Protein 2VSH (pdb70)

Sequence (445 aa):
HMIYAGIILAGPKQFLELGDRPILIHTIEKFVLEPSIIEKIVVGVHGDWVSHAEDLVDKYLPLYKERIIITKGGADRNTSIKNIIIEAIDAYRPLTPEDIVVTHDSVRPFITLRMIQDNIQLAQNHDAVDTVVEAVDTIVESTNGQFITDIPNRAHLYQGQTPQTFRCKDFMDLYGSLSDEEKEILTDACKIFVIKGKDVALAKGEYSNLKITTVTDLKIAKSMIEHHMIYAGIILAGPKQFLELGDRPILIHTIEKFVLEPSIEKIVVGVHGDWVSHAEDLVDKYLPLYKERIIITKGGADRNTSIKNIIEAIDAYRPLTPEDIVVTHDSVRPFITLRMIQDNIQLAQNHDAVDTVVEAVDTIVESTNGQFITDIPNRAHLYQGQTPQTFRCKDFMDLYGSLSDEEKEILTDACKKIFVIKGKDVALAKGEYSNLKITTVTDLKIAKSMI

Radius of gyration: 25.06 Å; Cα contacts (8 Å, |Δi|>4): 960; chains: 2; bounding box: 51×48×73 Å

CATH classification: 3.90.550.10

B-factor: mean 30.77, std 8.75, range [6.25, 81.05]

Structure (mmCIF, N/CA/C/O backbone):
data_2VSH
#
_entry.id   2VSH
#
_cell.length_a   81.000
_cell.length_b   93.380
_cell.length_c   144.190
_cell.angle_alpha   90.00
_cell.angle_beta   90.00
_cell.angle_gamma   90.00
#
_symmetry.space_group_name_H-M   'C 2 2 21'
#
loop_
_entity.id
_entity.type
_entity.pdbx_description
1 polymer '2-C-METHYL-D-ERYTHRITOL 4-PHOSPHATE CYTIDYLYLTRANSFERASE'
2 non-polymer 'CALCIUM ION'
3 non-polymer DI(HYDROXYETHYL)ETHER
4 non-polymer 'PENTAETHYLENE GLYCOL'
5 non-polymer 'TETRAETHYLENE GLYCOL'
6 non-polymer 'HEXAETHYLENE GLYCOL'
7 water water
#
loop_
_atom_site.group_PDB
_atom_site.id
_atom_site.type_symbol
_atom_site.label_atom_id
_atom_site.label_alt_id
_atom_site.label_comp_id
_atom_site.label_asym_id
_atom_site.label_entity_id
_atom_site.label_seq_id
_atom_site.pdbx_PDB_ins_code
_atom_site.Cartn_x
_atom_site.Cartn_y
_atom_site.Cartn_z
_atom_site.occupancy
_atom_site.B_iso_or_equiv
_atom_site.auth_seq_id
_atom_site.auth_comp_id
_atom_site.auth_asym_id
_atom_site.auth_atom_id
_atom_site.pdbx_PDB_model_num
ATOM 1 N N . HIS A 1 1 ? 0.127 -35.841 -12.060 1.00 35.34 0 HIS A N 1
ATOM 2 C CA . HIS A 1 1 ? -0.912 -34.771 -12.135 1.00 33.20 0 HIS A CA 1
ATOM 3 C C . HIS A 1 1 ? -0.306 -33.430 -11.743 1.00 31.48 0 HIS A C 1
ATOM 4 O O . HIS A 1 1 ? 0.797 -33.369 -11.183 1.00 31.81 0 HIS A O 1
ATOM 11 N N . MET A 1 2 ? -1.018 -32.354 -12.052 1.00 29.28 1 MET A N 1
ATOM 12 C CA . MET A 1 2 ? -0.553 -31.018 -11.687 1.00 27.55 1 MET A CA 1
ATOM 13 C C . MET A 1 2 ? -1.132 -30.548 -10.360 1.00 25.44 1 MET A C 1
ATOM 14 O O . MET A 1 2 ? -2.232 -30.946 -9.983 1.00 25.00 1 MET A O 1
ATOM 19 N N . ILE A 1 3 ? -0.387 -29.687 -9.666 1.00 23.64 2 ILE A N 1
ATOM 20 C CA . ILE A 1 3 ? -0.879 -29.007 -8.483 1.00 22.10 2 ILE A CA 1
ATOM 21 C C . ILE A 1 3 ? -0.692 -27.508 -8.708 1.00 20.82 2 ILE A C 1
ATOM 22 O O . ILE A 1 3 ? 0.411 -27.046 -9.023 1.00 21.09 2 ILE A O 1
ATOM 27 N N . TYR A 1 4 ? -1.781 -26.763 -8.570 1.00 19.97 3 TYR A N 1
ATOM 28 C CA . TYR A 1 4 ? -1.767 -25.315 -8.744 1.00 19.47 3 TYR A CA 1
ATOM 29 C C . TYR A 1 4 ? -2.094 -24.632 -7.429 1.00 19.11 3 TYR A C 1
ATOM 30 O O . TYR A 1 4 ? -2.776 -25.207 -6.569 1.00 19.72 3 TYR A O 1
ATOM 39 N N . ALA A 1 5 ? -1.596 -23.410 -7.256 1.00 19.17 4 ALA A N 1
ATOM 40 C CA . ALA A 1 5 ? -2.100 -22.557 -6.194 1.00 19.16 4 ALA A CA 1
ATOM 41 C C . ALA A 1 5 ? -3.160 -21.659 -6.810 1.00 19.17 4 ALA A C 1
ATOM 42 O O . ALA A 1 5 ? -2.982 -21.153 -7.934 1.00 19.34 4 ALA A O 1
ATOM 44 N N . GLY A 1 6 ? -4.266 -21.492 -6.077 1.00 19.32 5 GLY A N 1
ATOM 45 C CA . GLY A 1 6 ? -5.373 -20.604 -6.460 1.00 18.21 5 GLY A CA 1
ATOM 46 C C . GLY A 1 6 ? -5.546 -19.516 -5.415 1.00 18.78 5 GLY A C 1
ATOM 47 O O . GLY A 1 6 ? -6.214 -19.716 -4.394 1.00 18.47 5 GLY A O 1
ATOM 48 N N . ILE A 1 7 ? -4.966 -18.348 -5.682 1.00 18.43 6 ILE A N 1
ATOM 49 C CA A ILE A 1 7 ? -4.971 -17.241 -4.720 0.50 18.56 6 ILE A CA 1
ATOM 50 C CA B ILE A 1 7 ? -4.989 -17.259 -4.707 0.50 18.59 6 ILE A CA 1
ATOM 51 C C . ILE A 1 7 ? -6.186 -16.326 -4.946 1.00 19.27 6 ILE A C 1
ATOM 52 O O . ILE A 1 7 ? -6.333 -15.706 -6.024 1.00 18.71 6 ILE A O 1
ATOM 61 N N . LEU A 1 8 ? -7.048 -16.254 -3.926 1.00 20.26 7 LEU A N 1
ATOM 62 C CA . LEU A 1 8 ? -8.302 -15.519 -3.987 1.00 21.84 7 LEU A CA 1
ATOM 63 C C . LEU A 1 8 ? -8.084 -14.114 -3.505 1.00 22.92 7 LEU A C 1
ATOM 64 O O . LEU A 1 8 ? -7.928 -13.861 -2.302 1.00 22.02 7 LEU A O 1
ATOM 69 N N . ALA A 1 9 ? -8.057 -13.202 -4.470 1.00 24.63 8 ALA A N 1
ATOM 70 C CA . ALA A 1 9 ? -7.640 -11.821 -4.236 1.00 26.02 8 ALA A CA 1
ATOM 71 C C . ALA A 1 9 ? -8.637 -10.850 -4.863 1.00 28.11 8 ALA A C 1
ATOM 72 O O . ALA A 1 9 ? -8.278 -9.738 -5.265 1.00 29.06 8 ALA A O 1
ATOM 74 N N . GLY A 1 10 ? -9.898 -11.270 -4.933 1.00 29.71 9 GLY A N 1
ATOM 75 C CA . GLY A 1 10 ? -10.976 -10.420 -5.449 1.00 32.71 9 GLY A CA 1
ATOM 76 C C . GLY A 1 10 ? -11.860 -9.844 -4.352 1.00 34.56 9 GLY A C 1
ATOM 77 O O . GLY A 1 10 ? -11.375 -9.230 -3.384 1.00 35.74 9 GLY A O 1
ATOM 78 N N . PRO A 1 22 ? -9.200 -2.905 -0.930 1.00 36.26 21 PRO A N 1
ATOM 79 C CA . PRO A 1 22 ? -9.030 -4.234 -0.323 1.00 34.39 21 PRO A CA 1
ATOM 80 C C . PRO A 1 22 ? -7.638 -4.417 0.311 1.00 32.99 21 PRO A C 1
ATOM 81 O O . PRO A 1 22 ? -6.613 -4.016 -0.314 1.00 32.64 21 PRO A O 1
ATOM 85 N N . LYS A 1 23 ? -7.588 -5.056 1.493 1.00 30.05 22 LYS A N 1
ATOM 86 C CA . LYS A 1 23 ? -6.346 -5.064 2.278 1.00 28.20 22 LYS A CA 1
ATOM 87 C C . LYS A 1 23 ? -5.142 -5.748 1.632 1.00 26.01 22 LYS A C 1
ATOM 88 O O . LYS A 1 23 ? -4.014 -5.429 1.962 1.00 25.25 22 LYS A O 1
ATOM 94 N N . GLN A 1 24 ? -5.378 -6.643 0.678 1.00 24.48 23 GLN A N 1
ATOM 95 C CA . GLN A 1 24 ? -4.276 -7.366 0.027 1.00 22.93 23 GLN A CA 1
ATOM 96 C C . GLN A 1 24 ? -3.307 -6.455 -0.740 1.00 22.31 23 GLN A C 1
ATOM 97 O O . GLN A 1 24 ? -2.156 -6.833 -0.957 1.00 21.43 23 GLN A O 1
ATOM 103 N N . PHE A 1 25 ? -3.761 -5.261 -1.128 1.00 22.10 24 PHE A N 1
ATOM 104 C CA . PHE A 1 25 ? -2.902 -4.314 -1.848 1.00 23.03 24 PHE A CA 1
ATOM 105 C C . PHE A 1 25 ? -2.167 -3.351 -0.923 1.00 23.23 24 PHE A C 1
ATOM 106 O O . PHE A 1 25 ? -1.361 -2.541 -1.359 1.00 23.50 24 PHE A O 1
ATOM 114 N N . LEU A 1 26 ? -2.453 -3.471 0.361 1.00 23.35 25 LEU A N 1
ATOM 115 C CA . LEU A 1 26 ? -1.783 -2.702 1.389 1.00 24.57 25 LEU A CA 1
ATOM 116 C C . LEU A 1 26 ? -0.430 -3.301 1.755 1.00 24.37 25 LEU A C 1
ATOM 117 O O . LEU A 1 26 ? -0.255 -4.518 1.741 1.00 22.52 25 LEU A O 1
ATOM 122 N N . GLU A 1 27 ? 0.511 -2.430 2.114 1.00 26.12 26 GLU A N 1
ATOM 123 C CA . GLU A 1 27 ? 1.853 -2.852 2.506 1.00 27.01 26 GLU A CA 1
ATOM 124 C C . GLU A 1 27 ? 1.861 -3.469 3.899 1.00 27.31 26 GLU A C 1
ATOM 125 O O . GLU A 1 27 ? 1.280 -2.924 4.843 1.00 27.92 26 GLU A O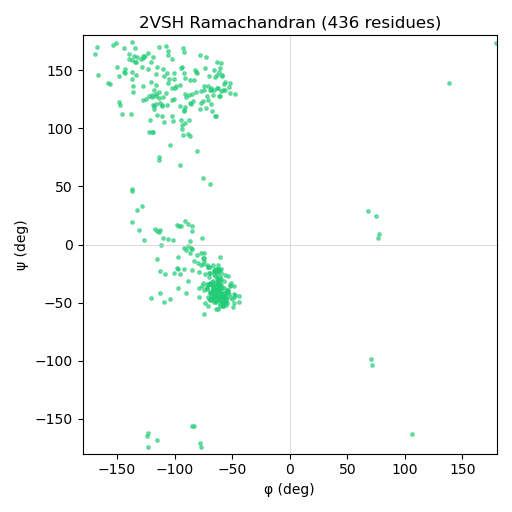 1
ATOM 131 N N . LEU A 1 28 ? 2.517 -4.618 4.008 1.00 26.76 27 LEU A N 1
ATOM 132 C CA . LEU A 1 28 ? 2.896 -5.175 5.294 1.00 27.62 27 LEU A CA 1
ATOM 133 C C . LEU A 1 28 ? 4.420 -5.235 5.308 1.00 28.83 27 LEU A C 1
ATOM 134 O O . LEU A 1 28 ? 5.029 -5.909 4.468 1.00 28.98 27 LEU A O 1
ATOM 139 N N . GLY A 1 29 ? 5.035 -4.536 6.253 1.00 29.89 28 GLY A N 1
ATOM 140 C CA . GLY A 1 29 ? 6.485 -4.425 6.283 1.00 31.54 28 GLY A CA 1
ATOM 141 C C . GLY A 1 29 ? 6.870 -3.527 5.133 1.00 32.46 28 GLY A C 1
ATOM 142 O O . GLY A 1 29 ? 6.665 -2.315 5.195 1.00 33.55 28 GLY A O 1
ATOM 143 N N . ASP A 1 30 ? 7.380 -4.121 4.057 1.00 32.35 29 ASP A N 1
ATOM 144 C CA . ASP A 1 30 ? 7.819 -3.336 2.907 1.00 33.08 29 ASP A CA 1
ATOM 145 C C . ASP A 1 30 ? 7.277 -3.857 1.560 1.00 31.49 29 ASP A C 1
ATOM 146 O O . ASP A 1 30 ? 7.704 -3.413 0.489 1.00 31.90 29 ASP A O 1
ATOM 151 N N . ARG A 1 31 ? 6.297 -4.759 1.633 1.00 28.84 30 ARG A N 1
ATOM 152 C CA . ARG A 1 31 ? 5.697 -5.389 0.454 1.00 27.82 30 ARG A CA 1
ATOM 153 C C . ARG A 1 31 ? 4.201 -5.582 0.668 1.00 25.34 30 ARG A C 1
ATOM 154 O O . ARG A 1 31 ? 3.781 -5.808 1.807 1.00 24.53 30 ARG A O 1
ATOM 162 N N . PRO A 1 32 ? 3.398 -5.494 -0.418 1.00 24.06 31 PRO A N 1
ATOM 163 C CA . PRO A 1 32 ? 1.947 -5.677 -0.308 1.00 23.08 31 PRO A CA 1
ATOM 164 C C . PRO A 1 32 ? 1.600 -7.038 0.258 1.00 22.19 31 PRO A C 1
ATOM 165 O O . PRO A 1 32 ? 2.286 -8.034 -0.031 1.00 22.04 31 PRO A O 1
ATOM 169 N N . ILE A 1 33 ? 0.529 -7.089 1.042 1.00 21.51 32 ILE A N 1
ATOM 170 C CA . ILE A 1 33 ? 0.068 -8.353 1.616 1.00 20.54 32 ILE A CA 1
ATOM 171 C C . ILE A 1 33 ? -0.023 -9.454 0.563 1.00 19.84 32 ILE A C 1
ATOM 172 O O . ILE A 1 33 ? 0.432 -10.593 0.798 1.00 20.56 32 ILE A O 1
ATOM 177 N N . LEU A 1 34 ? -0.591 -9.126 -0.602 1.00 19.94 33 LEU A N 1
ATOM 178 C CA . LEU A 1 34 ? -0.733 -10.100 -1.684 1.00 19.46 33 LEU A CA 1
ATOM 179 C C . LEU A 1 34 ? 0.601 -10.740 -2.062 1.00 19.42 33 LEU A C 1
ATOM 180 O O . LEU A 1 34 ? 0.671 -11.942 -2.343 1.00 18.74 33 LEU A O 1
ATOM 185 N N . ILE A 1 35 ? 1.646 -9.921 -2.076 1.00 20.39 34 ILE A N 1
ATOM 186 C CA . ILE A 1 35 ? 2.995 -10.378 -2.438 1.00 21.20 34 ILE A CA 1
ATOM 187 C C . ILE A 1 35 ? 3.558 -11.368 -1.408 1.00 21.53 34 ILE A C 1
ATOM 188 O O . ILE A 1 35 ? 4.118 -12.403 -1.792 1.00 21.01 34 ILE A O 1
ATOM 193 N N . HIS A 1 36 ? 3.400 -11.040 -0.123 1.00 22.40 35 HIS A N 1
ATOM 194 C CA . HIS A 1 36 ? 3.790 -11.930 0.973 1.00 23.16 35 HIS A CA 1
ATOM 195 C C . HIS A 1 36 ? 3.168 -13.305 0.774 1.00 22.24 35 HIS A C 1
ATOM 196 O O . HIS A 1 36 ? 3.829 -14.339 0.955 1.00 23.07 35 HIS A O 1
ATOM 203 N N . THR A 1 37 ? 1.883 -13.305 0.419 1.00 21.19 36 THR A N 1
ATOM 204 C CA . THR A 1 37 ? 1.105 -14.535 0.283 1.00 20.05 36 THR A CA 1
ATOM 205 C C . THR A 1 37 ? 1.583 -15.359 -0.924 1.00 20.37 36 THR A C 1
ATOM 206 O O . THR A 1 37 ? 1.791 -16.576 -0.820 1.00 21.34 36 THR A O 1
ATOM 210 N N . ILE A 1 38 ? 1.750 -14.702 -2.066 1.00 20.84 37 ILE A N 1
ATOM 211 C CA . ILE A 1 38 ? 2.259 -15.377 -3.274 1.00 21.63 37 ILE A CA 1
ATOM 212 C C . ILE A 1 38 ? 3.660 -15.970 -3.018 1.00 23.72 37 ILE A C 1
ATOM 213 O O . ILE A 1 38 ? 3.933 -17.112 -3.407 1.00 23.49 37 ILE A O 1
ATOM 218 N N . GLU A 1 39 ? 4.510 -15.193 -2.340 1.00 25.66 38 GLU A N 1
ATOM 219 C CA . GLU A 1 39 ? 5.857 -15.622 -1.912 1.00 28.69 38 GLU A CA 1
ATOM 220 C C . GLU A 1 39 ? 5.889 -16.974 -1.213 1.00 28.50 38 GLU A C 1
ATOM 221 O O . GLU A 1 39 ? 6.773 -17.771 -1.472 1.00 29.75 38 GLU A O 1
ATOM 227 N N . LYS A 1 40 ? 4.930 -17.213 -0.320 1.00 27.95 39 LYS A N 1
ATOM 228 C CA . LYS A 1 40 ? 4.855 -18.468 0.419 1.00 27.32 39 LYS A CA 1
ATOM 229 C C . LYS A 1 40 ? 4.623 -19.670 -0.488 1.00 27.04 39 LYS A C 1
ATOM 230 O O . LYS A 1 40 ? 4.943 -20.792 -0.094 1.00 27.23 39 LYS A O 1
ATOM 236 N N . PHE A 1 41 ? 4.066 -19.439 -1.686 1.00 26.22 40 PHE A N 1
ATOM 237 C CA . PHE A 1 41 ? 3.774 -20.521 -2.654 1.00 25.40 40 PHE A CA 1
ATOM 238 C C . PHE A 1 41 ? 4.857 -20.757 -3.722 1.00 26.22 40 PHE A C 1
ATOM 239 O O . PHE A 1 41 ? 4.961 -21.864 -4.262 1.00 26.41 40 PHE A O 1
ATOM 247 N N . VAL A 1 42 ? 5.640 -19.723 -4.027 1.00 26.38 41 VAL A N 1
ATOM 248 C CA . VAL A 1 42 ? 6.717 -19.809 -5.037 1.00 26.95 41 VAL A CA 1
ATOM 249 C C . VAL A 1 42 ? 7.838 -20.794 -4.708 1.00 27.44 41 VAL A C 1
ATOM 250 O O . VAL A 1 42 ? 8.471 -21.323 -5.625 1.00 28.12 41 VAL A O 1
ATOM 254 N N . LEU A 1 43 ? 8.119 -21.021 -3.428 1.00 26.85 42 LEU A N 1
ATOM 255 C CA . LEU A 1 43 ? 9.201 -21.942 -3.081 1.00 28.64 42 LEU A CA 1
ATOM 256 C C . LEU A 1 43 ? 8.808 -23.389 -3.182 1.00 27.62 42 LEU A C 1
ATOM 257 O O . LEU A 1 43 ? 9.676 -24.259 -3.328 1.00 29.41 42 LEU A O 1
ATOM 262 N N . GLU A 1 44 ? 7.511 -23.653 -3.082 1.00 25.60 43 GLU A N 1
ATOM 263 C CA . GLU A 1 44 ? 7.028 -25.029 -3.050 1.00 25.06 43 GLU A CA 1
ATOM 264 C C . GLU A 1 44 ? 7.320 -25.726 -4.377 1.00 25.43 43 GLU A C 1
ATOM 265 O O . GLU A 1 44 ? 6.708 -25.392 -5.398 1.00 24.79 43 GLU A O 1
ATOM 271 N N . PRO A 1 45 ? 8.251 -26.706 -4.371 1.00 26.96 44 PRO A N 1
ATOM 272 C CA . PRO A 1 45 ? 8.621 -27.301 -5.657 1.00 27.54 44 PRO A CA 1
ATOM 273 C C . PRO A 1 45 ? 7.492 -28.028 -6.388 1.00 26.49 44 PRO A C 1
ATOM 274 O O . PRO A 1 45 ? 7.588 -28.201 -7.601 1.00 27.14 44 PRO A O 1
ATOM 278 N N . SER A 1 46 ? 6.443 -28.447 -5.683 1.00 25.09 45 SER A N 1
ATOM 279 C CA . SER A 1 46 ? 5.411 -29.282 -6.335 1.00 25.37 45 SER A CA 1
ATOM 280 C C . SER A 1 46 ? 4.283 -28.476 -7.008 1.00 23.63 45 SER A C 1
ATOM 281 O O . SER A 1 46 ? 3.400 -29.051 -7.639 1.00 23.99 45 SER A O 1
ATOM 284 N N . ILE A 1 47 ? 4.341 -27.149 -6.903 1.00 23.20 46 ILE A N 1
ATOM 285 C CA A ILE A 1 47 ? 3.345 -26.254 -7.502 0.50 21.83 46 ILE A CA 1
ATOM 286 C CA B ILE A 1 47 ? 3.325 -26.307 -7.517 0.50 21.99 46 ILE A CA 1
ATOM 287 C C . ILE A 1 47 ? 3.731 -25.914 -8.942 1.00 22.71 46 ILE A C 1
ATOM 288 O O . ILE A 1 47 ? 4.829 -25.403 -9.182 1.00 23.07 46 ILE A O 1
ATOM 297 N N . GLU A 1 48 ? 2.830 -26.174 -9.886 1.00 22.10 47 GLU A N 1
ATOM 298 C CA . GLU A 1 48 ? 3.057 -25.859 -11.296 1.00 23.09 47 GLU A CA 1
ATOM 299 C C . GLU A 1 48 ? 2.930 -24.351 -11.581 1.00 23.05 47 GLU A C 1
ATOM 300 O O . GLU A 1 48 ? 3.873 -23.730 -12.062 1.00 24.55 47 GLU A O 1
ATOM 306 N N . LYS A 1 49 ? 1.767 -23.770 -11.300 1.00 22.73 48 LYS A N 1
ATOM 307 C CA . LYS A 1 49 ? 1.559 -22.326 -11.481 1.00 22.74 48 LYS A CA 1
ATOM 308 C C . LYS A 1 49 ? 0.861 -21.787 -10.266 1.00 21.61 48 LYS A C 1
ATOM 309 O O . LYS A 1 49 ? 0.162 -22.521 -9.583 1.00 20.70 48 LYS A O 1
ATOM 315 N N . ILE A 1 50 ? 1.013 -20.484 -10.039 1.00 22.06 49 ILE A N 1
ATOM 316 C CA . ILE A 1 50 ? 0.287 -19.772 -9.002 1.00 21.89 49 ILE A CA 1
ATOM 317 C C . ILE A 1 50 ? -0.698 -18.842 -9.692 1.00 21.80 49 ILE A C 1
ATOM 318 O O . ILE A 1 50 ? -0.300 -17.898 -10.374 1.00 22.23 49 ILE A O 1
ATOM 323 N N . VAL A 1 51 ? -1.979 -19.162 -9.563 1.00 21.27 50 VAL A N 1
ATOM 324 C CA . VAL A 1 51 ? -3.016 -18.478 -10.323 1.00 21.48 50 VAL A CA 1
ATOM 325 C C . VAL A 1 51 ? -3.752 -17.572 -9.347 1.00 21.23 50 VAL A C 1
ATOM 326 O O . VAL A 1 51 ? -4.295 -18.041 -8.346 1.00 21.13 50 VAL A O 1
ATOM 330 N N . VAL A 1 52 ? -3.721 -16.274 -9.630 1.00 21.10 51 VAL A N 1
ATOM 331 C CA . VAL A 1 52 ? -4.278 -15.265 -8.729 1.00 20.80 51 VAL A CA 1
ATOM 332 C C . VAL A 1 52 ? -5.531 -14.623 -9.335 1.00 21.18 51 VAL A C 1
ATOM 333 O O . VAL A 1 52 ? -5.474 -14.004 -10.400 1.00 21.19 51 VAL A O 1
ATOM 337 N N . GLY A 1 53 ? -6.650 -14.751 -8.628 1.00 20.97 52 GLY A N 1
ATOM 338 C CA . GLY A 1 53 ? -7.915 -14.162 -9.059 1.00 21.81 52 GLY A CA 1
ATOM 339 C C . GLY A 1 53 ? -8.074 -12.783 -8.457 1.00 21.95 52 GLY A C 1
ATOM 340 O O . GLY A 1 53 ? -8.183 -12.641 -7.254 1.00 22.19 52 GLY A O 1
ATOM 341 N N . VAL A 1 54 ? -8.094 -11.768 -9.305 1.00 22.93 53 VAL A N 1
ATOM 342 C CA . VAL A 1 54 ? -8.199 -10.377 -8.860 1.00 23.59 53 VAL A CA 1
ATOM 343 C C . VAL A 1 54 ? -9.416 -9.732 -9.525 1.00 25.09 53 VAL A C 1
ATOM 344 O O . VAL A 1 54 ? -9.811 -10.119 -10.624 1.00 25.13 53 VAL A O 1
ATOM 348 N N . HIS A 1 55 ? -10.011 -8.748 -8.853 1.00 26.20 54 HIS A N 1
ATOM 349 C CA . HIS A 1 55 ? -11.069 -7.951 -9.447 1.00 28.04 54 HIS A CA 1
ATOM 350 C C . HIS A 1 55 ? -10.557 -7.418 -10.782 1.00 28.73 54 HIS A C 1
ATOM 351 O O . HIS A 1 55 ? -9.415 -6.953 -10.877 1.00 28.54 54 HIS A O 1
ATOM 358 N N . GLY A 1 56 ? -11.396 -7.500 -11.814 1.00 30.03 55 GLY A N 1
ATOM 359 C CA . GLY A 1 56 ? -11.021 -7.083 -13.169 1.00 30.82 55 GLY A CA 1
ATOM 360 C C . GLY A 1 56 ? -10.355 -5.720 -13.282 1.00 32.01 55 GLY A C 1
ATOM 361 O O . GLY A 1 56 ? -9.469 -5.529 -14.116 1.00 32.12 55 GLY A O 1
ATOM 362 N N . ASP A 1 57 ? -10.772 -4.768 -12.448 1.00 32.75 56 ASP A N 1
ATOM 363 C CA . ASP A 1 57 ? -10.193 -3.426 -12.473 1.00 34.32 56 ASP A CA 1
ATOM 364 C C . ASP A 1 57 ? -8.769 -3.360 -11.914 1.00 33.07 56 ASP A C 1
ATOM 365 O O . ASP A 1 57 ? -8.057 -2.386 -12.175 1.00 34.20 56 ASP A O 1
ATOM 370 N N . TRP A 1 58 ? -8.372 -4.390 -11.164 1.00 31.18 57 TRP A N 1
ATOM 371 C CA . TRP A 1 58 ? -7.076 -4.435 -10.476 1.00 29.87 57 TRP A CA 1
ATOM 372 C C . TRP A 1 58 ? -6.105 -5.461 -11.073 1.00 28.71 57 TRP A C 1
ATOM 373 O O . TRP A 1 58 ? -5.020 -5.683 -10.534 1.00 27.81 57 TRP A O 1
ATOM 384 N N . VAL A 1 59 ? -6.489 -6.087 -12.184 1.00 29.00 58 VAL A N 1
ATOM 385 C CA . VAL A 1 59 ? -5.616 -7.059 -12.835 1.00 27.78 58 VAL A CA 1
ATOM 386 C C . VAL A 1 59 ? -4.253 -6.458 -13.230 1.00 28.09 58 VAL A C 1
ATOM 387 O O . VAL A 1 59 ? -3.214 -7.003 -12.859 1.00 27.64 58 VAL A O 1
ATOM 391 N N . SER A 1 60 ? -4.240 -5.340 -13.953 1.00 29.30 59 SER A N 1
ATOM 392 C CA . SER A 1 60 ? -2.954 -4.773 -14.382 1.00 29.82 59 SER A CA 1
ATOM 393 C C . SER A 1 60 ? -2.135 -4.272 -13.183 1.00 29.13 59 SER A C 1
ATOM 394 O O . SER A 1 60 ? -0.905 -4.325 -13.203 1.00 29.75 59 SER A O 1
ATOM 397 N N . HIS A 1 61 ? -2.818 -3.811 -12.141 1.00 27.68 60 HIS A N 1
ATOM 398 C CA . HIS A 1 61 ? -2.139 -3.403 -10.917 1.00 26.69 60 HIS A CA 1
ATOM 399 C C . HIS A 1 61 ? -1.442 -4.605 -10.272 1.00 25.04 60 HIS A C 1
ATOM 400 O O . HIS A 1 61 ? -0.260 -4.533 -9.934 1.00 25.14 60 HIS A O 1
ATOM 407 N N . ALA A 1 62 ? -2.169 -5.706 -10.114 1.00 23.43 61 ALA A N 1
ATOM 408 C CA . ALA A 1 62 ? -1.578 -6.957 -9.643 1.00 22.63 61 ALA A CA 1
ATOM 409 C C . ALA A 1 62 ? -0.371 -7.396 -10.491 1.00 22.93 61 ALA A C 1
ATOM 410 O O . ALA A 1 62 ? 0.600 -7.897 -9.946 1.00 22.35 61 ALA A O 1
ATOM 412 N N . GLU A 1 63 ? -0.449 -7.215 -11.811 1.00 24.37 62 GLU A N 1
ATOM 413 C CA . GLU A 1 63 ? 0.667 -7.529 -12.715 1.00 26.14 62 GLU A CA 1
ATOM 414 C C . GLU A 1 63 ? 1.874 -6.606 -12.492 1.00 26.93 62 GLU A C 1
ATOM 415 O O . GLU A 1 63 ? 3.018 -7.065 -12.534 1.00 27.00 62 GLU A O 1
ATOM 421 N N . ASP A 1 64 ? 1.623 -5.318 -12.240 1.00 27.66 63 ASP A N 1
ATOM 422 C CA . ASP A 1 64 ? 2.687 -4.387 -11.862 1.00 29.26 63 ASP A CA 1
ATOM 423 C C . ASP A 1 64 ? 3.416 -4.865 -10.594 1.00 28.22 63 ASP A C 1
ATOM 424 O O . ASP A 1 64 ? 4.648 -4.852 -10.535 1.00 29.04 63 ASP A O 1
ATOM 429 N N . LEU A 1 65 ? 2.648 -5.279 -9.590 1.00 26.26 64 LEU A N 1
ATOM 430 C CA . LEU A 1 65 ? 3.201 -5.745 -8.311 1.00 25.78 64 LEU A CA 1
ATOM 431 C C . LEU A 1 65 ? 4.127 -6.961 -8.479 1.00 25.75 64 LEU A C 1
ATOM 432 O O . LEU A 1 65 ? 5.202 -7.026 -7.870 1.00 26.15 64 LEU A O 1
ATOM 437 N N . VAL A 1 66 ? 3.702 -7.909 -9.309 1.00 25.65 65 VAL A N 1
ATOM 438 C CA . VAL A 1 66 ? 4.524 -9.077 -9.673 1.00 26.02 65 VAL A CA 1
ATOM 439 C C . VAL A 1 66 ? 5.806 -8.652 -10.386 1.00 27.68 65 VAL A C 1
ATOM 440 O O . VAL A 1 66 ? 6.898 -9.105 -10.028 1.00 28.07 65 VAL A O 1
ATOM 444 N N . ASP A 1 67 ? 5.681 -7.763 -11.371 1.00 29.09 66 ASP A N 1
ATOM 445 C CA . ASP A 1 67 ? 6.850 -7.232 -12.068 1.00 31.05 66 ASP A CA 1
ATOM 446 C C . ASP A 1 67 ? 7.815 -6.585 -11.092 1.00 31.63 66 ASP A C 1
ATOM 447 O O . ASP A 1 67 ? 9.032 -6.760 -11.198 1.00 32.65 66 ASP A O 1
ATOM 452 N N . LYS A 1 68 ? 7.261 -5.838 -10.138 1.00 30.64 67 LYS A N 1
ATOM 453 C CA . LYS A 1 68 ? 8.049 -5.041 -9.204 1.00 31.39 67 LYS A CA 1
ATOM 454 C C . LYS A 1 68 ? 8.645 -5.877 -8.073 1.00 30.77 67 LYS A C 1
ATOM 455 O O . LYS A 1 68 ? 9.816 -5.710 -7.726 1.00 31.00 67 LYS A O 1
ATOM 461 N N . TYR A 1 69 ? 7.829 -6.753 -7.485 1.00 28.33 68 TYR A N 1
ATOM 462 C CA . TYR A 1 69 ? 8.226 -7.453 -6.265 1.00 28.42 68 TYR A CA 1
ATOM 463 C C . TYR A 1 69 ? 8.714 -8.880 -6.486 1.00 28.54 68 TYR A C 1
ATOM 464 O O . TYR A 1 69 ? 9.474 -9.398 -5.675 1.00 29.17 68 TYR A O 1
ATOM 473 N N . LEU A 1 70 ? 8.289 -9.502 -7.583 1.00 28.77 69 LEU A N 1
ATOM 474 C CA . LEU A 1 70 ? 8.590 -10.912 -7.842 1.00 29.21 69 LEU A CA 1
ATOM 475 C C . LEU A 1 70 ? 8.991 -11.181 -9.302 1.00 30.71 69 LEU A C 1
ATOM 476 O O . LEU A 1 70 ? 8.500 -12.135 -9.902 1.00 29.61 69 LEU A O 1
ATOM 481 N N . PRO A 1 71 ? 9.886 -10.344 -9.876 1.00 33.09 70 PRO A N 1
ATOM 482 C CA . PRO A 1 71 ? 10.209 -10.445 -11.307 1.00 35.31 70 PRO A CA 1
ATOM 483 C C . PRO A 1 71 ? 10.798 -11.800 -11.705 1.00 36.61 70 PRO A C 1
ATOM 484 O O . PRO A 1 71 ? 10.602 -12.253 -12.826 1.00 37.61 70 PRO A O 1
ATOM 488 N N . LEU A 1 72 ? 11.468 -12.448 -10.762 1.00 37.72 71 LEU A N 1
ATOM 489 C CA . LEU A 1 72 ? 12.084 -13.757 -10.970 1.00 39.11 71 LEU A CA 1
ATOM 490 C C . LEU A 1 72 ? 11.026 -14.856 -11.092 1.00 37.48 71 LEU A C 1
ATOM 491 O O . LEU A 1 72 ? 11.301 -15.926 -11.618 1.00 38.31 71 LEU A O 1
ATOM 496 N N . TYR A 1 73 ? 9.810 -14.587 -10.617 1.00 36.18 72 TYR A N 1
ATOM 497 C CA . TYR A 1 73 ? 8.736 -15.589 -10.644 1.00 34.78 72 TYR A CA 1
ATOM 498 C C . TYR A 1 73 ? 7.577 -15.230 -11.586 1.00 33.95 72 TYR A C 1
ATOM 499 O O . TYR A 1 73 ? 6.527 -15.867 -11.557 1.00 31.93 72 TYR A O 1
ATOM 508 N N . LYS A 1 74 ? 7.790 -14.223 -12.428 1.00 35.04 73 LYS A N 1
ATOM 509 C CA . LYS A 1 74 ? 6.802 -13.769 -13.410 1.00 35.47 73 LYS A CA 1
ATOM 510 C C . LYS A 1 74 ? 6.097 -14.893 -14.166 1.00 34.75 73 LYS A C 1
ATOM 511 O O . LYS A 1 74 ? 4.870 -14.919 -14.255 1.00 33.50 73 LYS A O 1
ATOM 517 N N . GLU A 1 75 ? 6.878 -15.821 -14.705 1.00 35.69 74 GLU A N 1
ATOM 518 C CA . GLU A 1 75 ? 6.336 -16.884 -15.544 1.00 35.75 74 GLU A CA 1
ATOM 519 C C . GLU A 1 75 ? 5.619 -17.977 -14.751 1.00 33.60 74 GLU A C 1
ATOM 520 O O . GLU A 1 75 ? 4.876 -18.766 -15.328 1.00 33.58 74 GLU A O 1
ATOM 526 N N . ARG A 1 76 ? 5.855 -18.022 -13.442 1.00 31.49 75 ARG A N 1
ATOM 527 C CA . ARG A 1 76 ? 5.184 -18.960 -12.542 1.00 29.55 75 ARG A CA 1
ATOM 528 C C . ARG A 1 76 ? 3.811 -18.452 -12.093 1.00 27.50 75 ARG A C 1
ATOM 529 O O . ARG A 1 76 ? 3.024 -19.207 -11.517 1.00 26.10 75 ARG A O 1
ATOM 537 N N . ILE A 1 77 ? 3.545 -17.166 -12.325 1.00 26.95 76 ILE A N 1
ATOM 538 C CA . ILE A 1 77 ? 2.350 -16.518 -11.800 1.00 25.51 76 ILE A CA 1
ATOM 539 C C . ILE A 1 77 ? 1.418 -16.119 -12.939 1.00 25.59 76 ILE A C 1
ATOM 540 O O . ILE A 1 77 ? 1.865 -15.548 -13.927 1.00 27.20 76 ILE A O 1
ATOM 545 N N . ILE A 1 78 ? 0.137 -16.462 -12.800 1.00 24.12 77 ILE A N 1
ATOM 546 C CA . ILE A 1 78 ? -0.907 -16.050 -13.741 1.00 24.50 77 ILE A CA 1
ATOM 547 C C . ILE A 1 78 ? -1.904 -15.194 -12.971 1.00 23.80 77 ILE A C 1
ATOM 548 O O . ILE A 1 78 ? -2.512 -15.662 -12.012 1.00 22.36 77 ILE A O 1
ATOM 553 N N . ILE A 1 79 ? -2.019 -13.926 -13.367 1.00 23.96 78 ILE A N 1
ATOM 554 C CA . ILE A 1 79 ? -3.094 -13.053 -12.886 1.00 24.01 78 ILE A CA 1
ATOM 555 C C . ILE A 1 79 ? -4.321 -13.206 -13.784 1.00 24.27 78 ILE A C 1
ATOM 556 O O . ILE A 1 79 ? -4.219 -13.100 -15.010 1.00 24.57 78 ILE A O 1
ATOM 561 N N . THR A 1 80 ? -5.479 -13.455 -13.178 1.00 23.60 79 THR A N 1
ATOM 562 C CA . THR A 1 80 ? -6.726 -13.573 -13.947 1.00 24.62 79 THR A CA 1
ATOM 563 C C . THR A 1 80 ? -7.878 -12.846 -13.256 1.00 25.05 79 THR A C 1
ATOM 564 O O . THR A 1 80 ? -7.808 -12.555 -12.058 1.00 24.79 79 THR A O 1
ATOM 568 N N . LYS A 1 81 ? -8.909 -12.513 -14.027 1.00 25.84 80 LYS A N 1
ATOM 569 C CA . LYS A 1 81 ? -10.085 -11.850 -13.493 1.00 27.19 80 LYS A CA 1
ATOM 570 C C . LYS A 1 81 ? -10.872 -12.775 -12.571 1.00 26.59 80 LYS A C 1
ATOM 571 O O . LYS A 1 81 ? -11.303 -13.850 -12.985 1.00 26.29 80 LYS A O 1
ATOM 577 N N . GLY A 1 82 ? -11.027 -12.355 -11.317 1.00 26.35 81 GLY A N 1
ATOM 578 C CA . GLY A 1 82 ? -11.871 -13.061 -10.361 1.00 26.73 81 GLY A CA 1
ATOM 579 C C . GLY A 1 82 ? -13.352 -12.769 -10.593 1.00 28.62 81 GLY A C 1
ATOM 580 O O . GLY A 1 82 ? -13.737 -12.156 -11.594 1.00 29.81 81 GLY A O 1
ATOM 581 N N . GLY A 1 83 ? -14.186 -13.217 -9.665 1.00 28.86 82 GLY A N 1
ATOM 582 C CA . GLY A 1 83 ? -15.626 -13.072 -9.803 1.00 31.18 82 GLY A CA 1
ATOM 583 C C . GLY A 1 83 ? -16.232 -12.322 -8.641 1.00 32.18 82 GLY A C 1
ATOM 584 O O . GLY A 1 83 ? -15.513 -11.841 -7.761 1.00 31.13 82 GLY A O 1
ATOM 585 N N . ALA A 1 84 ? -17.562 -12.253 -8.638 1.00 34.71 83 ALA A N 1
ATOM 586 C CA . ALA A 1 84 ? -18.320 -11.485 -7.650 1.00 36.40 83 ALA A CA 1
ATOM 587 C C . ALA A 1 84 ? -18.308 -12.097 -6.241 1.00 36.09 83 ALA A C 1
ATOM 588 O O . ALA A 1 84 ? -18.591 -11.417 -5.261 1.00 37.54 83 ALA A O 1
ATOM 590 N N . ASP A 1 85 ? -17.990 -13.380 -6.140 1.00 34.84 84 ASP A N 1
ATOM 591 C CA . ASP A 1 85 ? -17.892 -14.036 -4.841 1.00 33.74 84 ASP A CA 1
ATOM 592 C C . ASP A 1 85 ? -16.753 -15.042 -4.903 1.00 31.90 84 ASP A C 1
ATOM 593 O O . ASP A 1 85 ? -16.233 -15.304 -5.993 1.00 31.62 84 ASP A O 1
ATOM 598 N N . ARG A 1 86 ? -16.340 -15.595 -3.763 1.00 30.20 85 ARG A N 1
ATOM 599 C CA . ARG A 1 86 ? -15.190 -16.482 -3.774 1.00 29.12 85 ARG A CA 1
ATOM 600 C C . ARG A 1 86 ? -15.322 -17.684 -4.723 1.00 27.34 85 ARG A C 1
ATOM 601 O O . ARG A 1 86 ? -14.360 -18.018 -5.401 1.00 25.98 85 ARG A O 1
ATOM 609 N N . ASN A 1 87 ? -16.496 -18.326 -4.775 1.00 26.83 86 ASN A N 1
ATOM 610 C CA . ASN A 1 87 ? -16.648 -19.531 -5.609 1.00 25.81 86 ASN A CA 1
ATOM 611 C C . ASN A 1 87 ? -16.592 -19.217 -7.109 1.00 25.45 86 ASN A C 1
ATOM 612 O O . ASN A 1 87 ? -16.120 -20.021 -7.899 1.00 24.31 86 ASN A O 1
ATOM 617 N N . THR A 1 88 ? -17.082 -18.042 -7.492 1.00 25.70 87 THR A N 1
ATOM 618 C CA . THR A 1 88 ? -16.973 -17.595 -8.878 1.00 26.09 87 THR A CA 1
ATOM 619 C C . THR A 1 88 ? -15.497 -17.335 -9.196 1.00 23.87 87 THR A C 1
ATOM 620 O O . THR A 1 88 ? -15.054 -17.571 -10.302 1.00 23.87 87 THR A O 1
ATOM 624 N N . SER A 1 89 ? -14.747 -16.851 -8.215 1.00 22.58 88 SER A N 1
ATOM 625 C CA . SER A 1 89 ? -13.313 -16.625 -8.401 1.00 21.82 88 SER A CA 1
ATOM 626 C C . SER A 1 89 ? -12.597 -17.960 -8.547 1.00 20.99 88 SER A C 1
ATOM 627 O O . SER A 1 89 ? -11.728 -18.111 -9.412 1.00 21.68 88 SER A O 1
ATOM 630 N N . ILE A 1 90 ? -12.975 -18.939 -7.732 1.00 20.18 89 ILE A N 1
ATOM 631 C CA . ILE A 1 90 ? -12.394 -20.293 -7.875 1.00 19.01 89 ILE A CA 1
ATOM 632 C C . ILE A 1 90 ? -12.636 -20.869 -9.280 1.00 20.16 89 ILE A C 1
ATOM 633 O O . ILE A 1 90 ? -11.701 -21.344 -9.926 1.00 19.47 89 ILE A O 1
ATOM 638 N N . LYS A 1 91 ? -13.877 -20.807 -9.752 1.00 21.39 90 LYS A N 1
ATOM 639 C CA . LYS A 1 91 ? -14.211 -21.251 -11.106 1.00 22.92 90 LYS A CA 1
ATOM 640 C C . LYS A 1 91 ? -13.341 -20.519 -12.138 1.00 22.71 90 LYS A C 1
ATOM 641 O O . LYS A 1 91 ? -12.781 -21.140 -13.031 1.00 23.19 90 LYS A O 1
ATOM 647 N N . ASN A 1 92 ? -13.214 -19.201 -11.986 1.00 22.98 91 ASN A N 1
ATOM 648 C CA . ASN A 1 92 ? -12.417 -18.389 -12.903 1.00 22.85 91 ASN A CA 1
ATOM 649 C C . ASN A 1 92 ? -10.957 -18.818 -12.908 1.00 21.96 91 ASN A C 1
ATOM 650 O O . ASN A 1 92 ? -10.335 -18.916 -13.975 1.00 22.81 91 ASN A O 1
ATOM 655 N N . ILE A 1 93 ? -10.435 -19.092 -11.715 1.00 20.77 92 ILE A N 1
ATOM 656 C CA . ILE A 1 93 ? -9.079 -19.627 -11.526 1.00 20.39 92 ILE A CA 1
ATOM 657 C C . ILE A 1 93 ? -8.906 -20.967 -12.253 1.00 20.97 92 ILE A C 1
ATOM 658 O O . ILE A 1 93 ? -7.919 -21.165 -12.982 1.00 20.89 92 ILE A O 1
ATOM 663 N N . ILE A 1 94 ? -9.883 -21.862 -12.078 1.00 21.26 93 ILE A N 1
ATOM 664 C CA A ILE A 1 94 ? -9.818 -23.187 -12.684 0.50 21.39 93 ILE A CA 1
ATOM 665 C CA B ILE A 1 94 ? -9.861 -23.197 -12.690 0.50 21.87 93 ILE A CA 1
ATOM 666 C C . ILE A 1 94 ? -9.845 -23.058 -14.213 1.00 23.02 93 ILE A C 1
ATOM 667 O O . ILE A 1 94 ? -9.122 -23.776 -14.914 1.00 23.27 93 ILE A O 1
ATOM 676 N N . GLU A 1 95 ? -10.650 -22.123 -14.717 1.00 23.94 94 GLU A N 1
ATOM 677 C CA . GLU A 1 95 ? -10.714 -21.852 -16.157 1.00 25.80 94 GLU A CA 1
ATOM 678 C C . GLU A 1 95 ? -9.363 -21.387 -16.709 1.00 25.56 94 GLU A C 1
ATOM 679 O O . GLU A 1 95 ? -8.939 -21.843 -17.775 1.00 27.18 94 GLU A O 1
ATOM 685 N N . ALA A 1 96 ? -8.700 -20.486 -15.985 1.00 24.29 95 ALA A N 1
ATOM 686 C CA . ALA A 1 96 ? -7.362 -19.995 -16.351 1.00 24.12 95 ALA A CA 1
ATOM 687 C C . ALA A 1 96 ? -6.329 -21.131 -16.348 1.00 23.50 95 ALA A C 1
ATOM 688 O O . ALA A 1 96 ? -5.488 -21.226 -17.241 1.00 24.49 95 ALA A O 1
ATOM 690 N N . ILE A 1 97 ? -6.410 -21.988 -15.335 1.00 22.02 96 ILE A N 1
ATOM 691 C CA . ILE A 1 97 ? -5.603 -23.203 -15.273 1.00 20.63 96 ILE A CA 1
ATOM 692 C C . ILE A 1 97 ? -5.827 -24.096 -16.500 1.00 21.77 96 ILE A C 1
ATOM 693 O O . ILE A 1 97 ? -4.862 -24.565 -17.127 1.00 21.31 96 ILE A O 1
ATOM 698 N N . ASP A 1 98 ? -7.101 -24.324 -16.840 1.00 21.66 97 ASP A N 1
ATOM 699 C CA . ASP A 1 98 ? -7.477 -25.174 -17.982 1.00 23.22 97 ASP A CA 1
ATOM 700 C C . ASP A 1 98 ? -6.933 -24.586 -19.291 1.00 24.31 97 ASP A C 1
ATOM 701 O O . ASP A 1 98 ? -6.538 -25.316 -20.185 1.00 25.64 97 ASP A O 1
ATOM 706 N N . ALA A 1 99 ? -6.899 -23.259 -19.386 1.00 24.92 98 ALA A N 1
ATOM 707 C CA . ALA A 1 99 ? -6.374 -22.578 -20.575 1.00 26.46 98 ALA A CA 1
ATOM 708 C C . ALA A 1 99 ? -4.842 -22.715 -20.663 1.00 26.92 98 ALA A C 1
ATOM 709 O O . ALA A 1 99 ? -4.294 -22.816 -21.764 1.00 28.38 98 ALA A O 1
ATOM 711 N N . TYR A 1 100 ? -4.174 -22.738 -19.507 1.00 25.48 99 TYR A N 1
ATOM 712 C CA . TYR A 1 100 ? -2.733 -22.989 -19.439 1.00 25.83 99 TYR A CA 1
ATOM 713 C C . TYR A 1 100 ? -2.400 -24.412 -19.926 1.00 26.89 99 TYR A C 1
ATOM 714 O O . TYR A 1 100 ? -1.582 -24.590 -20.840 1.00 27.70 99 TYR A O 1
ATOM 723 N N . ARG A 1 101 ? -3.031 -25.422 -19.318 1.00 26.32 100 ARG A N 1
ATOM 724 C CA . ARG A 1 101 ? -2.858 -26.839 -19.736 1.00 27.47 100 ARG A CA 1
ATOM 725 C C . ARG A 1 101 ? -4.176 -27.564 -19.488 1.00 26.86 100 ARG A C 1
ATOM 726 O O . ARG A 1 101 ? -4.637 -27.598 -18.343 1.00 25.42 100 ARG A O 1
ATOM 734 N N . PRO A 1 102 ? -4.794 -28.129 -20.553 1.00 28.47 101 PRO A N 1
ATOM 735 C CA . PRO A 1 102 ? -6.120 -28.742 -20.385 1.00 28.66 101 PRO A CA 1
ATOM 736 C C . PRO A 1 102 ? -6.180 -29.678 -19.171 1.00 27.71 101 PRO A C 1
ATOM 737 O O . PRO A 1 102 ? -5.323 -30.536 -19.000 1.00 28.19 101 PRO A O 1
ATOM 741 N N . LEU A 1 103 ? -7.186 -29.481 -18.333 1.00 26.69 102 LEU A N 1
ATOM 742 C CA . LEU A 1 103 ? -7.335 -30.215 -17.078 1.00 26.13 102 LEU A CA 1
ATOM 743 C C . LEU A 1 103 ? -7.538 -31.697 -17.278 1.00 27.05 102 LEU A C 1
ATOM 744 O O . LEU A 1 103 ? -8.182 -32.114 -18.243 1.00 27.58 102 LEU A O 1
ATOM 749 N N . THR A 1 104 ? -7.008 -32.484 -16.346 1.00 26.82 103 THR A N 1
ATOM 750 C CA . THR A 1 104 ? -7.361 -33.904 -16.240 1.00 28.27 103 THR A CA 1
ATOM 751 C C . THR A 1 104 ? -8.103 -34.051 -14.909 1.00 27.49 103 THR A C 1
ATOM 752 O O . THR A 1 104 ? -8.133 -33.095 -14.122 1.00 25.60 103 THR A O 1
ATOM 756 N N . PRO A 1 105 ? -8.725 -35.224 -14.651 1.00 28.31 104 PRO A N 1
ATOM 757 C CA . PRO A 1 105 ? -9.463 -35.422 -13.393 1.00 28.24 104 PRO A CA 1
ATOM 758 C C . PRO A 1 105 ? -8.635 -35.348 -12.111 1.00 27.15 104 PRO A C 1
ATOM 759 O O . PRO A 1 105 ? -9.198 -35.160 -11.033 1.00 26.39 104 PRO A O 1
ATOM 763 N N . GLU A 1 106 ? -7.327 -35.545 -12.218 1.00 27.80 105 GLU A N 1
ATOM 764 C CA . GLU A 1 106 ? -6.484 -35.643 -11.036 1.00 27.35 105 GLU A CA 1
ATOM 765 C C . GLU A 1 106 ? -5.781 -34.333 -10.679 1.00 25.99 105 GLU A C 1
ATOM 766 O O . GLU A 1 106 ? -5.240 -34.210 -9.582 1.00 25.63 105 GLU A O 1
ATOM 772 N N . ASP A 1 107 ? -5.830 -33.348 -11.576 1.00 24.95 106 ASP A N 1
ATOM 773 C CA . ASP A 1 107 ? -5.218 -32.038 -11.311 1.00 23.57 106 ASP A CA 1
ATOM 774 C C . ASP A 1 107 ? -5.874 -31.346 -10.115 1.00 22.60 106 ASP A C 1
ATOM 775 O O . ASP A 1 107 ? -7.092 -31.322 -10.009 1.00 21.70 106 ASP A O 1
ATOM 780 N N . ILE A 1 108 ? -5.050 -30.793 -9.225 1.00 22.05 107 ILE A N 1
ATOM 781 C CA . ILE A 1 108 ? -5.502 -30.257 -7.943 1.00 21.41 107 ILE A CA 1
ATOM 782 C C . ILE A 1 108 ? -5.253 -28.737 -7.852 1.00 20.58 107 ILE A C 1
ATOM 783 O O . ILE A 1 108 ? -4.293 -28.231 -8.433 1.00 20.93 107 ILE A O 1
ATOM 788 N N . VAL A 1 109 ? -6.135 -28.008 -7.163 1.00 18.99 108 VAL A N 1
ATOM 789 C CA . VAL A 1 109 ? -5.892 -26.607 -6.851 1.00 18.68 108 VAL A CA 1
ATOM 790 C C . VAL A 1 109 ? -5.873 -26.417 -5.338 1.00 18.15 108 VAL A C 1
ATOM 791 O O . VAL A 1 109 ? -6.775 -26.882 -4.636 1.00 19.44 108 VAL A O 1
ATOM 795 N N . VAL A 1 110 ? -4.819 -25.776 -4.851 1.00 17.57 109 VAL A N 1
ATOM 796 C CA . VAL A 1 110 ? -4.733 -25.347 -3.455 1.00 16.96 109 VAL A CA 1
ATOM 797 C C . VAL A 1 110 ? -5.225 -23.900 -3.389 1.00 16.59 109 VAL A C 1
ATOM 798 O O . VAL A 1 110 ? -4.479 -22.975 -3.721 1.00 16.85 109 VAL A O 1
ATOM 802 N N . THR A 1 111 ? -6.489 -23.706 -2.985 1.00 16.83 110 THR A N 1
ATOM 803 C CA . THR A 1 111 ? -7.085 -22.376 -2.892 1.00 16.38 110 THR A CA 1
ATOM 804 C C . THR A 1 111 ? -6.793 -21.719 -1.544 1.00 16.52 110 THR A C 1
ATOM 805 O O . THR A 1 111 ? -6.780 -22.387 -0.510 1.00 16.44 110 THR A O 1
ATOM 809 N N . HIS A 1 112 ? -6.543 -20.404 -1.563 1.00 15.82 111 HIS A N 1
ATOM 810 C CA . HIS A 1 112 ? -6.091 -19.708 -0.363 1.00 15.82 111 HIS A CA 1
ATOM 811 C C . HIS A 1 112 ? -6.391 -18.212 -0.466 1.00 16.13 111 HIS A C 1
ATOM 812 O O . HIS A 1 112 ? -6.223 -17.617 -1.535 1.00 16.76 111 HIS A O 1
ATOM 819 N N . ASP A 1 113 ? -6.835 -17.619 0.640 1.00 16.52 112 ASP A N 1
ATOM 820 C CA . ASP A 1 113 ? -7.117 -16.173 0.721 1.00 17.25 112 ASP A CA 1
ATOM 821 C C . ASP A 1 113 ? -5.854 -15.354 0.496 1.00 16.96 112 ASP A C 1
ATOM 822 O O . ASP A 1 113 ? -4.833 -15.635 1.118 1.00 16.33 112 ASP A O 1
ATOM 827 N N . SER A 1 114 ? -5.939 -14.300 -0.319 1.00 17.25 113 SER A N 1
ATOM 828 C CA . SER A 1 114 ? -4.801 -13.380 -0.505 1.00 17.06 113 SER A CA 1
ATOM 829 C C . SER A 1 114 ? -4.367 -12.703 0.784 1.00 17.15 113 SER A C 1
ATOM 830 O O . SER A 1 114 ? -3.189 -12.394 0.944 1.00 17.10 113 SER A O 1
ATOM 833 N N . VAL A 1 115 ? -5.326 -12.461 1.683 1.00 17.53 114 VAL A N 1
ATOM 834 C CA . VAL A 1 115 ? -5.060 -11.745 2.944 1.00 18.29 114 VAL A CA 1
ATOM 835 C C . VAL A 1 115 ? -4.684 -12.656 4.113 1.00 18.15 114 VAL A C 1
ATOM 836 O O . VAL A 1 115 ? -4.773 -12.272 5.290 1.00 19.87 114 VAL A O 1
ATOM 840 N N . ARG A 1 116 ? -4.247 -13.855 3.777 1.00 17.63 115 ARG A N 1
ATOM 841 C CA . ARG A 1 116 ? -3.670 -14.772 4.750 1.00 18.01 115 ARG A CA 1
ATOM 842 C C . ARG A 1 116 ? -2.176 -14.984 4.445 1.00 17.96 115 ARG A C 1
ATOM 843 O O . ARG A 1 116 ? -1.791 -16.050 3.967 1.00 16.97 115 ARG A O 1
ATOM 851 N N . PRO A 1 117 ? -1.336 -13.958 4.716 1.00 18.71 116 PRO A N 1
ATOM 852 C CA . PRO A 1 117 ? 0.089 -14.055 4.340 1.00 19.25 116 PRO A CA 1
ATOM 853 C C . PRO A 1 117 ? 0.939 -14.981 5.220 1.00 20.48 116 PRO A C 1
ATOM 854 O O . PRO A 1 117 ? 2.110 -15.235 4.874 1.00 21.19 116 PRO A O 1
ATOM 858 N N . PHE A 1 118 ? 0.375 -15.491 6.325 1.00 19.58 117 PHE A N 1
ATOM 859 C CA . PHE A 1 118 ? 1.178 -16.276 7.276 1.00 19.95 117 PHE A CA 1
ATOM 860 C C . PHE A 1 118 ? 1.041 -17.783 7.097 1.00 19.80 117 PHE A C 1
ATOM 861 O O . PHE A 1 118 ? 1.417 -18.559 7.983 1.00 20.45 117 PHE A O 1
ATOM 869 N N . ILE A 1 119 ? 0.521 -18.186 5.941 1.00 18.96 118 ILE A N 1
ATOM 870 C CA . ILE A 1 119 ? 0.473 -19.597 5.567 1.00 18.56 118 ILE A CA 1
ATOM 871 C C . ILE A 1 119 ? 1.917 -20.080 5.493 1.00 19.05 118 ILE A C 1
ATOM 872 O O . ILE A 1 119 ? 2.818 -19.307 5.160 1.00 18.75 118 ILE A O 1
ATOM 877 N N . THR A 1 120 ? 2.133 -21.359 5.805 1.00 19.35 119 THR A N 1
ATOM 878 C CA . THR A 1 120 ? 3.459 -21.946 5.823 1.00 19.43 119 THR A CA 1
ATOM 879 C C . THR A 1 120 ? 3.519 -23.081 4.794 1.00 19.41 119 THR A C 1
ATOM 880 O O . THR A 1 120 ? 2.485 -23.592 4.356 1.00 17.61 119 THR A O 1
ATOM 884 N N . LEU A 1 121 ? 4.733 -23.476 4.410 1.00 20.24 120 LEU A N 1
ATOM 885 C CA . LEU A 1 121 ? 4.922 -24.616 3.509 1.00 20.74 120 LEU A CA 1
ATOM 886 C C . LEU A 1 121 ? 4.352 -25.886 4.136 1.00 21.04 120 LEU A C 1
ATOM 887 O O . LEU A 1 121 ? 3.850 -26.761 3.445 1.00 20.41 120 LEU A O 1
ATOM 892 N N . ARG A 1 122 ? 4.439 -25.988 5.455 1.00 21.52 121 ARG A N 1
ATOM 893 C CA . ARG A 1 122 ? 3.923 -27.175 6.134 1.00 22.73 121 ARG A CA 1
ATOM 894 C C . ARG A 1 122 ? 2.421 -27.320 5.850 1.00 21.32 121 ARG A C 1
ATOM 895 O O . ARG A 1 122 ? 1.946 -28.408 5.551 1.00 20.15 121 ARG A O 1
ATOM 903 N N . MET A 1 123 ? 1.687 -26.208 5.939 1.00 21.00 122 MET A N 1
ATOM 904 C CA . MET A 1 123 ? 0.247 -26.179 5.668 1.00 21.47 122 MET A CA 1
ATOM 905 C C . MET A 1 123 ? -0.064 -26.530 4.214 1.00 21.18 122 MET A C 1
ATOM 906 O O . MET A 1 123 ? -0.927 -27.372 3.955 1.00 22.75 122 MET A O 1
ATOM 911 N N . ILE A 1 124 ? 0.652 -25.892 3.283 1.00 20.20 123 ILE A N 1
ATOM 912 C CA . ILE A 1 124 ? 0.541 -26.177 1.845 1.00 19.21 123 ILE A CA 1
ATOM 913 C C . ILE A 1 124 ? 0.810 -27.651 1.571 1.00 19.74 123 ILE A C 1
ATOM 914 O O . ILE A 1 124 ? 0.061 -28.294 0.857 1.00 19.31 123 ILE A O 1
ATOM 919 N N . GLN A 1 125 ? 1.899 -28.163 2.136 1.00 20.92 124 GLN A N 1
ATOM 920 C CA . GLN A 1 125 ? 2.282 -29.543 1.936 1.00 21.66 124 GLN A CA 1
ATOM 921 C C . GLN A 1 125 ? 1.274 -30.547 2.519 1.00 21.86 124 GLN A C 1
ATOM 922 O O . GLN A 1 125 ? 0.962 -31.539 1.879 1.00 21.84 124 GLN A O 1
ATOM 928 N N . ASP A 1 126 ? 0.786 -30.291 3.727 1.00 21.97 125 ASP A N 1
ATOM 929 C CA . ASP A 1 126 ? -0.289 -31.098 4.331 1.00 23.10 125 ASP A CA 1
ATOM 930 C C . ASP A 1 126 ? -1.554 -31.164 3.492 1.00 21.95 125 ASP A C 1
ATOM 931 O O . ASP A 1 126 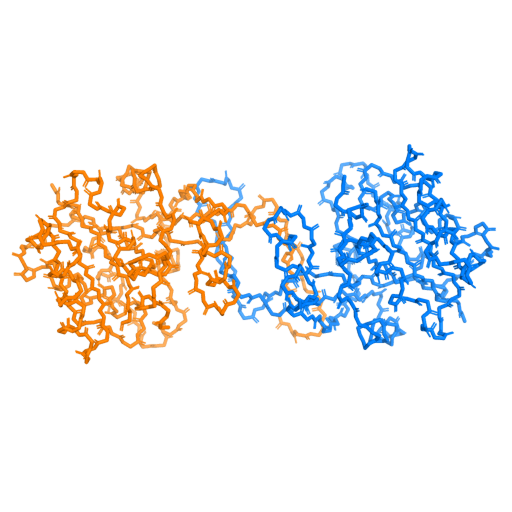? -2.142 -32.233 3.349 1.00 22.73 125 ASP A O 1
ATOM 936 N N . ASN A 1 127 ? -1.962 -30.014 2.957 1.00 21.53 126 ASN A N 1
ATOM 937 C CA . ASN A 1 127 ? -3.101 -29.908 2.056 1.00 20.89 126 ASN A CA 1
ATOM 938 C C . ASN A 1 127 ? -2.954 -30.755 0.822 1.00 21.84 126 ASN A C 1
ATOM 939 O O . ASN A 1 127 ? -3.877 -31.472 0.433 1.00 21.67 126 ASN A O 1
ATOM 944 N N . ILE A 1 128 ? -1.775 -30.680 0.208 1.00 22.34 127 ILE A N 1
ATOM 945 C CA . ILE A 1 128 ? -1.488 -31.481 -0.977 1.00 23.01 127 ILE A CA 1
ATOM 946 C C . ILE A 1 128 ? -1.520 -32.975 -0.634 1.00 24.36 127 ILE A C 1
ATOM 947 O O . ILE A 1 128 ? -2.093 -33.778 -1.372 1.00 24.17 127 ILE A O 1
ATOM 952 N N . GLN A 1 129 ? -0.912 -33.347 0.487 1.00 25.72 128 GLN A N 1
ATOM 953 C CA . GLN A 1 129 ? -0.830 -34.752 0.863 1.00 27.92 128 GLN A CA 1
ATOM 954 C C . GLN A 1 129 ? -2.212 -35.347 1.176 1.00 27.61 128 GLN A C 1
ATOM 955 O O . GLN A 1 129 ? -2.555 -36.418 0.675 1.00 28.29 128 GLN A O 1
ATOM 961 N N . LEU A 1 130 ? -2.982 -34.648 2.009 1.00 26.83 129 LEU A N 1
ATOM 962 C CA . LEU A 1 130 ? -4.373 -35.020 2.317 1.00 27.15 129 LEU A CA 1
ATOM 963 C C . LEU A 1 130 ? -5.281 -35.109 1.069 1.00 27.18 129 LEU A C 1
ATOM 964 O O . LEU A 1 130 ? -6.119 -36.018 0.969 1.00 28.28 129 LEU A O 1
ATOM 969 N N . ALA A 1 131 ? -5.095 -34.211 0.097 1.00 26.61 130 ALA A N 1
ATOM 970 C CA . ALA A 1 131 ? -5.895 -34.248 -1.146 1.00 27.11 130 ALA A CA 1
ATOM 971 C C . ALA A 1 131 ? -5.749 -35.561 -1.944 1.00 28.70 130 ALA A C 1
ATOM 972 O O . ALA A 1 131 ? -6.625 -35.913 -2.740 1.00 29.22 130 ALA A O 1
ATOM 974 N N . GLN A 1 132 ? -4.658 -36.293 -1.710 1.00 29.85 131 GLN A N 1
ATOM 975 C CA . GLN A 1 132 ? -4.407 -37.545 -2.428 1.00 32.26 131 GLN A CA 1
ATOM 976 C C . GLN A 1 132 ? -5.425 -38.624 -2.066 1.00 32.19 131 GLN A C 1
ATOM 977 O O . GLN A 1 132 ? -5.856 -39.375 -2.931 1.00 32.51 131 GLN A O 1
ATOM 983 N N . ASN A 1 133 ? -5.829 -38.687 -0.800 1.00 31.39 132 ASN A N 1
ATOM 984 C CA . ASN A 1 133 ? -6.768 -39.728 -0.385 1.00 32.55 132 ASN A CA 1
ATOM 985 C C . ASN A 1 133 ? -8.150 -39.232 0.036 1.00 30.97 132 ASN A C 1
ATOM 986 O O . ASN A 1 133 ? -8.949 -39.996 0.577 1.00 32.22 132 ASN A O 1
ATOM 991 N N . HIS A 1 134 ? -8.444 -37.963 -0.224 1.00 28.14 133 HIS A N 1
ATOM 992 C CA . HIS A 1 134 ? -9.761 -37.437 0.117 1.00 26.89 133 HIS A CA 1
ATOM 993 C C . HIS A 1 134 ? -10.346 -36.611 -1.019 1.00 25.67 133 HIS A C 1
ATOM 994 O O . HIS A 1 134 ? -9.657 -36.320 -1.996 1.00 25.18 133 HIS A O 1
ATOM 1001 N N . ASP A 1 135 ? -11.627 -36.274 -0.917 1.00 24.71 134 ASP A N 1
ATOM 1002 C CA . ASP A 1 135 ? -12.282 -35.487 -1.965 1.00 23.28 134 ASP A CA 1
ATOM 1003 C C . ASP A 1 135 ? -11.826 -34.036 -1.891 1.00 21.55 134 ASP A C 1
ATOM 1004 O O . ASP A 1 135 ? -11.577 -33.396 -2.928 1.00 20.38 134 ASP A O 1
ATOM 1009 N N . ALA A 1 136 ? -11.688 -33.539 -0.665 1.00 20.34 135 ALA A N 1
ATOM 1010 C CA . ALA A 1 136 ? -11.228 -32.170 -0.455 1.00 19.37 135 ALA A CA 1
ATOM 1011 C C . ALA A 1 136 ? -10.550 -32.032 0.907 1.00 19.62 135 ALA A C 1
ATOM 1012 O O . ALA A 1 136 ? -10.565 -32.964 1.709 1.00 19.95 135 ALA A O 1
ATOM 1014 N N . VAL A 1 137 ? -9.935 -30.877 1.147 1.00 18.99 136 VAL A N 1
ATOM 1015 C CA . VAL A 1 137 ? -9.248 -30.607 2.410 1.00 19.78 136 VAL A CA 1
ATOM 1016 C C . VAL A 1 137 ? -9.622 -29.204 2.855 1.00 20.00 136 VAL A C 1
ATOM 1017 O O . VAL A 1 137 ? -9.651 -28.287 2.052 1.00 19.61 136 VAL A O 1
ATOM 1021 N N . ASP A 1 138 ? -9.919 -29.050 4.137 1.00 20.77 137 ASP A N 1
ATOM 1022 C CA . ASP A 1 138 ? -10.217 -27.750 4.690 1.00 19.93 137 ASP A CA 1
ATOM 1023 C C . ASP A 1 138 ? -9.221 -27.540 5.811 1.00 19.88 137 ASP A C 1
ATOM 1024 O O . ASP A 1 138 ? -9.085 -28.391 6.694 1.00 20.71 137 ASP A O 1
ATOM 1029 N N . THR A 1 139 ? -8.529 -26.406 5.786 1.00 19.64 138 THR A N 1
ATOM 1030 C CA . THR A 1 139 ? -7.580 -26.076 6.845 1.00 19.02 138 THR A CA 1
ATOM 1031 C C . THR A 1 139 ? -8.310 -25.412 7.993 1.00 19.96 138 THR A C 1
ATOM 1032 O O . THR A 1 139 ? -8.940 -24.353 7.831 1.00 20.02 138 THR A O 1
ATOM 1036 N N . VAL A 1 140 ? -8.207 -26.029 9.164 1.00 20.66 139 VAL A N 1
ATOM 1037 C CA . VAL A 1 140 ? -8.922 -25.568 10.339 1.00 22.07 139 VAL A CA 1
ATOM 1038 C C . VAL A 1 140 ? -8.042 -25.551 11.589 1.00 22.99 139 VAL A C 1
ATOM 1039 O O . VAL A 1 140 ? -6.995 -26.203 11.632 1.00 23.59 139 VAL A O 1
ATOM 1043 N N . VAL A 1 141 ? -8.494 -24.810 12.595 1.00 24.93 140 VAL A N 1
ATOM 1044 C CA . VAL A 1 141 ? -7.949 -24.862 13.951 1.00 26.83 140 VAL A CA 1
ATOM 1045 C C . VAL A 1 141 ? -9.111 -25.104 14.920 1.00 28.05 140 VAL A C 1
ATOM 1046 O O . VAL A 1 141 ? -10.271 -24.863 14.574 1.00 26.33 140 VAL A O 1
ATOM 1050 N N . GLU A 1 142 ? -8.814 -25.575 16.124 1.00 30.69 141 GLU A N 1
ATOM 1051 C CA . GLU A 1 142 ? -9.852 -25.676 17.150 1.00 33.68 141 GLU A CA 1
ATOM 1052 C C . GLU A 1 142 ? -10.470 -24.313 17.419 1.00 34.17 141 GLU A C 1
ATOM 1053 O O . GLU A 1 142 ? -9.755 -23.323 17.583 1.00 36.05 141 GLU A O 1
ATOM 1059 N N . ALA A 1 143 ? -11.802 -24.271 17.455 1.00 34.08 142 ALA A N 1
ATOM 1060 C CA . ALA A 1 143 ? -12.532 -23.046 17.764 1.00 35.01 142 ALA A CA 1
ATOM 1061 C C . ALA A 1 143 ? -12.299 -22.678 19.222 1.00 38.86 142 ALA A C 1
ATOM 1062 O O . ALA A 1 143 ? -12.370 -23.540 20.099 1.00 41.15 142 ALA A O 1
ATOM 1064 N N . VAL A 1 144 ? -11.988 -21.408 19.469 1.00 40.72 143 VAL A N 1
ATOM 1065 C CA . VAL A 1 144 ? -11.719 -20.917 20.823 1.00 45.33 143 VAL A CA 1
ATOM 1066 C C . VAL A 1 144 ? -12.814 -19.940 21.266 1.00 46.15 143 VAL A C 1
ATOM 1067 O O . VAL A 1 144 ? -13.029 -19.729 22.462 1.00 49.65 143 VAL A O 1
ATOM 1071 N N . ASP A 1 145 ? -13.487 -19.346 20.283 1.00 43.51 144 ASP A N 1
ATOM 1072 C CA . ASP A 1 145 ? -14.718 -18.584 20.492 1.00 43.71 144 ASP A CA 1
ATOM 1073 C C . ASP A 1 145 ? -15.822 -19.505 20.984 1.00 41.53 144 ASP A C 1
ATOM 1074 O O . ASP A 1 145 ? -15.922 -20.655 20.556 1.00 39.79 144 ASP A O 1
ATOM 1079 N N . THR A 1 146 ? -16.670 -19.003 21.860 1.00 42.07 145 THR A N 1
ATOM 1080 C CA . THR A 1 146 ? -17.898 -19.720 22.139 1.00 40.23 145 THR A CA 1
ATOM 1081 C C . THR A 1 146 ? -18.902 -19.376 21.039 1.00 36.10 145 THR A C 1
ATOM 1082 O O . THR A 1 146 ? -19.072 -18.212 20.679 1.00 35.99 145 THR A O 1
ATOM 1086 N N . ILE A 1 147 ? -19.521 -20.406 20.479 1.00 33.25 146 ILE A N 1
ATOM 1087 C CA . ILE A 1 147 ? -20.410 -20.239 19.341 1.00 30.26 146 ILE A CA 1
ATOM 1088 C C . ILE A 1 147 ? -21.851 -20.492 19.763 1.00 30.44 146 ILE A C 1
ATOM 1089 O O . ILE A 1 147 ? -22.172 -21.528 20.354 1.00 30.82 146 ILE A O 1
ATOM 1094 N N . VAL A 1 148 ? -22.702 -19.521 19.457 1.00 29.85 147 VAL A N 1
ATOM 1095 C CA . VAL A 1 148 ? -24.128 -19.597 19.724 1.00 30.33 147 VAL A CA 1
ATOM 1096 C C . VAL A 1 148 ? -24.899 -19.583 18.387 1.00 28.88 147 VAL A C 1
ATOM 1097 O O . VAL A 1 148 ? -24.564 -18.818 17.478 1.00 28.15 147 VAL A O 1
ATOM 1101 N N . GLU A 1 149 ? -25.914 -20.443 18.273 1.00 28.60 148 GLU A N 1
ATOM 1102 C CA . GLU A 1 149 ? -26.770 -20.481 17.084 1.00 28.52 148 GLU A CA 1
ATOM 1103 C C . GLU A 1 149 ? -28.108 -19.788 17.338 1.00 28.04 148 GLU A C 1
ATOM 1104 O O . GLU A 1 149 ? -28.750 -19.995 18.371 1.00 28.77 148 GLU A O 1
ATOM 1110 N N . SER A 1 150 ? -28.518 -18.962 16.387 1.00 27.61 149 SER A N 1
ATOM 1111 C CA . SER A 1 150 ? -29.851 -18.382 16.392 1.00 27.20 149 SER A CA 1
ATOM 1112 C C . SER A 1 150 ? -30.324 -18.236 14.955 1.00 27.56 149 SER A C 1
ATOM 1113 O O . SER A 1 150 ? -29.775 -17.430 14.204 1.00 27.90 149 SER A O 1
ATOM 1116 N N . THR A 1 151 ? -31.335 -19.019 14.573 1.00 28.12 150 THR A N 1
ATOM 1117 C CA . THR A 1 151 ? -31.912 -18.936 13.223 1.00 29.65 150 THR A CA 1
ATOM 1118 C C . THR A 1 151 ? -32.686 -17.630 13.031 1.00 30.69 150 THR A C 1
ATOM 1119 O O . THR A 1 151 ? -32.725 -17.064 11.928 1.00 31.91 150 THR A O 1
ATOM 1123 N N . ASN A 1 152 ? -33.306 -17.161 14.112 1.00 29.84 151 ASN A N 1
ATOM 1124 C CA . ASN A 1 152 ? -34.168 -15.985 14.057 1.00 31.61 151 ASN A CA 1
ATOM 1125 C C . ASN A 1 152 ? -33.420 -14.690 14.367 1.00 32.31 151 ASN A C 1
ATOM 1126 O O . ASN A 1 152 ? -33.881 -13.601 14.015 1.00 34.38 151 ASN A O 1
ATOM 1131 N N . GLY A 1 153 ? -32.276 -14.810 15.040 1.00 31.50 152 GLY A N 1
ATOM 1132 C CA . GLY A 1 153 ? -31.475 -13.641 15.415 1.00 32.69 152 GLY A CA 1
ATOM 1133 C C . GLY A 1 153 ? -32.012 -12.877 16.609 1.00 32.99 152 GLY A C 1
ATOM 1134 O O . GLY A 1 153 ? -31.537 -11.780 16.919 1.00 34.40 152 GLY A O 1
ATOM 1135 N N . GLN A 1 154 ? -33.007 -13.453 17.275 1.00 32.34 153 GLN A N 1
ATOM 1136 C CA . GLN A 1 154 ? -33.646 -12.836 18.428 1.00 33.27 153 GLN A CA 1
ATOM 1137 C C . GLN A 1 154 ? -33.356 -13.607 19.717 1.00 32.01 153 GLN A C 1
ATOM 1138 O O . GLN A 1 154 ? -33.110 -13.008 20.758 1.00 32.78 153 GLN A O 1
ATOM 1144 N N . PHE A 1 155 ? -33.393 -14.935 19.638 1.00 30.53 154 PHE A N 1
ATOM 1145 C CA . PHE A 1 155 ? -33.128 -15.787 20.798 1.00 30.02 154 PHE A CA 1
ATOM 1146 C C . PHE A 1 155 ? -32.284 -16.992 20.402 1.00 29.36 154 PHE A C 1
ATOM 1147 O O . PHE A 1 155 ? -32.209 -17.342 19.228 1.00 28.46 154 PHE A O 1
ATOM 1155 N N . ILE A 1 156 ? -31.622 -17.607 21.374 1.00 29.94 155 ILE A N 1
ATOM 1156 C CA . ILE A 1 156 ? -30.766 -18.748 21.076 1.00 29.79 155 ILE A CA 1
ATOM 1157 C C . ILE A 1 156 ? -31.620 -19.957 20.712 1.00 30.40 155 ILE A C 1
ATOM 1158 O O . ILE A 1 156 ? -32.504 -20.366 21.476 1.00 30.94 155 ILE A O 1
ATOM 1163 N N . THR A 1 157 ? -31.358 -20.508 19.531 1.00 30.18 156 THR A N 1
ATOM 1164 C CA . THR A 1 157 ? -32.045 -21.719 19.090 1.00 32.24 156 THR A CA 1
ATOM 1165 C C . THR A 1 157 ? -31.206 -22.959 19.372 1.00 34.92 156 THR A C 1
ATOM 1166 O O . THR A 1 157 ? -31.738 -24.068 19.408 1.00 36.78 156 THR A O 1
ATOM 1170 N N . ASP A 1 158 ? -29.893 -22.764 19.533 1.00 35.52 157 ASP A N 1
ATOM 1171 C CA . ASP A 1 158 ? -29.052 -23.671 20.345 1.00 38.98 157 ASP A CA 1
ATOM 1172 C C . ASP A 1 158 ? -27.561 -23.339 20.425 1.00 38.21 157 ASP A C 1
ATOM 1173 O O . ASP A 1 158 ? -27.071 -22.393 19.800 1.00 36.20 157 ASP A O 1
ATOM 1178 N N . ILE A 1 159 ? -26.872 -24.104 21.267 1.00 40.64 158 ILE A N 1
ATOM 1179 C CA . ILE A 1 159 ? -25.439 -24.004 21.451 1.00 41.01 158 ILE A CA 1
ATOM 1180 C C . ILE A 1 159 ? -24.838 -25.325 20.976 1.00 41.62 158 ILE A C 1
ATOM 1181 O O . ILE A 1 159 ? -25.072 -26.371 21.596 1.00 44.71 158 ILE A O 1
ATOM 1186 N N . PRO A 1 160 ? -24.098 -25.290 19.852 1.00 39.22 159 PRO A N 1
ATOM 1187 C CA . PRO A 1 160 ? -23.407 -26.489 19.387 1.00 39.62 159 PRO A CA 1
ATOM 1188 C C . PRO A 1 160 ? -22.398 -26.997 20.413 1.00 41.48 159 PRO A C 1
ATOM 1189 O O . PRO A 1 160 ? -21.876 -26.223 21.213 1.00 41.47 159 PRO A O 1
ATOM 1193 N N . ASN A 1 161 ? -22.150 -28.301 20.388 1.00 43.40 160 ASN A N 1
ATOM 1194 C CA . ASN A 1 161 ? -21.112 -28.907 21.205 1.00 45.99 160 ASN A CA 1
ATOM 1195 C C . ASN A 1 161 ? -19.742 -28.362 20.777 1.00 43.67 160 ASN A C 1
ATOM 1196 O O . ASN A 1 161 ? -19.249 -28.671 19.687 1.00 41.31 160 ASN A O 1
ATOM 1201 N N . ARG A 1 162 ? -19.138 -27.555 21.650 1.00 44.25 161 ARG A N 1
ATOM 1202 C CA . ARG A 1 162 ? -17.853 -26.914 21.366 1.00 43.18 161 ARG A CA 1
ATOM 1203 C C . ARG A 1 162 ? -16.690 -27.902 21.136 1.00 43.04 161 ARG A C 1
ATOM 1204 O O . ARG A 1 162 ? -15.700 -27.561 20.493 1.00 41.17 161 ARG A O 1
ATOM 1212 N N . ALA A 1 163 ? -16.822 -29.125 21.646 1.00 45.48 162 ALA A N 1
ATOM 1213 C CA . ALA A 1 163 ? -15.825 -30.180 21.427 1.00 46.20 162 ALA A CA 1
ATOM 1214 C C . ALA A 1 163 ? -15.662 -30.570 19.947 1.00 42.52 162 ALA A C 1
ATOM 1215 O O . ALA A 1 163 ? -14.649 -31.163 19.563 1.00 42.35 162 ALA A O 1
ATOM 1217 N N . HIS A 1 164 ? -16.646 -30.207 19.121 1.00 39.57 163 HIS A N 1
ATOM 1218 C CA . HIS A 1 164 ? -16.660 -30.593 17.709 1.00 36.91 163 HIS A CA 1
ATOM 1219 C C . HIS A 1 164 ? -16.591 -29.416 16.752 1.00 32.88 163 HIS A C 1
ATOM 1220 O O . HIS A 1 164 ? -16.832 -29.575 15.556 1.00 31.82 163 HIS A O 1
ATOM 1227 N N . LEU A 1 165 ? -16.254 -28.239 17.272 1.00 31.54 164 LEU A N 1
ATOM 1228 C CA . LEU A 1 165 ? -16.206 -27.038 16.457 1.00 28.51 164 LEU A CA 1
ATOM 1229 C C . LEU A 1 165 ? -14.776 -26.617 16.142 1.00 27.82 164 LEU A C 1
ATOM 1230 O O . LEU A 1 165 ? -13.880 -26.734 16.969 1.00 28.97 164 LEU A O 1
ATOM 1235 N N . TYR A 1 166 ? -14.592 -26.139 14.921 1.00 25.89 165 TYR A N 1
ATOM 1236 C CA . TYR A 1 166 ? -13.295 -25.712 14.414 1.00 25.54 165 TYR A CA 1
ATOM 1237 C C . TYR A 1 166 ? -13.489 -24.373 13.744 1.00 24.87 165 TYR A C 1
ATOM 1238 O O . TYR A 1 166 ? -14.565 -24.103 13.199 1.00 24.41 165 TYR A O 1
ATOM 1247 N N . GLN A 1 167 ? -12.479 -23.511 13.832 1.00 25.29 166 GLN A N 1
ATOM 1248 C CA . GLN A 1 167 ? -12.464 -22.284 13.045 1.00 25.19 166 GLN A CA 1
ATOM 1249 C C . GLN A 1 167 ? -11.902 -22.612 11.659 1.00 24.18 166 GLN A C 1
ATOM 1250 O O . GLN A 1 167 ? -10.797 -23.166 11.531 1.00 23.48 166 GLN A O 1
ATOM 1256 N N . GLY A 1 168 ? -12.684 -22.293 10.632 1.00 23.20 167 GLY A N 1
ATOM 1257 C CA . GLY A 1 168 ? -12.304 -22.559 9.255 1.00 23.08 167 GLY A CA 1
ATOM 1258 C C . GLY A 1 168 ? -11.300 -21.541 8.785 1.00 24.56 167 GLY A C 1
ATOM 1259 O O . GLY A 1 168 ? -11.487 -20.346 8.975 1.00 25.72 167 GLY A O 1
ATOM 1260 N N . GLN A 1 169 ? -10.228 -22.023 8.163 1.00 18.90 168 GLN A N 1
ATOM 1261 C CA . GLN A 1 169 ? -9.229 -21.152 7.579 1.00 19.27 168 GLN A CA 1
ATOM 1262 C C . GLN A 1 169 ? -9.097 -21.521 6.114 1.00 19.35 168 GLN A C 1
ATOM 1263 O O . GLN A 1 169 ? -9.964 -22.191 5.571 1.00 20.12 168 GLN A O 1
ATOM 1269 N N . THR A 1 170 ? -8.024 -21.067 5.474 1.00 18.82 169 THR A N 1
ATOM 1270 C CA . THR A 1 170 ? -7.608 -21.623 4.192 1.00 18.58 169 THR A CA 1
ATOM 1271 C C . THR A 1 170 ? -6.127 -22.014 4.332 1.00 18.49 169 THR A C 1
ATOM 1272 O O . THR A 1 170 ? -5.469 -21.529 5.248 1.00 19.18 169 THR A O 1
ATOM 1276 N N . PRO A 1 171 ? -5.591 -22.867 3.429 1.00 19.03 170 PRO A N 1
ATOM 1277 C CA . PRO A 1 171 ? -6.152 -23.472 2.198 1.00 18.52 170 PRO A CA 1
ATOM 1278 C C . PRO A 1 171 ? -7.408 -24.350 2.269 1.00 18.42 170 PRO A C 1
ATOM 1279 O O . PRO A 1 171 ? -7.756 -24.917 3.307 1.00 19.21 170 PRO A O 1
ATOM 1283 N N . GLN A 1 172 ? -8.079 -24.416 1.126 1.00 17.97 171 GLN A N 1
ATOM 1284 C CA . GLN A 1 172 ? -9.089 -25.405 0.829 1.00 18.58 171 GLN A CA 1
ATOM 1285 C C . GLN A 1 172 ? -8.667 -26.023 -0.499 1.00 18.47 171 GLN A C 1
ATOM 1286 O O . GLN A 1 172 ? -8.466 -25.314 -1.494 1.00 17.41 171 GLN A O 1
ATOM 1292 N N . THR A 1 173 ? -8.515 -27.344 -0.502 1.00 19.25 172 THR A N 1
ATOM 1293 C CA . THR A 1 173 ? -7.815 -28.042 -1.578 1.00 19.72 172 THR A CA 1
ATOM 1294 C C . THR A 1 173 ? -8.669 -29.171 -2.162 1.00 20.30 172 THR A C 1
ATOM 1295 O O . THR A 1 173 ? -9.318 -29.922 -1.435 1.00 19.69 172 THR A O 1
ATOM 1299 N N . PHE A 1 174 ? -8.671 -29.274 -3.489 1.00 20.63 173 PHE A N 1
ATOM 1300 C CA . PHE A 1 174 ? -9.532 -30.221 -4.173 1.00 21.42 173 PHE A CA 1
ATOM 1301 C C . PHE A 1 174 ? -9.169 -30.342 -5.655 1.00 21.76 173 PHE A C 1
ATOM 1302 O O . PHE A 1 174 ? -8.475 -29.493 -6.200 1.00 20.78 173 PHE A O 1
ATOM 1310 N N . ARG A 1 175 ? -9.659 -31.396 -6.301 1.00 22.10 174 ARG A N 1
ATOM 1311 C CA . ARG A 1 175 ? -9.464 -31.577 -7.743 1.00 22.68 174 ARG A CA 1
ATOM 1312 C C . ARG A 1 175 ? -10.275 -30.522 -8.467 1.00 22.87 174 ARG A C 1
ATOM 1313 O O . ARG A 1 175 ? -11.429 -30.264 -8.113 1.00 22.87 174 ARG A O 1
ATOM 1321 N N . CYS A 1 176 ? -9.642 -29.864 -9.436 1.00 23.10 175 CYS A N 1
ATOM 1322 C CA . CYS A 1 176 ? -10.274 -28.792 -10.209 1.00 22.02 175 CYS A CA 1
ATOM 1323 C C . CYS A 1 176 ? -11.575 -29.256 -10.856 1.00 22.86 175 CYS A C 1
ATOM 1324 O O . CYS A 1 176 ? -12.573 -28.563 -10.757 1.00 22.59 175 CYS A O 1
ATOM 1327 N N . LYS A 1 177 ? -11.544 -30.422 -11.517 1.00 23.85 176 LYS A N 1
ATOM 1328 C CA . LYS A 1 177 ? -12.723 -30.996 -12.187 1.00 25.39 176 LYS A CA 1
ATOM 1329 C C . LYS A 1 177 ? -13.847 -31.246 -11.191 1.00 25.16 176 LYS A C 1
ATOM 1330 O O . LYS A 1 177 ? -15.014 -30.930 -11.485 1.00 25.64 176 LYS A O 1
ATOM 1336 N N . ASP A 1 178 ? -13.490 -31.779 -10.014 1.00 24.17 177 ASP A N 1
ATOM 1337 C CA . ASP A 1 178 ? -14.455 -32.049 -8.958 1.00 23.87 177 ASP A CA 1
ATOM 1338 C C . ASP A 1 178 ? -15.197 -30.789 -8.526 1.00 23.02 177 ASP A C 1
ATOM 1339 O O . ASP A 1 178 ? -16.428 -30.808 -8.416 1.00 24.37 177 ASP A O 1
ATOM 1344 N N . PHE A 1 179 ? -14.468 -29.700 -8.286 1.00 21.85 178 PHE A N 1
ATOM 1345 C CA . PHE A 1 179 ? -15.124 -28.439 -7.950 1.00 20.85 178 PHE A CA 1
ATOM 1346 C C . PHE A 1 179 ? -16.050 -27.973 -9.076 1.00 21.39 178 PHE A C 1
ATOM 1347 O O . PHE A 1 179 ? -17.173 -27.552 -8.811 1.00 21.81 178 PHE A O 1
ATOM 1355 N N . MET A 1 180 ? -15.576 -28.027 -10.321 1.00 21.20 179 MET A N 1
ATOM 1356 C CA . MET A 1 180 ? -16.404 -27.611 -11.456 1.00 22.02 179 MET A CA 1
ATOM 1357 C C . MET A 1 180 ? -17.703 -28.390 -11.567 1.00 23.66 179 MET A C 1
ATOM 1358 O O . MET A 1 180 ? -18.771 -27.794 -11.694 1.00 24.32 179 MET A O 1
ATOM 1363 N N . ASP A 1 181 ? -17.612 -29.720 -11.520 1.00 24.49 180 ASP A N 1
ATOM 1364 C CA . ASP A 1 181 ? -18.790 -30.567 -11.574 1.00 26.38 180 ASP A CA 1
ATOM 1365 C C . ASP A 1 181 ? -19.828 -30.267 -10.480 1.00 25.73 180 ASP A C 1
ATOM 1366 O O . ASP A 1 181 ? -21.011 -30.123 -10.773 1.00 25.75 180 ASP A O 1
ATOM 1371 N N . LEU A 1 182 ? -19.382 -30.169 -9.232 1.00 25.14 181 LEU A N 1
ATOM 1372 C CA . LEU A 1 182 ? -20.295 -29.950 -8.109 1.00 25.53 181 LEU A CA 1
ATOM 1373 C C . LEU A 1 182 ? -20.884 -28.543 -8.097 1.00 25.68 181 LEU A C 1
ATOM 1374 O O . LEU A 1 182 ? -22.078 -28.368 -7.869 1.00 26.23 181 LEU A O 1
ATOM 1379 N N . TYR A 1 183 ? -20.029 -27.545 -8.317 1.00 25.32 182 TYR A N 1
ATOM 1380 C CA . TYR A 1 183 ? -20.461 -26.152 -8.375 1.00 25.04 182 TYR A CA 1
ATOM 1381 C C . TYR A 1 183 ? -21.429 -25.932 -9.518 1.00 25.94 182 TYR A C 1
ATOM 1382 O O . TYR A 1 183 ? -22.401 -25.189 -9.375 1.00 26.64 182 TYR A O 1
ATOM 1391 N N . GLY A 1 184 ? -21.163 -26.598 -10.647 1.00 26.47 183 GLY A N 1
ATOM 1392 C CA . GLY A 1 184 ? -21.992 -26.496 -11.837 1.00 26.83 183 GLY A CA 1
ATOM 1393 C C . GLY A 1 184 ? -23.391 -27.034 -11.644 1.00 27.54 183 GLY A C 1
ATOM 1394 O O . GLY A 1 184 ? -24.290 -26.673 -12.387 1.00 27.71 183 GLY A O 1
ATOM 1395 N N . SER A 1 185 ? -23.569 -27.899 -10.643 1.00 28.21 184 SER A N 1
ATOM 1396 C CA . SER A 1 185 ? -24.856 -28.549 -10.385 1.00 29.42 184 SER A CA 1
ATOM 1397 C C . SER A 1 185 ? -25.774 -27.706 -9.495 1.00 29.17 184 SER A C 1
ATOM 1398 O O . SER A 1 185 ? -26.874 -28.144 -9.150 1.00 30.52 184 SER A O 1
ATOM 1401 N N . LEU A 1 186 ? -25.335 -26.501 -9.135 1.00 27.55 185 LEU A N 1
ATOM 1402 C CA . LEU A 1 186 ? -26.069 -25.668 -8.184 1.00 26.94 185 LEU A CA 1
ATOM 1403 C C . LEU A 1 186 ? -26.878 -24.591 -8.882 1.00 27.13 185 LEU A C 1
ATOM 1404 O O . LEU A 1 186 ? -26.434 -24.019 -9.860 1.00 26.52 185 LEU A O 1
ATOM 1409 N N . SER A 1 187 ? -28.068 -24.312 -8.364 1.00 27.39 186 SER A N 1
ATOM 1410 C CA . SER A 1 187 ? -28.829 -23.166 -8.814 1.00 27.43 186 SER A CA 1
ATOM 1411 C C . SER A 1 187 ? -28.192 -21.880 -8.284 1.00 26.13 186 SER A C 1
ATOM 1412 O O . SER A 1 187 ? -27.419 -21.901 -7.315 1.00 25.22 186 SER A O 1
ATOM 1415 N N . ASP A 1 188 ? -28.538 -20.754 -8.905 1.00 25.87 187 ASP A N 1
ATOM 1416 C CA . ASP A 1 188 ? -28.089 -19.457 -8.421 1.00 24.23 187 ASP A CA 1
ATOM 1417 C C . ASP A 1 188 ? -28.423 -19.296 -6.938 1.00 23.55 187 ASP A C 1
ATOM 1418 O O . ASP A 1 188 ? -27.605 -18.822 -6.167 1.00 22.09 187 ASP A O 1
ATOM 1423 N N . GLU A 1 189 ? -29.623 -19.721 -6.548 1.00 23.36 188 GLU A N 1
ATOM 1424 C CA . GLU A 1 189 ? -30.039 -19.625 -5.151 1.00 22.92 188 GLU A CA 1
ATOM 1425 C C . GLU A 1 189 ? -29.183 -20.487 -4.230 1.00 22.02 188 GLU A C 1
ATOM 1426 O O . GLU A 1 189 ? -28.892 -20.078 -3.113 1.00 21.35 188 GLU A O 1
ATOM 1432 N N . GLU A 1 190 ? -28.811 -21.683 -4.683 1.00 22.62 189 GLU A N 1
ATOM 1433 C CA . GLU A 1 190 ? -27.952 -22.556 -3.892 1.00 22.73 189 GLU A CA 1
ATOM 1434 C C . GLU A 1 190 ? -26.550 -21.980 -3.778 1.00 21.96 189 GLU A C 1
ATOM 1435 O O . GLU A 1 190 ? -25.964 -22.006 -2.699 1.00 21.24 189 GLU A O 1
ATOM 1441 N N . LYS A 1 191 ? -26.030 -21.427 -4.875 1.00 22.43 190 LYS A N 1
ATOM 1442 C CA . LYS A 1 191 ? -24.730 -20.742 -4.846 1.00 22.66 190 LYS A CA 1
ATOM 1443 C C . LYS A 1 191 ? -24.686 -19.563 -3.864 1.00 23.06 190 LYS A C 1
ATOM 1444 O O . LYS A 1 191 ? -23.667 -19.351 -3.200 1.00 22.84 190 LYS A O 1
ATOM 1450 N N . GLU A 1 192 ? -25.783 -18.810 -3.759 1.00 24.54 191 GLU A N 1
ATOM 1451 C CA . GLU A 1 192 ? -25.897 -17.718 -2.772 1.00 24.73 191 GLU A CA 1
ATOM 1452 C C . GLU A 1 192 ? -25.754 -18.167 -1.322 1.00 25.00 191 GLU A C 1
ATOM 1453 O O . GLU A 1 192 ? -25.322 -17.392 -0.463 1.00 24.73 191 GLU A O 1
ATOM 1459 N N . ILE A 1 193 ? -26.151 -19.404 -1.047 1.00 25.23 192 ILE A N 1
ATOM 1460 C CA . ILE A 1 193 ? -26.164 -19.930 0.322 1.00 25.22 192 ILE A CA 1
ATOM 1461 C C . ILE A 1 193 ? -24.896 -20.730 0.597 1.00 25.23 192 ILE A C 1
ATOM 1462 O O . ILE A 1 193 ? -24.360 -20.691 1.707 1.00 24.29 192 ILE A O 1
ATOM 1467 N N . LEU A 1 194 ? -24.432 -21.462 -0.414 1.00 24.70 193 LEU A N 1
ATOM 1468 C CA . LEU A 1 194 ? -23.292 -22.365 -0.249 1.00 25.51 193 LEU A CA 1
ATOM 1469 C C . LEU A 1 194 ? -22.040 -21.631 -0.694 1.00 25.06 193 LEU A C 1
ATOM 1470 O O . LEU A 1 194 ? -21.441 -21.964 -1.719 1.00 24.90 193 LEU A O 1
ATOM 1475 N N . THR A 1 195 ? -21.668 -20.626 0.094 1.00 24.89 194 THR A N 1
ATOM 1476 C CA . THR A 1 195 ? -20.625 -19.680 -0.277 1.00 25.57 194 THR A CA 1
ATOM 1477 C C . THR A 1 195 ? -19.198 -20.214 -0.058 1.00 25.32 194 THR A C 1
ATOM 1478 O O . THR A 1 195 ? -18.240 -19.659 -0.594 1.00 25.41 194 THR A O 1
ATOM 1482 N N . ASP A 1 196 ? -19.078 -21.284 0.723 1.00 25.95 195 ASP A N 1
ATOM 1483 C CA . ASP A 1 196 ? -17.803 -21.891 1.055 1.00 25.62 195 ASP A CA 1
ATOM 1484 C C . ASP A 1 196 ? -17.591 -23.086 0.142 1.00 25.89 195 ASP A C 1
ATOM 1485 O O . ASP A 1 196 ? -18.522 -23.873 -0.086 1.00 26.55 195 ASP A O 1
ATOM 1490 N N . ALA A 1 197 ? -16.374 -23.226 -0.380 1.00 24.82 196 ALA A N 1
ATOM 1491 C CA . ALA A 1 197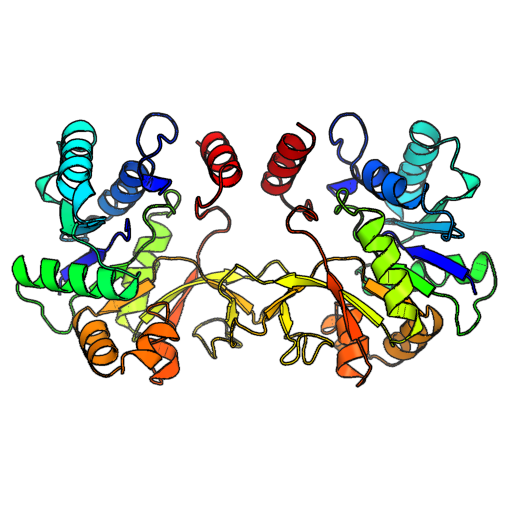 ? -16.072 -24.273 -1.354 1.00 24.32 196 ALA A CA 1
ATOM 1492 C C . ALA A 1 197 ? -16.184 -25.656 -0.717 1.00 24.54 196 ALA A C 1
ATOM 1493 O O . ALA A 1 197 ? -16.774 -26.571 -1.298 1.00 25.05 196 ALA A O 1
ATOM 1495 N N . CYS A 1 198 ? -15.636 -25.802 0.487 1.00 23.59 197 CYS A N 1
ATOM 1496 C CA . CYS A 1 198 ? -15.740 -27.072 1.212 1.00 23.74 197 CYS A CA 1
ATOM 1497 C C . CYS A 1 198 ? -17.191 -27.467 1.531 1.00 23.63 197 CYS A C 1
ATOM 1498 O O . CYS A 1 198 ? -17.537 -28.648 1.483 1.00 24.44 197 CYS A O 1
ATOM 1501 N N . LYS A 1 199 ? -18.026 -26.486 1.850 1.00 22.89 198 LYS A N 1
ATOM 1502 C CA . LYS A 1 199 ? -19.468 -26.714 2.097 1.00 24.18 198 LYS A CA 1
ATOM 1503 C C . LYS A 1 199 ? -20.151 -27.441 0.930 1.00 24.07 198 LYS A C 1
ATOM 1504 O O . LYS A 1 199 ? -20.993 -28.309 1.140 1.00 26.01 198 LYS A O 1
ATOM 1510 N N . ILE A 1 200 ? -19.771 -27.090 -0.296 1.00 23.27 199 ILE A N 1
ATOM 1511 C CA . ILE A 1 200 ? -20.338 -27.701 -1.497 1.00 23.39 199 ILE A CA 1
ATOM 1512 C C . ILE A 1 200 ? -19.974 -29.180 -1.541 1.00 23.81 199 ILE A C 1
ATOM 1513 O O . ILE A 1 200 ? -20.821 -30.000 -1.845 1.00 25.34 199 ILE A O 1
ATOM 1518 N N . PHE A 1 201 ? -18.718 -29.513 -1.234 1.00 23.18 200 PHE A N 1
ATOM 1519 C CA . PHE A 1 201 ? -18.292 -30.916 -1.152 1.00 23.2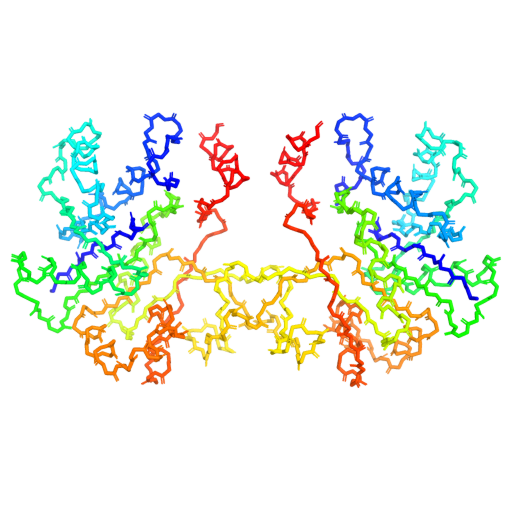5 200 PHE A CA 1
ATOM 1520 C C . PHE A 1 201 ? -19.025 -31.637 -0.014 1.00 23.91 200 PHE A C 1
ATOM 1521 O O . PHE A 1 201 ? -19.519 -32.751 -0.195 1.00 25.05 200 PHE A O 1
ATOM 1529 N N . VAL A 1 202 ? -19.108 -30.997 1.154 1.00 23.93 201 VAL A N 1
ATOM 1530 C CA . VAL A 1 202 ? -19.755 -31.603 2.331 1.00 24.47 201 VAL A CA 1
ATOM 1531 C C . VAL A 1 202 ? -21.235 -31.959 2.077 1.00 26.20 201 VAL A C 1
ATOM 1532 O O . VAL A 1 202 ? -21.672 -33.091 2.343 1.00 26.92 201 VAL A O 1
ATOM 1536 N N . ILE A 1 203 ? -21.980 -31.009 1.526 1.00 26.93 202 ILE A N 1
ATOM 1537 C CA . ILE A 1 203 ? -23.414 -31.189 1.279 1.00 28.68 202 ILE A CA 1
ATOM 1538 C C . ILE A 1 203 ? -23.711 -32.190 0.159 1.00 29.76 202 ILE A C 1
ATOM 1539 O O . ILE A 1 203 ? -24.793 -32.780 0.120 1.00 30.15 202 ILE A O 1
ATOM 1544 N N . LYS A 1 204 ? -22.747 -32.368 -0.743 1.00 29.88 203 LYS A N 1
ATOM 1545 C CA . LYS A 1 204 ? -22.831 -33.393 -1.783 1.00 30.63 203 LYS A CA 1
ATOM 1546 C C . LYS A 1 204 ? -22.355 -34.760 -1.316 1.00 31.75 203 LYS A C 1
ATOM 1547 O O . LYS A 1 204 ? -22.176 -35.667 -2.131 1.00 32.11 203 LYS A O 1
ATOM 1553 N N . GLY A 1 205 ? -22.167 -34.911 -0.005 1.00 31.54 204 GLY A N 1
ATOM 1554 C CA . GLY A 1 205 ? -21.825 -36.198 0.588 1.00 32.06 204 GLY A CA 1
ATOM 1555 C C . GLY A 1 205 ? -20.390 -36.640 0.358 1.00 31.53 204 GLY A C 1
ATOM 1556 O O . GLY A 1 205 ? -20.098 -37.844 0.396 1.00 32.43 204 GLY A O 1
ATOM 1557 N N . LYS A 1 206 ? -19.496 -35.679 0.132 1.00 29.60 205 LYS A N 1
ATOM 1558 C CA . LYS A 1 206 ? -18.088 -35.983 -0.154 1.00 29.23 205 LYS A CA 1
ATOM 1559 C C . LYS A 1 206 ? -17.213 -36.013 1.118 1.00 28.86 205 LYS A C 1
ATOM 1560 O O . LYS A 1 206 ? -17.632 -35.550 2.185 1.00 28.15 205 LYS A O 1
ATOM 1566 N N . ASP A 1 207 ? -16.003 -36.565 0.975 1.00 28.64 206 ASP A N 1
ATOM 1567 C CA . ASP A 1 207 ? -15.052 -36.746 2.068 1.00 28.45 206 ASP A CA 1
ATOM 1568 C C . ASP A 1 207 ? -14.069 -35.564 2.150 1.00 26.95 206 ASP A C 1
ATOM 1569 O O . ASP A 1 207 ? -13.139 -35.464 1.346 1.00 26.03 206 ASP A O 1
ATOM 1574 N N . VAL A 1 208 ? -14.300 -34.673 3.116 1.00 25.83 207 VAL A N 1
ATOM 1575 C CA . VAL A 1 208 ? -13.465 -33.495 3.307 1.00 24.18 207 VAL A CA 1
ATOM 1576 C C . VAL A 1 208 ? -12.628 -33.663 4.586 1.00 24.59 207 VAL A C 1
ATOM 1577 O O . VAL A 1 208 ? -13.148 -33.555 5.704 1.00 23.88 207 VAL A O 1
ATOM 1581 N N . ALA A 1 209 ? -11.338 -33.937 4.394 1.00 23.85 208 ALA A N 1
ATOM 1582 C CA . ALA A 1 209 ? -10.389 -34.121 5.490 1.00 24.36 208 ALA A CA 1
ATOM 1583 C C . ALA A 1 209 ? -10.048 -32.792 6.148 1.00 24.08 208 ALA A C 1
ATOM 1584 O O . ALA A 1 209 ? -10.098 -31.737 5.498 1.00 22.81 208 ALA A O 1
ATOM 1586 N N . LEU A 1 210 ? -9.701 -32.846 7.436 1.00 24.41 209 LEU A N 1
ATOM 1587 C CA . LEU A 1 210 ? -9.242 -31.664 8.150 1.00 24.07 209 LEU A CA 1
ATOM 1588 C C . LEU A 1 210 ? -7.715 -31.560 8.034 1.00 24.16 209 LEU A C 1
ATOM 1589 O O . LEU A 1 210 ? -7.010 -32.531 8.289 1.00 24.10 209 LEU A O 1
ATOM 1594 N N . ALA A 1 211 ? -7.216 -30.387 7.638 1.00 23.17 210 ALA A N 1
ATOM 1595 C CA . ALA A 1 211 ? -5.781 -30.088 7.738 1.00 23.42 210 ALA A CA 1
ATOM 1596 C C . ALA A 1 211 ? -5.573 -29.110 8.886 1.00 24.17 210 ALA A C 1
ATOM 1597 O O . ALA A 1 211 ? -6.428 -28.279 9.171 1.00 23.05 210 ALA A O 1
ATOM 1599 N N . LYS A 1 212 ? -4.427 -29.231 9.543 1.00 26.14 211 LYS A N 1
ATOM 1600 C CA . LYS A 1 212 ? -4.103 -28.429 10.708 1.00 27.56 211 LYS A CA 1
ATOM 1601 C C . LYS A 1 212 ? -3.683 -27.049 10.242 1.00 26.72 211 LYS A C 1
ATOM 1602 O O . LYS A 1 212 ? -2.703 -26.896 9.510 1.00 26.82 211 LYS A O 1
ATOM 1608 N N . GLY A 1 213 ? -4.465 -26.052 10.640 1.00 26.40 212 GLY A N 1
ATOM 1609 C CA . GLY A 1 213 ? -4.131 -24.655 10.412 1.00 26.22 212 GLY A CA 1
ATOM 1610 C C . GLY A 1 213 ? -3.185 -24.167 11.483 1.00 27.49 212 GLY A C 1
ATOM 1611 O O . GLY A 1 213 ? -2.465 -24.958 12.089 1.00 28.54 212 GLY A O 1
ATOM 1612 N N . GLU A 1 214 ? -3.172 -22.857 11.706 1.00 27.87 213 GLU A N 1
ATOM 1613 C CA . GLU A 1 214 ? -2.369 -22.259 12.763 1.00 29.34 213 GLU A CA 1
ATOM 1614 C C . GLU A 1 214 ? -3.107 -21.032 13.259 1.00 28.60 213 GLU A C 1
ATOM 1615 O O . GLU A 1 214 ? -3.763 -20.341 12.473 1.00 26.91 213 GLU A O 1
ATOM 1621 N N . TYR A 1 215 ? -3.014 -20.753 14.558 1.00 29.14 214 TYR A N 1
ATOM 1622 C CA . TYR A 1 215 ? -3.656 -19.557 15.094 1.00 29.51 214 TYR A CA 1
ATOM 1623 C C . TYR A 1 215 ? -3.072 -18.285 14.480 1.00 28.49 214 TYR A C 1
ATOM 1624 O O . TYR A 1 215 ? -3.769 -17.285 14.311 1.00 28.56 214 TYR A O 1
ATOM 1633 N N . SER A 1 216 ? -1.803 -18.366 14.100 1.00 28.07 215 SER A N 1
ATOM 1634 C CA . SER A 1 216 ? -1.094 -17.288 13.414 1.00 28.47 215 SER A CA 1
ATOM 1635 C C . SER A 1 216 ? -1.515 -17.141 11.938 1.00 26.88 215 SER A C 1
ATOM 1636 O O . SER A 1 216 ? -1.204 -16.132 11.322 1.00 26.64 215 SER A O 1
ATOM 1639 N N . ASN A 1 217 ? -2.215 -18.131 11.377 1.00 25.53 216 ASN A N 1
ATOM 1640 C CA . ASN A 1 217 ? -2.744 -18.020 9.990 1.00 24.85 216 ASN A CA 1
ATOM 1641 C C . ASN A 1 217 ? -3.887 -16.978 9.906 1.00 24.86 216 ASN A C 1
ATOM 1642 O O . ASN A 1 217 ? -4.976 -17.248 9.381 1.00 24.22 216 ASN A O 1
ATOM 1647 N N . LEU A 1 218 ? -3.586 -15.778 10.416 1.00 26.11 217 LEU A N 1
ATOM 1648 C CA . LEU A 1 218 ? -4.502 -14.639 10.471 1.00 26.48 217 LEU A CA 1
ATOM 1649 C C . LEU A 1 218 ? -5.049 -14.241 9.097 1.00 24.98 217 LEU A C 1
ATOM 1650 O O . LEU A 1 218 ? -4.314 -14.218 8.117 1.00 24.81 217 LEU A O 1
ATOM 1655 N N . LYS A 1 219 ? -6.344 -13.937 9.052 1.00 23.95 218 LYS A N 1
ATOM 1656 C CA . LYS A 1 219 ? -6.973 -13.321 7.902 1.00 22.26 218 LYS A CA 1
ATOM 1657 C C . LYS A 1 219 ? -7.009 -11.807 8.140 1.00 22.37 218 LYS A C 1
ATOM 1658 O O . LYS A 1 219 ? -7.590 -11.347 9.120 1.00 22.67 218 LYS A O 1
ATOM 1664 N N . ILE A 1 220 ? -6.360 -11.040 7.269 1.00 21.08 219 ILE A N 1
ATOM 1665 C CA . ILE A 1 220 ? -6.267 -9.592 7.488 1.00 21.17 219 ILE A CA 1
ATOM 1666 C C . ILE A 1 220 ? -7.481 -8.932 6.843 1.00 21.72 219 ILE A C 1
ATOM 1667 O O . ILE A 1 220 ? -7.488 -8.672 5.648 1.00 20.57 219 ILE A O 1
ATOM 1672 N N . THR A 1 221 ? -8.511 -8.708 7.659 1.00 22.85 220 THR A N 1
ATOM 1673 C CA . THR A 1 221 ? -9.794 -8.171 7.207 1.00 24.12 220 THR A CA 1
ATOM 1674 C C . THR A 1 221 ? -9.994 -6.739 7.700 1.00 24.87 220 THR A C 1
ATOM 1675 O O . THR A 1 221 ? -10.335 -5.854 6.922 1.00 24.83 220 THR A O 1
ATOM 1679 N N . THR A 1 222 ? -9.784 -6.524 8.994 1.00 25.26 221 THR A N 1
ATOM 1680 C CA . THR A 1 222 ? -10.058 -5.248 9.612 1.00 27.13 221 THR A CA 1
ATOM 1681 C C . THR A 1 222 ? -8.747 -4.516 9.903 1.00 28.33 221 THR A C 1
ATOM 1682 O O . THR A 1 222 ? -7.670 -5.111 9.853 1.00 28.15 221 THR A O 1
ATOM 1686 N N . VAL A 1 223 ? -8.844 -3.229 10.211 1.00 29.67 222 VAL A N 1
ATOM 1687 C CA . VAL A 1 223 ? -7.662 -2.442 10.586 1.00 31.66 222 VAL A CA 1
ATOM 1688 C C . VAL A 1 223 ? -7.023 -2.973 11.893 1.00 32.64 222 VAL A C 1
ATOM 1689 O O . VAL A 1 223 ? -5.820 -2.815 12.105 1.00 33.73 222 VAL A O 1
ATOM 1693 N N . THR A 1 224 ? -7.819 -3.618 12.745 1.00 32.48 223 THR A N 1
ATOM 1694 C CA . THR A 1 224 ? -7.279 -4.347 13.905 1.00 33.60 223 THR A CA 1
ATOM 1695 C C . THR A 1 224 ? -6.436 -5.554 13.465 1.00 31.77 223 THR A C 1
ATOM 1696 O O . THR A 1 224 ? -5.356 -5.784 13.999 1.00 32.61 223 THR A O 1
ATOM 1700 N N . ASP A 1 225 ? -6.919 -6.306 12.483 1.00 29.82 224 ASP A N 1
ATOM 1701 C CA . ASP A 1 225 ? -6.151 -7.447 11.954 1.00 28.51 224 ASP A CA 1
ATOM 1702 C C . ASP A 1 225 ? -4.822 -6.977 11.378 1.00 28.44 224 ASP A C 1
ATOM 1703 O O . ASP A 1 225 ? -3.802 -7.647 11.530 1.00 27.79 224 ASP A O 1
ATOM 1708 N N . LEU A 1 226 ? -4.853 -5.822 10.718 1.00 28.11 225 LEU A N 1
ATOM 1709 C CA . LEU A 1 226 ? -3.664 -5.199 10.149 1.00 28.49 225 LEU A CA 1
ATOM 1710 C C . LEU A 1 226 ? -2.616 -4.902 11.233 1.00 29.74 225 LEU A C 1
ATOM 1711 O O . LEU A 1 226 ? -1.422 -5.149 11.026 1.00 29.93 225 LEU A O 1
ATOM 1716 N N . LYS A 1 227 ? -3.070 -4.362 12.367 1.00 30.27 226 LYS A N 1
ATOM 1717 C CA . LYS A 1 227 ? -2.206 -4.077 13.525 1.00 31.77 226 LYS A CA 1
ATOM 1718 C C . LYS A 1 227 ? -1.562 -5.352 14.061 1.00 31.06 226 LYS A C 1
ATOM 1719 O O . LYS A 1 227 ? -0.370 -5.380 14.346 1.00 31.55 226 LYS A O 1
ATOM 1725 N N . ILE A 1 228 ? -2.370 -6.400 14.200 1.00 30.05 227 ILE A N 1
ATOM 1726 C CA . ILE A 1 228 ? -1.878 -7.705 14.620 1.00 29.93 227 ILE A CA 1
ATOM 1727 C C . ILE A 1 228 ? -0.796 -8.179 13.628 1.00 29.40 227 ILE A C 1
ATOM 1728 O O . ILE A 1 228 ? 0.329 -8.463 14.036 1.00 30.12 227 ILE A O 1
ATOM 1733 N N . ALA A 1 229 ? -1.114 -8.189 12.332 1.00 27.18 228 ALA A N 1
ATOM 1734 C CA . ALA A 1 229 ? -0.143 -8.559 11.294 1.00 26.59 228 ALA A CA 1
ATOM 1735 C C . ALA A 1 229 ? 1.194 -7.818 11.405 1.00 28.38 228 ALA A C 1
ATOM 1736 O O . ALA A 1 229 ? 2.267 -8.439 11.349 1.00 27.75 228 ALA A O 1
ATOM 1738 N N . LYS A 1 230 ? 1.129 -6.492 11.583 1.00 29.34 229 LYS A N 1
ATOM 1739 C CA . LYS A 1 230 ? 2.328 -5.675 11.754 1.00 32.05 229 LYS A CA 1
ATOM 1740 C C . LYS A 1 230 ? 3.158 -6.082 12.981 1.00 34.41 229 LYS A C 1
ATOM 1741 O O . LYS A 1 230 ? 4.383 -6.109 12.917 1.00 34.96 229 LYS A O 1
ATOM 1747 N N . SER A 1 231 ? 2.477 -6.353 14.099 1.00 36.07 230 SER A N 1
ATOM 1748 C CA . SER A 1 231 ? 3.131 -6.781 15.335 1.00 38.65 230 SER A CA 1
ATOM 1749 C C . SER A 1 231 ? 3.824 -8.119 15.122 1.00 38.89 230 SER A C 1
ATOM 1750 O O . SER A 1 231 ? 4.876 -8.354 15.699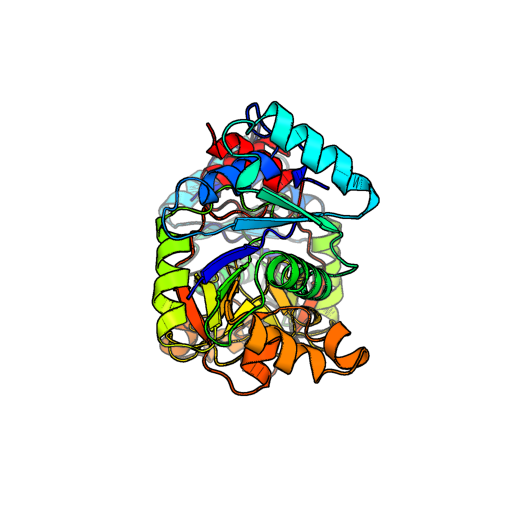 1.00 40.30 230 SER A O 1
ATOM 1753 N N . MET A 1 232 ? 3.232 -8.968 14.280 1.00 38.51 231 MET A N 1
ATOM 1754 C CA . MET A 1 232 ? 3.732 -10.324 13.997 1.00 39.43 231 MET A CA 1
ATOM 1755 C C . MET A 1 232 ? 5.000 -10.351 13.148 1.00 40.99 231 MET A C 1
ATOM 1756 O O . MET A 1 232 ? 5.859 -11.199 13.349 1.00 41.64 231 MET A O 1
ATOM 1761 N N . ILE A 1 233 ? 5.103 -9.443 12.182 1.00 42.62 232 ILE A N 1
ATOM 1762 C CA . ILE A 1 233 ? 6.312 -9.345 11.369 1.00 44.83 232 ILE A CA 1
ATOM 1763 C C . ILE A 1 233 ? 7.408 -8.662 12.187 1.00 47.93 232 ILE A C 1
ATOM 1764 O O . ILE A 1 233 ? 8.504 -8.390 11.682 1.00 49.37 232 ILE A O 1
ATOM 1769 N N . GLU A 1 234 ? 7.093 -8.421 13.462 1.00 50.08 233 GLU A N 1
ATOM 1770 C CA . GLU A 1 234 ? 7.945 -7.708 14.437 1.00 52.94 233 GLU A CA 1
ATOM 1771 C C . GLU A 1 234 ? 7.953 -6.218 14.128 1.00 53.74 233 GLU A C 1
ATOM 1772 O O . GLU A 1 234 ? 7.231 -5.444 14.763 1.00 54.68 233 GLU A O 1
ATOM 1778 N N . HIS B 1 1 ? -37.338 -3.890 42.160 1.00 38.77 0 HIS B N 1
ATOM 1779 C CA A HIS B 1 1 ? -36.250 -4.896 41.984 0.50 36.68 0 HIS B CA 1
ATOM 1780 C CA B HIS B 1 1 ? -36.256 -4.897 41.960 0.50 36.78 0 HIS B CA 1
ATOM 1781 C C . HIS B 1 1 ? -34.905 -4.215 41.751 1.00 36.10 0 HIS B C 1
ATOM 1782 O O . HIS B 1 1 ? -34.829 -3.148 41.128 1.00 36.73 0 HIS B O 1
ATOM 1795 N N . MET B 1 2 ? -33.844 -4.836 42.258 1.00 34.52 1 MET B N 1
ATOM 1796 C CA . MET B 1 2 ? -32.503 -4.269 42.120 1.00 34.02 1 MET B CA 1
ATOM 1797 C C . MET B 1 2 ? -31.766 -4.812 40.898 1.00 31.71 1 MET B C 1
ATOM 1798 O O . MET B 1 2 ? -32.031 -5.926 40.440 1.00 30.72 1 MET B O 1
ATOM 1803 N N . ILE B 1 3 ? -30.849 -4.003 40.373 1.00 31.01 2 ILE B N 1
ATOM 1804 C CA . ILE B 1 3 ? -29.956 -4.391 39.283 1.00 29.21 2 ILE B CA 1
ATOM 1805 C C . ILE B 1 3 ? -28.529 -4.350 39.822 1.00 28.35 2 ILE B C 1
ATOM 1806 O O . ILE B 1 3 ? -28.101 -3.341 40.398 1.00 29.16 2 ILE B O 1
ATOM 1811 N N . TYR B 1 4 ? -27.799 -5.445 39.647 1.00 26.67 3 TYR B N 1
ATOM 1812 C CA . TYR B 1 4 ? -26.403 -5.496 40.062 1.00 26.12 3 TYR B CA 1
ATOM 1813 C C . TYR B 1 4 ? -25.492 -5.791 38.889 1.00 25.37 3 TYR B C 1
ATOM 1814 O O . TYR B 1 4 ? -25.926 -6.345 37.880 1.00 25.14 3 TYR B O 1
ATOM 1823 N N . ALA B 1 5 ? -24.222 -5.413 39.011 1.00 25.75 4 ALA B N 1
ATOM 1824 C CA . ALA B 1 5 ? -23.225 -5.859 38.031 1.00 25.06 4 ALA B CA 1
ATOM 1825 C C . ALA B 1 5 ? -22.381 -6.916 38.717 1.00 24.86 4 ALA B C 1
ATOM 1826 O O . ALA B 1 5 ? -22.094 -6.807 39.919 1.00 25.63 4 ALA B O 1
ATOM 1828 N N . GLY B 1 6 ? -22.060 -7.975 37.980 1.00 24.43 5 GLY B N 1
ATOM 1829 C CA . GLY B 1 6 ? -21.276 -9.085 38.508 1.00 24.46 5 GLY B CA 1
ATOM 1830 C C . GLY B 1 6 ? -20.044 -9.247 37.643 1.00 24.49 5 GLY B C 1
ATOM 1831 O O . GLY B 1 6 ? -20.093 -9.882 36.579 1.00 24.21 5 GLY B O 1
ATOM 1832 N N . ILE B 1 7 ? -18.936 -8.670 38.099 1.00 24.93 6 ILE B N 1
ATOM 1833 C CA A ILE B 1 7 ? -17.685 -8.669 37.335 0.50 24.66 6 ILE B CA 1
ATOM 1834 C CA B ILE B 1 7 ? -17.702 -8.685 37.314 0.50 24.64 6 ILE B CA 1
ATOM 1835 C C . ILE B 1 7 ? -16.859 -9.898 37.671 1.00 25.02 6 ILE B C 1
ATOM 1836 O O . ILE B 1 7 ? -16.468 -10.085 38.827 1.00 25.89 6 ILE B O 1
ATOM 1845 N N . LEU B 1 8 ? -16.608 -10.733 36.664 1.00 25.10 7 LEU B N 1
ATOM 1846 C CA . LEU B 1 8 ? -15.837 -11.947 36.841 1.00 26.27 7 LEU B CA 1
ATOM 1847 C C . LEU B 1 8 ? -14.358 -11.650 36.678 1.00 26.61 7 LEU B C 1
ATOM 1848 O O . LEU B 1 8 ? -13.895 -11.401 35.567 1.00 26.17 7 LEU B O 1
ATOM 1853 N N . ALA B 1 9 ? -13.638 -11.657 37.800 1.00 27.02 8 ALA B N 1
ATOM 1854 C CA . ALA B 1 9 ? -12.215 -11.357 37.809 1.00 28.12 8 ALA B CA 1
ATOM 1855 C C . ALA B 1 9 ? -11.415 -12.444 38.536 1.00 30.12 8 ALA B C 1
ATOM 1856 O O . ALA B 1 9 ? -10.396 -12.155 39.165 1.00 30.65 8 ALA B O 1
ATOM 1858 N N . GLY B 1 10 ? -11.878 -13.693 38.432 1.00 31.65 9 GLY B N 1
ATOM 1859 C CA . GLY B 1 10 ? -11.191 -14.841 39.054 1.00 34.67 9 GLY B CA 1
ATOM 1860 C C . GLY B 1 10 ? -11.899 -15.382 40.287 1.00 36.13 9 GLY B C 1
ATOM 1861 O O . GLY B 1 10 ? -11.400 -16.298 40.966 1.00 39.10 9 GLY B O 1
ATOM 1862 N N . PRO B 1 22 ? -5.108 -13.628 33.755 1.00 40.24 21 PRO B N 1
ATOM 1863 C CA . PRO B 1 22 ? -4.911 -12.754 34.920 1.00 39.16 21 PRO B CA 1
ATOM 1864 C C . PRO B 1 22 ? -4.562 -11.315 34.498 1.00 37.49 21 PRO B C 1
ATOM 1865 O O . PRO B 1 22 ? -4.037 -10.518 35.312 1.00 37.96 21 PRO B O 1
ATOM 1869 N N . LYS B 1 23 ? -4.890 -10.993 33.248 1.00 34.86 22 LYS B N 1
ATOM 1870 C CA . LYS B 1 23 ? -4.580 -9.696 32.644 1.00 32.79 22 LYS B CA 1
ATOM 1871 C C . LYS B 1 23 ? -5.311 -8.523 33.294 1.00 30.62 22 LYS B C 1
ATOM 1872 O O . LYS B 1 23 ? -4.865 -7.383 33.186 1.00 30.53 22 LYS B O 1
ATOM 1878 N N . GLN B 1 24 ? -6.438 -8.794 33.956 1.00 29.40 23 GLN B N 1
ATOM 1879 C CA . GLN B 1 24 ? -7.261 -7.725 34.559 1.00 27.90 23 GLN B CA 1
ATOM 1880 C C . GLN B 1 24 ? -6.497 -6.781 35.506 1.00 28.00 23 GLN B C 1
ATOM 1881 O O . GLN B 1 24 ? -6.881 -5.619 35.681 1.00 26.93 23 GLN B O 1
ATOM 1887 N N . PHE B 1 25 ? -5.422 -7.286 36.110 1.00 27.84 24 PHE B N 1
ATOM 1888 C CA . PHE B 1 25 ? -4.625 -6.485 37.027 1.00 28.52 24 PHE B CA 1
ATOM 1889 C C . PHE B 1 25 ? -3.469 -5.720 36.349 1.00 28.96 24 PHE B C 1
ATOM 1890 O O . PHE B 1 25 ? -2.783 -4.931 36.993 1.00 29.20 24 PHE B O 1
ATOM 1898 N N . LEU B 1 26 ? -3.281 -5.945 35.051 1.00 28.64 25 LEU B N 1
ATOM 1899 C CA . LEU B 1 26 ? -2.283 -5.220 34.272 1.00 29.14 25 LEU B CA 1
ATOM 1900 C C . LEU B 1 26 ? -2.813 -3.851 33.833 1.00 29.37 25 LEU B C 1
ATOM 1901 O O . LEU B 1 26 ? -4.003 -3.683 33.614 1.00 27.79 25 LEU B O 1
ATOM 1906 N N . GLU B 1 27 ? -1.911 -2.879 33.719 1.00 31.19 26 GLU B N 1
ATOM 1907 C CA . GLU B 1 27 ? -2.261 -1.519 33.323 1.00 32.26 26 GLU B CA 1
ATOM 1908 C C . GLU B 1 27 ? -2.668 -1.405 31.849 1.00 32.43 26 GLU B C 1
ATOM 1909 O O . GLU B 1 27 ? -2.021 -1.986 30.959 1.00 32.56 26 GLU B O 1
ATOM 1915 N N . LEU B 1 28 ? -3.743 -0.645 31.614 1.00 32.24 27 LEU B N 1
ATOM 1916 C CA . LEU B 1 28 ? -4.209 -0.258 30.282 1.00 32.39 27 LEU B CA 1
ATOM 1917 C C . LEU B 1 28 ? -4.219 1.283 30.242 1.00 33.27 27 LEU B C 1
ATOM 1918 O O . LEU B 1 28 ? -5.068 1.923 30.870 1.00 33.61 27 LEU B O 1
ATOM 1923 N N . GLY B 1 29 ? -3.268 1.876 29.528 1.00 34.16 28 GLY B N 1
ATOM 1924 C CA . GLY B 1 29 ? -3.032 3.316 29.609 1.00 34.84 28 GLY B CA 1
ATOM 1925 C C . GLY B 1 29 ? -2.425 3.656 30.962 1.00 35.40 28 GLY B C 1
ATOM 1926 O O . GLY B 1 29 ? -1.222 3.479 31.173 1.00 35.54 28 GLY B O 1
ATOM 1927 N N . ASP B 1 30 ? -3.269 4.115 31.888 1.00 35.07 29 ASP B N 1
ATOM 1928 C CA . ASP B 1 30 ? -2.819 4.551 33.212 1.00 35.69 29 ASP B CA 1
ATOM 1929 C C . ASP B 1 30 ? -3.559 3.874 34.377 1.00 34.20 29 ASP B C 1
ATOM 1930 O O . ASP B 1 30 ? -3.326 4.212 35.531 1.00 34.80 29 ASP B O 1
ATOM 1935 N N . ARG B 1 31 ? -4.444 2.931 34.069 1.00 32.18 30 ARG B N 1
ATOM 1936 C CA . ARG B 1 31 ? -5.286 2.272 35.079 1.00 32.15 30 ARG B CA 1
ATOM 1937 C C . ARG B 1 31 ? -5.322 0.771 34.798 1.00 29.85 30 ARG B C 1
ATOM 1938 O O . ARG B 1 31 ? -5.243 0.385 33.643 1.00 29.20 30 ARG B O 1
ATOM 1946 N N . PRO B 1 32 ? -5.449 -0.077 35.843 1.00 29.21 31 PRO B N 1
ATOM 1947 C CA . PRO B 1 32 ? -5.646 -1.488 35.536 1.00 28.12 31 PRO B CA 1
ATOM 1948 C C . PRO B 1 32 ? -6.895 -1.730 34.694 1.00 26.83 31 PRO B C 1
ATOM 1949 O O . PRO B 1 32 ? -7.909 -1.042 34.855 1.00 27.46 31 PRO B O 1
ATOM 1953 N N . ILE B 1 33 ? -6.828 -2.718 33.816 1.00 26.28 32 ILE B N 1
ATOM 1954 C CA . ILE B 1 33 ? -7.993 -3.128 33.015 1.00 24.54 32 ILE B CA 1
ATOM 1955 C C . ILE B 1 33 ? -9.262 -3.297 33.870 1.00 23.43 32 ILE B C 1
ATOM 1956 O O . ILE B 1 33 ? -10.348 -2.869 33.461 1.00 22.66 32 ILE B O 1
ATOM 1961 N N . LEU B 1 34 ? -9.126 -3.925 35.037 1.00 22.92 33 LEU B N 1
ATOM 1962 C CA . LEU B 1 34 ? -10.269 -4.161 35.916 1.00 22.92 33 LEU B CA 1
ATOM 1963 C C . LEU B 1 34 ? -10.984 -2.852 36.255 1.00 23.24 33 LEU B C 1
ATOM 1964 O O . LEU B 1 34 ? -12.211 -2.782 36.175 1.00 23.09 33 LEU B O 1
ATOM 1969 N N . ILE B 1 35 ? -10.215 -1.836 36.647 1.00 24.28 34 ILE B N 1
ATOM 1970 C CA . ILE B 1 35 ? -10.738 -0.476 36.893 1.00 25.58 34 ILE B CA 1
ATOM 1971 C C . ILE B 1 35 ? -11.445 0.105 35.653 1.00 26.11 34 ILE B C 1
ATOM 1972 O O . ILE B 1 35 ? -12.535 0.662 35.776 1.00 27.21 34 ILE B O 1
ATOM 1977 N N . HIS B 1 36 ? -10.844 -0.037 34.470 1.00 26.03 35 HIS B N 1
ATOM 1978 C CA . HIS B 1 36 ? -11.530 0.308 33.208 1.00 26.40 35 HIS B CA 1
ATOM 1979 C C . HIS B 1 36 ? -12.929 -0.315 33.129 1.00 25.54 35 HIS B C 1
ATOM 1980 O O . HIS B 1 36 ? -13.921 0.373 32.912 1.00 26.40 35 HIS B O 1
ATOM 1987 N N . THR B 1 37 ? -12.997 -1.630 33.312 1.00 24.68 36 THR B N 1
ATOM 1988 C CA . THR B 1 37 ? -14.254 -2.357 33.273 1.00 23.55 36 THR B CA 1
ATOM 1989 C C . THR B 1 37 ? -15.280 -1.896 34.326 1.00 24.38 36 THR B C 1
ATOM 1990 O O . THR B 1 37 ? -16.454 -1.683 33.994 1.00 24.43 36 THR B O 1
ATOM 1994 N N . ILE B 1 38 ? -14.841 -1.729 35.578 1.00 24.99 37 ILE B N 1
ATOM 1995 C CA . ILE B 1 38 ? -15.699 -1.212 36.652 1.00 25.35 37 ILE B CA 1
ATOM 1996 C C . ILE B 1 38 ? -16.298 0.155 36.313 1.00 27.43 37 ILE B C 1
ATOM 1997 O O . ILE B 1 38 ? -17.503 0.373 36.500 1.00 27.58 37 ILE B O 1
ATOM 2002 N N . GLU B 1 39 ? -15.457 1.064 35.816 1.00 28.80 38 GLU B N 1
ATOM 2003 C CA . GLU B 1 39 ? -15.880 2.402 35.402 1.00 31.01 38 GLU B CA 1
ATOM 2004 C C . GLU B 1 39 ? -17.064 2.441 34.433 1.00 31.40 38 GLU B C 1
ATOM 2005 O O . GLU B 1 39 ? -17.874 3.370 34.479 1.00 32.97 38 GLU B O 1
ATOM 2011 N N . LYS B 1 40 ? -17.144 1.465 33.532 1.00 30.39 39 LYS B N 1
ATOM 2012 C CA . LYS B 1 40 ? -18.227 1.451 32.549 1.00 30.90 39 LYS B CA 1
ATOM 2013 C C . LYS B 1 40 ? -19.562 1.167 33.223 1.00 31.11 39 LYS B C 1
ATOM 2014 O O . LYS B 1 40 ? -20.592 1.686 32.808 1.00 31.58 39 LYS B O 1
ATOM 2020 N N . PHE B 1 41 ? -19.528 0.342 34.266 1.00 30.95 40 PHE B N 1
ATOM 2021 C CA . PHE B 1 41 ? -20.727 0.030 35.034 1.00 31.34 40 PHE B CA 1
ATOM 2022 C C . PHE B 1 41 ? -21.129 1.173 35.951 1.00 33.15 40 PHE B C 1
ATOM 2023 O O . PHE B 1 41 ? -22.325 1.397 36.163 1.00 33.88 40 PHE B O 1
ATOM 2031 N N . VAL B 1 42 ? -20.152 1.925 36.469 1.00 34.50 41 VAL B N 1
ATOM 2032 C CA . VAL B 1 42 ? -20.496 3.133 37.242 1.00 36.78 41 VAL B CA 1
ATOM 2033 C C . VAL B 1 42 ? -21.264 4.157 36.386 1.00 38.29 41 VAL B C 1
ATOM 2034 O O . VAL B 1 42 ? -21.979 4.992 36.933 1.00 39.94 41 VAL B O 1
ATOM 2038 N N . LEU B 1 43 ? -21.140 4.070 35.057 1.00 38.08 42 LEU B N 1
ATOM 2039 C CA . LEU B 1 43 ? -21.845 4.996 34.154 1.00 40.20 42 LEU B CA 1
ATOM 2040 C C . LEU B 1 43 ? -23.367 4.781 34.135 1.00 40.69 42 LEU B C 1
ATOM 2041 O O . LEU B 1 43 ? -24.122 5.670 33.723 1.00 42.54 42 LEU B O 1
ATOM 2046 N N . GLU B 1 44 ? -23.803 3.599 34.569 1.00 39.29 43 GLU B N 1
ATOM 2047 C CA . GLU B 1 44 ? -25.219 3.253 34.629 1.00 39.40 43 GLU B CA 1
ATOM 2048 C C . GLU B 1 44 ? -25.763 3.539 36.033 1.00 40.05 43 GLU B C 1
ATOM 2049 O O . GLU B 1 44 ? -25.441 2.817 36.976 1.00 39.24 43 GLU B O 1
ATOM 2055 N N . PRO B 1 45 ? -26.583 4.601 36.178 1.00 42.06 44 PRO B N 1
ATOM 2056 C CA . PRO B 1 45 ? -27.114 4.998 37.491 1.00 43.08 44 PRO B CA 1
ATOM 2057 C C . PRO B 1 45 ? -28.014 3.965 38.173 1.00 41.81 44 PRO B C 1
ATOM 2058 O O . PRO B 1 45 ? -28.156 3.996 39.400 1.00 42.31 44 PRO B O 1
ATOM 2062 N N . SER B 1 46 ? -28.614 3.061 37.400 1.00 39.78 45 SER B N 1
ATOM 2063 C CA . SER B 1 46 ? -29.570 2.123 37.968 1.00 39.04 45 SER B CA 1
ATOM 2064 C C . SER B 1 46 ? -28.926 0.874 38.583 1.00 37.04 45 SER B C 1
ATOM 2065 O O . SER B 1 46 ? -29.632 0.041 39.155 1.00 36.81 45 SER B O 1
ATOM 2068 N N . ILE B 1 47 ? -27.604 0.736 38.459 1.00 35.79 46 ILE B N 1
ATOM 2069 C CA . ILE B 1 47 ? -26.883 -0.371 39.104 1.00 34.03 46 ILE B CA 1
ATOM 2070 C C . ILE B 1 47 ? -26.782 -0.052 40.598 1.00 34.78 46 ILE B C 1
ATOM 2071 O O . ILE B 1 47 ? -26.277 1.010 40.993 1.00 36.51 46 ILE B O 1
ATOM 2076 N N . GLU B 1 48 ? -27.273 -0.966 41.425 1.00 33.81 47 GLU B N 1
ATOM 2077 C CA . GLU B 1 48 ? -27.265 -0.767 42.874 1.00 34.69 47 GLU B CA 1
ATOM 2078 C C . GLU B 1 48 ? -25.846 -0.931 43.447 1.00 33.75 47 GLU B C 1
ATOM 2079 O O . GLU B 1 48 ? -25.367 -0.080 44.199 1.00 35.11 47 GLU B O 1
ATOM 2085 N N . LYS B 1 49 ? -25.193 -2.034 43.089 1.00 31.16 48 LYS B N 1
ATOM 2086 C CA . LYS B 1 49 ? -23.811 -2.305 43.483 1.00 30.52 48 LYS B CA 1
ATOM 2087 C C . LYS B 1 49 ? -23.084 -3.021 42.358 1.00 28.42 48 LYS B C 1
ATOM 2088 O O . LYS B 1 49 ? -23.676 -3.786 41.590 1.00 27.21 48 LYS B O 1
ATOM 2094 N N . ILE B 1 50 ? -21.792 -2.758 42.265 1.00 27.97 49 ILE B N 1
ATOM 2095 C CA . ILE B 1 50 ? -20.915 -3.472 41.350 1.00 26.17 49 ILE B CA 1
ATOM 2096 C C . ILE B 1 50 ? -20.148 -4.480 42.189 1.00 26.10 49 ILE B C 1
ATOM 2097 O O . ILE B 1 50 ? -19.310 -4.104 43.007 1.00 25.75 49 ILE B O 1
ATOM 2102 N N . VAL B 1 51 ? -20.461 -5.759 41.993 1.00 25.43 50 VAL B N 1
ATOM 2103 C CA . VAL B 1 51 ? -19.863 -6.828 42.779 1.00 26.16 50 VAL B CA 1
ATOM 2104 C C . VAL B 1 51 ? -18.787 -7.500 41.936 1.00 25.68 50 VAL B C 1
ATOM 2105 O O . VAL B 1 51 ? -19.042 -7.934 40.814 1.00 24.71 50 VAL B O 1
ATOM 2109 N N . VAL B 1 52 ? -17.572 -7.548 42.481 1.00 26.23 51 VAL B N 1
ATOM 2110 C CA . VAL B 1 52 ? -16.429 -8.087 41.771 1.00 24.65 51 VAL B CA 1
ATOM 2111 C C . VAL B 1 52 ? -15.967 -9.371 42.454 1.00 25.40 51 VAL B C 1
ATOM 2112 O O . VAL B 1 52 ? -15.633 -9.372 43.645 1.00 26.10 51 VAL B O 1
ATOM 2116 N N . GLY B 1 53 ? -15.963 -10.462 41.695 1.00 24.31 52 GLY B N 1
ATOM 2117 C CA . GLY B 1 53 ? -15.396 -11.725 42.169 1.00 25.93 52 GLY B CA 1
ATOM 2118 C C . GLY B 1 53 ? -13.934 -11.839 41.781 1.00 26.38 52 GLY B C 1
ATOM 2119 O O . GLY B 1 53 ? -13.620 -11.864 40.592 1.00 25.07 52 GLY B O 1
ATOM 2120 N N . VAL B 1 54 ? -13.035 -11.878 42.770 1.00 27.14 53 VAL B N 1
ATOM 2121 C CA . VAL B 1 54 ? -11.602 -12.106 42.499 1.00 27.89 53 VAL B CA 1
ATOM 2122 C C . VAL B 1 54 ? -11.103 -13.324 43.276 1.00 29.77 53 VAL B C 1
ATOM 2123 O O . VAL B 1 54 ? -11.775 -13.800 44.207 1.00 30.46 53 VAL B O 1
ATOM 2127 N N . HIS B 1 55 ? -9.928 -13.823 42.887 1.00 30.53 54 HIS B N 1
ATOM 2128 C CA . HIS B 1 55 ? -9.246 -14.891 43.599 1.00 33.12 54 HIS B CA 1
ATOM 2129 C C . HIS B 1 55 ? -9.131 -14.520 45.080 1.00 34.22 54 HIS B C 1
ATOM 2130 O O . HIS B 1 55 ? -8.858 -13.370 45.411 1.00 33.63 54 HIS B O 1
ATOM 2137 N N . GLY B 1 56 ? -9.354 -15.495 45.958 1.00 35.80 55 GLY B N 1
ATOM 2138 C CA . GLY B 1 56 ? -9.316 -15.271 47.397 1.00 37.93 55 GLY B CA 1
ATOM 2139 C C . GLY B 1 56 ? -8.156 -14.422 47.882 1.00 39.00 55 GLY B C 1
ATOM 2140 O O . GLY B 1 56 ? -8.343 -13.522 48.699 1.00 39.50 55 GLY B O 1
ATOM 2141 N N . ASP B 1 57 ? -6.961 -14.703 47.369 1.00 40.06 56 ASP B N 1
ATOM 2142 C CA . ASP B 1 57 ? -5.742 -13.996 47.775 1.00 41.63 56 ASP B CA 1
ATOM 2143 C C . ASP B 1 57 ? -5.606 -12.573 47.207 1.00 40.13 56 ASP B C 1
ATOM 2144 O O . ASP B 1 57 ? -4.740 -11.802 47.645 1.00 41.13 56 ASP B O 1
ATOM 2149 N N . TRP B 1 58 ? -6.462 -12.226 46.247 1.00 38.12 57 TRP B N 1
ATOM 2150 C CA . TRP B 1 58 ? -6.376 -10.938 45.557 1.00 36.66 57 TRP B CA 1
ATOM 2151 C C . TRP B 1 58 ? -7.448 -9.947 45.990 1.00 35.94 57 TRP B C 1
ATOM 2152 O O . TRP B 1 58 ? -7.537 -8.846 45.453 1.00 34.83 57 TRP B O 1
ATOM 2163 N N . VAL B 1 59 ? -8.246 -10.330 46.984 1.00 36.83 58 VAL B N 1
ATOM 2164 C CA . VAL B 1 59 ? -9.354 -9.483 47.427 1.00 36.29 58 VAL B CA 1
ATOM 2165 C C . VAL B 1 59 ? -8.869 -8.126 47.926 1.00 36.59 58 VAL B C 1
ATOM 2166 O O . VAL B 1 59 ? -9.350 -7.100 47.464 1.00 35.65 58 VAL B O 1
ATOM 2170 N N . SER B 1 60 ? -7.915 -8.126 48.857 1.00 38.03 59 SER B N 1
ATOM 2171 C CA . SER B 1 60 ? -7.439 -6.878 49.432 1.00 38.90 59 SER B CA 1
ATOM 2172 C C . SER B 1 60 ? -6.696 -6.068 48.376 1.00 37.39 59 SER B C 1
ATOM 2173 O O . SER B 1 60 ? -6.740 -4.847 48.394 1.00 37.81 59 SER B O 1
ATOM 2176 N N . HIS B 1 61 ? -6.026 -6.758 47.454 1.00 36.02 60 HIS B N 1
ATOM 2177 C CA . HIS B 1 61 ? -5.387 -6.102 46.305 1.00 34.37 60 HIS B CA 1
ATOM 2178 C C . HIS B 1 61 ? -6.398 -5.322 45.449 1.00 33.06 60 HIS B C 1
ATOM 2179 O O . HIS B 1 61 ? -6.153 -4.161 45.092 1.00 32.88 60 HIS B O 1
ATOM 2186 N N . ALA B 1 62 ? -7.516 -5.971 45.117 1.00 31.42 61 ALA B N 1
ATOM 2187 C CA . ALA B 1 62 ? -8.589 -5.350 44.338 1.00 30.63 61 ALA B CA 1
ATOM 2188 C C . ALA B 1 62 ? -9.249 -4.202 45.109 1.00 31.81 61 ALA B C 1
ATOM 2189 O O . ALA B 1 62 ? -9.635 -3.199 44.509 1.00 31.83 61 ALA B O 1
ATOM 2191 N N . GLU B 1 63 ? -9.373 -4.370 46.428 1.00 33.21 62 GLU B N 1
ATOM 2192 C CA . GLU B 1 63 ? -9.873 -3.325 47.325 1.00 35.37 62 GLU B CA 1
ATOM 2193 C C . GLU B 1 63 ? -8.986 -2.085 47.346 1.00 36.24 62 GLU B C 1
ATOM 2194 O O . GLU B 1 63 ? -9.491 -0.961 47.347 1.00 36.80 62 GLU B O 1
ATOM 2200 N N . ASP B 1 64 ? -7.671 -2.299 47.376 1.00 36.67 63 ASP B N 1
ATOM 2201 C CA . ASP B 1 64 ? -6.699 -1.216 47.329 1.00 38.01 63 ASP B CA 1
ATOM 2202 C C . ASP B 1 64 ? -6.754 -0.486 45.974 1.00 36.86 63 ASP B C 1
ATOM 2203 O O . ASP B 1 64 ? -6.681 0.743 45.916 1.00 37.57 63 ASP B O 1
ATOM 2208 N N . LEU B 1 65 ? -6.895 -1.256 44.896 1.00 34.85 64 LEU B N 1
ATOM 2209 C CA . LEU B 1 65 ? -7.131 -0.722 43.550 1.00 34.39 64 LEU B CA 1
ATOM 2210 C C . LEU B 1 65 ? -8.351 0.212 43.496 1.00 34.59 64 LEU B C 1
ATOM 2211 O O . LEU B 1 65 ? -8.271 1.325 42.970 1.00 34.86 64 LEU B O 1
ATOM 2216 N N . VAL B 1 66 ? -9.480 -0.256 44.028 1.00 34.56 65 VAL B N 1
ATOM 2217 C CA . VAL B 1 66 ? -10.689 0.563 44.129 1.00 35.42 65 VAL B CA 1
ATOM 2218 C C . VAL B 1 66 ? -10.406 1.844 44.925 1.00 38.03 65 VAL B C 1
ATOM 2219 O O . VAL B 1 66 ? -10.732 2.948 44.477 1.00 38.86 65 VAL B O 1
ATOM 2223 N N . ASP B 1 67 ? -9.763 1.698 46.081 1.00 39.86 66 ASP B N 1
ATOM 2224 C CA . ASP B 1 67 ? -9.411 2.846 46.910 1.00 42.32 66 ASP B CA 1
ATOM 2225 C C . ASP B 1 67 ? -8.548 3.858 46.162 1.00 42.84 66 ASP B C 1
ATOM 2226 O O . ASP B 1 67 ? -8.781 5.071 46.244 1.00 44.11 66 ASP B O 1
ATOM 2231 N N . LYS B 1 68 ? -7.548 3.349 45.446 1.00 41.53 67 LYS B N 1
ATOM 2232 C CA . LYS B 1 68 ? -6.571 4.188 44.751 1.00 42.38 67 LYS B CA 1
ATOM 2233 C C . LYS B 1 68 ? -7.145 4.895 43.522 1.00 41.40 67 LYS B C 1
ATOM 2234 O O . LYS B 1 68 ? -6.813 6.055 43.270 1.00 42.78 67 LYS B O 1
ATOM 2240 N N . TYR B 1 69 ? -8.007 4.197 42.778 1.00 38.94 68 TYR B N 1
ATOM 2241 C CA . TYR B 1 69 ? -8.436 4.627 41.440 1.00 38.07 68 TYR B CA 1
ATOM 2242 C C . TYR B 1 69 ? -9.882 5.126 41.346 1.00 38.64 68 TYR B C 1
ATOM 2243 O O . TYR B 1 69 ? -10.227 5.900 40.451 1.00 38.17 68 TYR B O 1
ATOM 2252 N N . LEU B 1 70 ? -10.727 4.655 42.258 1.00 39.33 69 LEU B N 1
ATOM 2253 C CA . LEU B 1 70 ? -12.131 5.035 42.268 1.00 40.08 69 LEU B CA 1
ATOM 2254 C C . LEU B 1 70 ? -12.611 5.337 43.694 1.00 42.85 69 LEU B C 1
ATOM 2255 O O . LEU B 1 70 ? -13.672 4.857 44.094 1.00 42.09 69 LEU B O 1
ATOM 2260 N N . PRO B 1 71 ? -11.848 6.152 44.458 1.00 46.34 70 PRO B N 1
ATOM 2261 C CA . PRO B 1 71 ? -12.232 6.366 45.860 1.00 49.44 70 PRO B CA 1
ATOM 2262 C C . PRO B 1 71 ? -13.630 6.982 45.980 1.00 51.44 70 PRO B C 1
ATOM 2263 O O . PRO B 1 71 ? -14.371 6.662 46.909 1.00 52.60 70 PRO B O 1
ATOM 2267 N N . LEU B 1 72 ? -13.976 7.844 45.026 1.00 52.69 71 LEU B N 1
ATOM 2268 C CA . LEU B 1 72 ? -15.285 8.493 44.960 1.00 54.53 71 LEU B CA 1
ATOM 2269 C C . LEU B 1 72 ? -16.439 7.479 44.838 1.00 52.64 71 LEU B C 1
ATOM 2270 O O . LEU B 1 72 ? -17.567 7.777 45.220 1.00 53.95 71 LEU B O 1
ATOM 2275 N N . TYR B 1 73 ? -16.152 6.286 44.318 1.00 49.91 72 TYR B N 1
ATOM 2276 C CA . TYR B 1 73 ? -17.189 5.288 44.043 1.00 48.26 72 TYR B CA 1
ATOM 2277 C C . TYR B 1 73 ? -17.067 4.027 44.891 1.00 47.09 72 TYR B C 1
ATOM 2278 O O . TYR B 1 73 ? -17.742 3.039 44.614 1.00 45.60 72 TYR B O 1
ATOM 2287 N N . LYS B 1 74 ? -16.226 4.050 45.921 1.00 48.35 73 LYS B N 1
ATOM 2288 C CA . LYS B 1 74 ? -15.923 2.812 46.651 1.00 47.69 73 LYS B CA 1
ATOM 2289 C C . LYS B 1 74 ? -17.132 2.171 47.326 1.00 47.74 73 LYS B C 1
ATOM 2290 O O . LYS B 1 74 ? -17.195 0.942 47.429 1.00 46.49 73 LYS B O 1
ATOM 2296 N N . GLU B 1 75 ? -18.084 3.002 47.760 1.00 49.26 74 GLU B N 1
ATOM 2297 C CA . GLU B 1 75 ? -19.324 2.522 48.391 1.00 49.67 74 GLU B CA 1
ATOM 2298 C C . GLU B 1 75 ? -20.230 1.726 47.435 1.00 46.97 74 GLU B C 1
ATOM 2299 O O . GLU B 1 75 ? -21.029 0.903 47.881 1.00 46.60 74 GLU B O 1
ATOM 2305 N N . ARG B 1 76 ? -20.067 1.963 46.130 1.00 44.77 75 ARG B N 1
ATOM 2306 C CA . ARG B 1 76 ? -20.861 1.328 45.083 1.00 42.14 75 ARG B CA 1
ATOM 2307 C C . ARG B 1 76 ? -20.279 -0.014 44.642 1.00 39.17 75 ARG B C 1
ATOM 2308 O O . ARG B 1 76 ? -20.905 -0.727 43.855 1.00 37.66 75 ARG B O 1
ATOM 2316 N N . ILE B 1 77 ? -19.084 -0.343 45.138 1.00 37.89 76 ILE B N 1
ATOM 2317 C CA . ILE B 1 77 ? -18.345 -1.526 44.704 1.00 35.63 76 ILE B CA 1
ATOM 2318 C C . ILE B 1 77 ? -18.172 -2.527 45.845 1.00 35.55 76 ILE B C 1
ATOM 2319 O O . ILE B 1 77 ? -17.748 -2.164 46.944 1.00 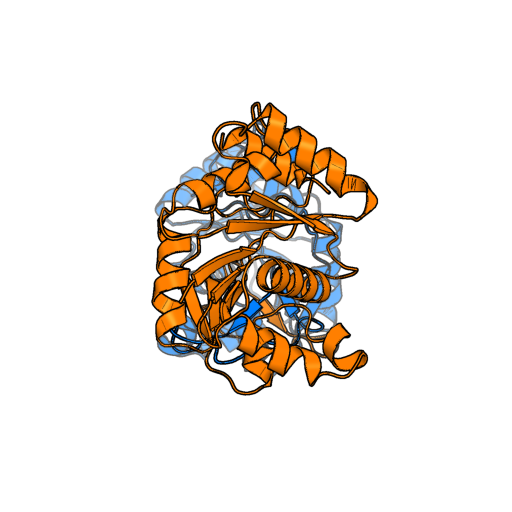37.31 76 ILE B O 1
ATOM 2324 N N . ILE B 1 78 ? -18.518 -3.783 45.587 1.00 33.69 77 ILE B N 1
ATOM 2325 C CA . ILE B 1 78 ? -18.226 -4.859 46.535 1.00 33.61 77 ILE B CA 1
ATOM 2326 C C . ILE B 1 78 ? -17.201 -5.831 45.943 1.00 31.91 77 ILE B C 1
ATOM 2327 O O . ILE B 1 78 ? -17.378 -6.343 44.833 1.00 30.04 77 ILE B O 1
ATOM 2332 N N . ILE B 1 79 ? -16.117 -6.058 46.680 1.00 31.83 78 ILE B N 1
ATOM 2333 C CA . ILE B 1 79 ? -15.138 -7.062 46.273 1.00 30.71 78 ILE B CA 1
ATOM 2334 C C . ILE B 1 79 ? -15.394 -8.308 47.103 1.00 31.24 78 ILE B C 1
ATOM 2335 O O . ILE B 1 79 ? -15.416 -8.243 48.330 1.00 31.96 78 ILE B O 1
ATOM 2340 N N . THR B 1 80 ? -15.588 -9.434 46.427 1.00 30.22 79 THR B N 1
ATOM 2341 C CA . THR B 1 80 ? -15.825 -10.708 47.102 1.00 31.03 79 THR B CA 1
ATOM 2342 C C . THR B 1 80 ? -14.948 -11.820 46.511 1.00 31.15 79 THR B C 1
ATOM 2343 O O . THR B 1 80 ? -14.414 -11.682 45.398 1.00 29.82 79 THR B O 1
ATOM 2347 N N . LYS B 1 81 ? -14.779 -12.901 47.268 1.00 32.68 80 LYS B N 1
ATOM 2348 C CA . LYS B 1 81 ? -14.001 -14.062 46.824 1.00 34.07 80 LYS B CA 1
ATOM 2349 C C . LYS B 1 81 ? -14.771 -14.842 45.752 1.00 34.01 80 LYS B C 1
ATOM 2350 O O . LYS B 1 81 ? -15.866 -15.348 46.003 1.00 34.50 80 LYS B O 1
ATOM 2356 N N . GLY B 1 82 ? -14.206 -14.911 44.549 1.00 33.66 81 GLY B N 1
ATOM 2357 C CA . GLY B 1 82 ? -14.780 -15.705 43.470 1.00 33.63 81 GLY B CA 1
ATOM 2358 C C . GLY B 1 82 ? -14.492 -17.180 43.672 1.00 35.54 81 GLY B C 1
ATOM 2359 O O . GLY B 1 82 ? -13.927 -17.574 44.694 1.00 37.09 81 GLY B O 1
ATOM 2360 N N . GLY B 1 83 ? -14.863 -17.996 42.688 1.00 36.04 82 GLY B N 1
ATOM 2361 C CA . GLY B 1 83 ? -14.722 -19.455 42.791 1.00 38.30 82 GLY B CA 1
ATOM 2362 C C . GLY B 1 83 ? -13.752 -20.079 41.796 1.00 39.61 82 GLY B C 1
ATOM 2363 O O . GLY B 1 83 ? -13.004 -19.374 41.112 1.00 38.57 82 GLY B O 1
ATOM 2364 N N . ALA B 1 84 ? -13.793 -21.410 41.714 1.00 41.87 83 ALA B N 1
ATOM 2365 C CA . ALA B 1 84 ? -12.891 -22.206 40.875 1.00 43.71 83 ALA B CA 1
ATOM 2366 C C . ALA B 1 84 ? -13.200 -22.137 39.374 1.00 43.07 83 ALA B C 1
ATOM 2367 O O . ALA B 1 84 ? -12.315 -22.356 38.542 1.00 44.00 83 ALA B O 1
ATOM 2369 N N . ASP B 1 85 ? -14.453 -21.854 39.029 1.00 41.97 84 ASP B N 1
ATOM 2370 C CA . ASP B 1 85 ? -14.824 -21.565 37.636 1.00 41.28 84 ASP B CA 1
ATOM 2371 C C . ASP B 1 85 ? -15.777 -20.372 37.595 1.00 38.75 84 ASP B C 1
ATOM 2372 O O . ASP B 1 85 ? -16.192 -19.885 38.650 1.00 38.20 84 ASP B O 1
ATOM 2377 N N . ARG B 1 86 ? -16.125 -19.901 36.396 1.00 37.24 85 ARG B N 1
ATOM 2378 C CA . ARG B 1 86 ? -16.965 -18.704 36.266 1.00 35.44 85 ARG B CA 1
ATOM 2379 C C . ARG B 1 86 ? -18.356 -18.855 36.876 1.00 34.20 85 ARG B C 1
ATOM 2380 O O . ARG B 1 86 ? -18.921 -17.880 37.356 1.00 32.47 85 ARG B O 1
ATOM 2388 N N . ASN B 1 87 ? -18.893 -20.072 36.872 1.00 34.24 86 ASN B N 1
ATOM 2389 C CA . ASN B 1 87 ? -20.222 -20.292 37.428 1.00 34.12 86 ASN B CA 1
ATOM 2390 C C . ASN B 1 87 ? -20.245 -20.308 38.959 1.00 33.78 86 ASN B C 1
ATOM 2391 O O . ASN B 1 87 ? -21.205 -19.834 39.569 1.00 32.49 86 ASN B O 1
ATOM 2396 N N . THR B 1 88 ? -19.187 -20.840 39.574 1.00 34.65 87 THR B N 1
ATOM 2397 C CA . THR B 1 88 ? -19.052 -20.788 41.040 1.00 34.28 87 THR B CA 1
ATOM 2398 C C . THR B 1 88 ? -18.857 -19.324 41.473 1.00 32.46 87 THR B C 1
ATOM 2399 O O . THR B 1 88 ? -19.373 -18.906 42.508 1.00 32.04 87 THR B O 1
ATOM 2403 N N . SER B 1 89 ? -18.118 -18.556 40.668 1.00 30.88 88 SER B N 1
ATOM 2404 C CA . SER B 1 89 ? -17.910 -17.124 40.927 1.00 29.40 88 SER B CA 1
ATOM 2405 C C . SER B 1 89 ? -19.210 -16.356 40.842 1.00 28.13 88 SER B C 1
ATOM 2406 O O . SER B 1 89 ? -19.437 -15.442 41.633 1.00 28.35 88 SER B O 1
ATOM 2409 N N . ILE B 1 90 ? -20.061 -16.712 39.875 1.00 27.61 89 ILE B N 1
ATOM 2410 C CA . ILE B 1 90 ? -21.398 -16.106 39.767 1.00 26.24 89 ILE B CA 1
ATOM 2411 C C . ILE B 1 90 ? -22.207 -16.468 41.016 1.00 26.77 89 ILE B C 1
ATOM 2412 O O . ILE B 1 90 ? -22.829 -15.604 41.615 1.00 26.58 89 ILE B O 1
ATOM 2417 N N . LYS B 1 91 ? -22.160 -17.737 41.425 1.00 27.84 90 LYS B N 1
ATOM 2418 C CA . LYS B 1 91 ? -22.807 -18.170 42.661 1.00 28.63 90 LYS B CA 1
ATOM 2419 C C . LYS B 1 91 ? -22.321 -17.350 43.858 1.00 28.36 90 LYS B C 1
ATOM 2420 O O . LYS B 1 91 ? -23.144 -16.919 44.674 1.00 29.45 90 LYS B O 1
ATOM 2426 N N . ASN B 1 92 ? -21.001 -17.146 43.966 1.00 27.86 91 ASN B N 1
ATOM 2427 C CA . ASN B 1 92 ? -20.422 -16.370 45.074 1.00 27.93 91 ASN B CA 1
ATOM 2428 C C . ASN B 1 92 ? -20.836 -14.906 45.047 1.00 26.66 91 ASN B C 1
ATOM 2429 O O . ASN B 1 92 ? -21.089 -14.302 46.094 1.00 27.28 91 ASN B O 1
ATOM 2434 N N . ILE B 1 93 ? -20.902 -14.351 43.845 1.00 25.12 92 ILE B N 1
ATOM 2435 C CA . ILE B 1 93 ? -21.364 -12.989 43.625 1.00 24.90 92 ILE B CA 1
ATOM 2436 C C . ILE B 1 93 ? -22.808 -12.829 44.113 1.00 25.51 92 ILE B C 1
ATOM 2437 O O . ILE B 1 93 ? -23.117 -11.885 44.845 1.00 26.80 92 ILE B O 1
ATOM 2442 N N . ILE B 1 94 ? -23.675 -13.767 43.740 1.00 25.45 93 ILE B N 1
ATOM 2443 C CA . ILE B 1 94 ? -25.080 -13.710 44.119 1.00 25.95 93 ILE B CA 1
ATOM 2444 C C . ILE B 1 94 ? -25.248 -13.876 45.630 1.00 27.77 93 ILE B C 1
ATOM 2445 O O . ILE B 1 94 ? -26.058 -13.187 46.230 1.00 29.59 93 ILE B O 1
ATOM 2450 N N . GLU B 1 95 ? -24.477 -14.769 46.245 1.00 28.66 94 GLU B N 1
ATOM 2451 C CA . GLU B 1 95 ? -24.475 -14.890 47.704 1.00 30.61 94 GLU B CA 1
ATOM 2452 C C . GLU B 1 95 ? -23.954 -13.617 48.381 1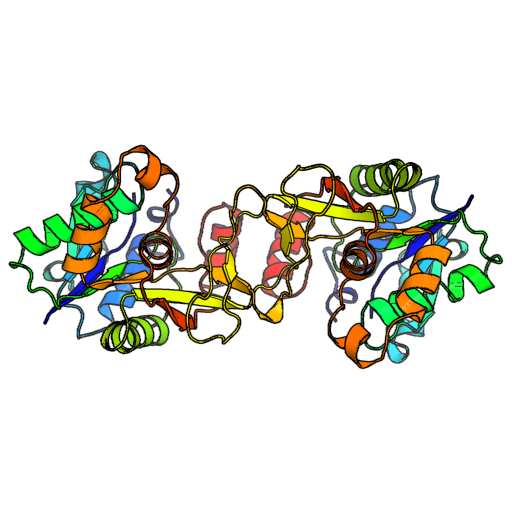.00 30.51 94 GLU B C 1
ATOM 2453 O O . GLU B 1 95 ? -24.420 -13.263 49.460 1.00 31.72 94 GLU B O 1
ATOM 2459 N N . ALA B 1 96 ? -23.008 -12.923 47.746 1.00 29.34 95 ALA B N 1
ATOM 2460 C CA . ALA B 1 96 ? -22.512 -11.635 48.270 1.00 29.91 95 ALA B CA 1
ATOM 2461 C C . ALA B 1 96 ? -23.592 -10.548 48.169 1.00 29.62 95 ALA B C 1
ATOM 2462 O O . ALA B 1 96 ? -23.778 -9.732 49.090 1.00 30.81 95 ALA B O 1
ATOM 2464 N N . ILE B 1 97 ? -24.306 -10.550 47.048 1.00 28.08 96 ILE B N 1
ATOM 2465 C CA . ILE B 1 97 ? -25.444 -9.662 46.861 1.00 27.91 96 ILE B CA 1
ATOM 2466 C C . ILE B 1 97 ? -26.486 -9.908 47.964 1.00 29.51 96 ILE B C 1
ATOM 2467 O O . ILE B 1 97 ? -26.910 -8.972 48.650 1.00 30.47 96 ILE B O 1
ATOM 2472 N N . ASP B 1 98 ? -26.859 -11.173 48.155 1.00 30.00 97 ASP B N 1
ATOM 2473 C CA . ASP B 1 98 ? -27.882 -11.544 49.141 1.00 31.78 97 ASP B CA 1
ATOM 2474 C C . ASP B 1 98 ? -27.477 -11.179 50.574 1.00 33.83 97 ASP B C 1
ATOM 2475 O O . ASP B 1 98 ? -28.330 -10.812 51.399 1.00 35.09 97 ASP B O 1
ATOM 2480 N N . ALA B 1 99 ? -26.180 -11.274 50.866 1.00 34.30 98 ALA B N 1
ATOM 2481 C CA . ALA B 1 99 ? -25.648 -10.879 52.180 1.00 36.94 98 ALA B CA 1
ATOM 2482 C C . ALA B 1 99 ? -25.794 -9.366 52.391 1.00 37.63 98 ALA B C 1
ATOM 2483 O O . ALA B 1 99 ? -26.060 -8.905 53.512 1.00 39.61 98 ALA B O 1
ATOM 2485 N N . TYR B 1 100 ? -25.610 -8.615 51.303 1.00 36.04 99 TYR B N 1
ATOM 2486 C CA . TYR B 1 100 ? -25.708 -7.160 51.307 1.00 36.55 99 TYR B CA 1
ATOM 2487 C C . TYR B 1 100 ? -27.154 -6.718 51.471 1.00 37.24 99 TYR B C 1
ATOM 2488 O O . TYR B 1 100 ? -27.469 -5.910 52.334 1.00 39.13 99 TYR B O 1
ATOM 2497 N N . ARG B 1 101 ? -28.022 -7.245 50.619 1.00 36.02 100 ARG B N 1
ATOM 2498 C CA . ARG B 1 101 ? -29.432 -6.891 50.625 1.00 36.70 100 ARG B CA 1
ATOM 2499 C C . ARG B 1 101 ? -30.213 -8.119 50.172 1.00 35.15 100 ARG B C 1
ATOM 2500 O O . ARG B 1 101 ? -29.955 -8.641 49.095 1.00 33.49 100 ARG B O 1
ATOM 2508 N N . PRO B 1 102 ? -31.161 -8.593 51.006 1.00 36.10 101 PRO B N 1
ATOM 2509 C CA . PRO B 1 102 ? -31.891 -9.825 50.713 1.00 35.34 101 PRO B CA 1
ATOM 2510 C C . PRO B 1 102 ? -32.492 -9.794 49.313 1.00 33.56 101 PRO B C 1
ATOM 2511 O O . PRO B 1 102 ? -33.123 -8.802 48.944 1.00 33.35 101 PRO B O 1
ATOM 2515 N N . LEU B 1 103 ? -32.271 -10.858 48.540 1.00 32.38 102 LEU B N 1
ATOM 2516 C CA . LEU B 1 103 ? -32.754 -10.926 47.152 1.00 31.05 102 LEU B CA 1
ATOM 2517 C C . LEU B 1 103 ? -34.262 -11.050 47.039 1.00 31.70 102 LEU B C 1
ATOM 2518 O O . LEU B 1 103 ? -34.901 -11.696 47.865 1.00 31.67 102 LEU B O 1
ATOM 2523 N N . THR B 1 104 ? -34.817 -10.419 46.006 1.00 31.41 103 THR B N 1
ATOM 2524 C CA . THR B 1 104 ? -36.163 -10.707 45.553 1.00 32.25 103 THR B CA 1
ATOM 2525 C C . THR B 1 104 ? -35.996 -11.589 44.311 1.00 31.28 103 THR B C 1
ATOM 2526 O O . THR B 1 104 ? -34.926 -11.588 43.693 1.00 30.43 103 THR B O 1
ATOM 2530 N N . PRO B 1 105 ? -37.049 -12.335 43.927 1.00 31.67 104 PRO B N 1
ATOM 2531 C CA . PRO B 1 105 ? -36.972 -13.159 42.715 1.00 30.97 104 PRO B CA 1
ATOM 2532 C C . PRO B 1 105 ? -36.711 -12.379 41.416 1.00 30.31 104 PRO B C 1
ATOM 2533 O O . PRO B 1 105 ? -36.429 -12.997 40.382 1.00 30.03 104 PRO B O 1
ATOM 2537 N N . GLU B 1 106 ? -36.803 -11.049 41.464 1.00 30.23 105 GLU B N 1
ATOM 2538 C CA . GLU B 1 106 ? -36.713 -10.233 40.248 1.00 29.84 105 GLU B CA 1
ATOM 2539 C C . GLU B 1 106 ? -35.451 -9.368 40.157 1.00 29.01 105 GLU B C 1
ATOM 2540 O O . GLU B 1 106 ? -35.267 -8.645 39.186 1.00 27.95 105 GLU B O 1
ATOM 2546 N N . ASP B 1 107 ? -34.589 -9.436 41.173 1.00 28.97 106 ASP B N 1
ATOM 2547 C CA . ASP B 1 107 ? -33.301 -8.745 41.126 1.00 28.43 106 ASP B CA 1
ATOM 2548 C C . ASP B 1 107 ? -32.457 -9.388 40.034 1.00 27.74 106 ASP B C 1
ATOM 2549 O O . ASP B 1 107 ? -32.370 -10.622 39.944 1.00 27.23 106 ASP B O 1
ATOM 2554 N N . ILE B 1 108 ? -31.848 -8.559 39.194 1.00 27.88 107 ILE B N 1
ATOM 2555 C CA . ILE B 1 108 ? -31.038 -9.090 38.104 1.00 27.66 107 ILE B CA 1
ATOM 2556 C C . ILE B 1 108 ? -29.542 -8.844 38.307 1.00 27.17 107 ILE B C 1
ATOM 2557 O O . ILE B 1 108 ? -29.142 -7.869 38.946 1.00 27.93 107 ILE B O 1
ATOM 2562 N N . VAL B 1 109 ? -28.720 -9.738 37.762 1.00 26.41 108 VAL B N 1
ATOM 2563 C CA . VAL B 1 109 ? -27.281 -9.512 37.739 1.00 25.35 108 VAL B CA 1
ATOM 2564 C C . VAL B 1 109 ? -26.781 -9.488 36.300 1.00 24.99 108 VAL B C 1
ATOM 2565 O O . VAL B 1 109 ? -27.086 -10.380 35.504 1.00 24.88 108 VAL B O 1
ATOM 2569 N N . VAL B 1 110 ? -26.069 -8.411 35.973 1.00 24.44 109 VAL B N 1
ATOM 2570 C CA . VAL B 1 110 ? -25.382 -8.269 34.688 1.00 23.87 109 VAL B CA 1
ATOM 2571 C C . VAL B 1 110 ? -23.949 -8.778 34.843 1.00 23.34 109 VAL B C 1
ATOM 2572 O O . VAL B 1 110 ? -23.060 -8.036 35.286 1.00 23.04 109 VAL B O 1
ATOM 2576 N N . THR B 1 111 ? -23.727 -10.045 34.501 1.00 23.24 110 THR B N 1
ATOM 2577 C CA . THR B 1 111 ? -22.392 -10.623 34.638 1.00 23.24 110 THR B CA 1
ATOM 2578 C C . THR B 1 111 ? -21.523 -10.285 33.429 1.00 23.26 110 THR B C 1
ATOM 2579 O O . THR B 1 111 ? -22.002 -10.280 32.303 1.00 23.95 110 THR B O 1
ATOM 2583 N N . HIS B 1 112 ? -20.245 -10.003 33.669 1.00 22.59 111 HIS B N 1
ATOM 2584 C CA . HIS B 1 112 ? -19.369 -9.480 32.622 1.00 22.57 111 HIS B CA 1
ATOM 2585 C C . HIS B 1 112 ? -17.904 -9.778 32.923 1.00 22.71 111 HIS B C 1
ATOM 2586 O O . HIS B 1 112 ? -17.464 -9.644 34.056 1.00 22.95 111 HIS B O 1
ATOM 2593 N N . ASP B 1 113 ? -17.147 -10.170 31.900 1.00 23.44 112 ASP B N 1
ATOM 2594 C CA . ASP B 1 113 ? -15.708 -10.401 32.053 1.00 23.29 112 ASP B CA 1
ATOM 2595 C C . ASP B 1 113 ? -14.956 -9.140 32.499 1.00 23.11 112 ASP B C 1
ATOM 2596 O O . ASP B 1 113 ? -15.075 -8.099 31.858 1.00 22.12 112 ASP B O 1
ATOM 2601 N N . SER B 1 114 ? -14.166 -9.248 33.576 1.00 23.06 113 SER B N 1
ATOM 2602 C CA . SER B 1 114 ? -13.243 -8.177 33.969 1.00 23.37 113 SER B CA 1
ATOM 2603 C C . SER B 1 114 ? -12.320 -7.708 32.832 1.00 23.05 113 SER B C 1
ATOM 2604 O O . SER B 1 114 ? -11.989 -6.514 32.745 1.00 22.43 113 SER B O 1
ATOM 2607 N N . VAL B 1 115 ? -11.916 -8.656 31.980 1.00 23.05 114 VAL B N 1
ATOM 2608 C CA . VAL B 1 115 ? -10.992 -8.388 30.861 1.00 22.80 114 VAL B CA 1
ATOM 2609 C C . VAL B 1 115 ? -11.677 -7.939 29.545 1.00 23.55 114 VAL B C 1
ATOM 2610 O O . VAL B 1 115 ? -11.064 -7.962 28.454 1.00 23.10 114 VAL B O 1
ATOM 2614 N N . ARG B 1 116 ? -12.934 -7.506 29.663 1.00 23.00 115 ARG B N 1
ATOM 2615 C CA . ARG B 1 116 ? -13.641 -6.821 28.567 1.00 23.06 115 ARG B CA 1
ATOM 2616 C C . ARG B 1 116 ? -13.926 -5.344 28.944 1.00 23.44 115 ARG B C 1
ATOM 2617 O O . ARG B 1 116 ? -15.066 -4.972 29.235 1.00 24.29 115 ARG B O 1
ATOM 2625 N N . PRO B 1 117 ? -12.889 -4.485 28.901 1.00 23.54 116 PRO B N 1
ATOM 2626 C CA . PRO B 1 117 ? -13.042 -3.111 29.372 1.00 23.89 116 PRO B CA 1
ATOM 2627 C C . PRO B 1 117 ? -13.700 -2.158 28.376 1.00 24.25 116 PRO B C 1
ATOM 2628 O O . PRO B 1 117 ? -14.019 -1.036 28.749 1.00 24.75 116 PRO B O 1
ATOM 2632 N N . PHE B 1 118 ? -13.895 -2.599 27.134 1.00 24.22 117 PHE B N 1
ATOM 2633 C CA . PHE B 1 118 ? -14.516 -1.766 26.099 1.00 25.85 117 PHE B CA 1
ATOM 2634 C C . PHE B 1 118 ? -16.032 -1.953 25.942 1.00 25.33 117 PHE B C 1
ATOM 2635 O O . PHE B 1 118 ? -16.612 -1.559 24.938 1.00 26.14 117 PHE B O 1
ATOM 2643 N N . ILE B 1 119 ? -16.660 -2.565 26.942 1.00 24.69 118 ILE B N 1
ATOM 2644 C CA . ILE B 1 119 ? -18.116 -2.594 27.060 1.00 24.53 118 ILE B CA 1
ATOM 2645 C C . ILE B 1 119 ? -18.654 -1.160 27.073 1.00 26.13 118 ILE B C 1
ATOM 2646 O O . ILE B 1 119 ? -18.034 -0.261 27.658 1.00 26.87 118 ILE B O 1
ATOM 2651 N N . THR B 1 120 ? -19.776 -0.941 26.386 1.00 27.20 119 THR B N 1
ATOM 2652 C CA . THR B 1 120 ? -20.370 0.398 26.278 1.00 28.36 119 THR B CA 1
ATOM 2653 C C . THR B 1 120 ? -21.614 0.501 27.147 1.00 28.05 119 THR B C 1
ATOM 2654 O O . THR B 1 120 ? -22.160 -0.517 27.560 1.00 26.56 119 THR B O 1
ATOM 2658 N N . LEU B 1 121 ? -22.049 1.734 27.428 1.00 29.11 120 LEU B N 1
ATOM 2659 C CA . LEU B 1 121 ? -23.291 1.977 28.157 1.00 29.70 120 LEU B CA 1
ATOM 2660 C C . LEU B 1 121 ? -24.494 1.318 27.448 1.00 29.90 120 LEU B C 1
ATOM 2661 O O . LEU B 1 121 ? -25.335 0.680 28.096 1.00 29.10 120 LEU B O 1
ATOM 2666 N N . ARG B 1 122 ? -24.567 1.499 26.127 1.00 30.98 121 ARG B N 1
ATOM 2667 C CA . ARG B 1 122 ? -25.593 0.875 25.278 1.00 32.29 121 ARG B CA 1
ATOM 2668 C C . ARG B 1 122 ? -25.741 -0.637 25.556 1.00 30.34 121 ARG B C 1
ATOM 2669 O O . ARG B 1 122 ? -26.850 -1.148 25.785 1.00 30.67 121 ARG B O 1
ATOM 2677 N N . MET B 1 123 ? -24.617 -1.343 25.561 1.00 28.88 122 MET B N 1
ATOM 2678 C CA . MET B 1 123 ? -24.606 -2.776 25.803 1.00 27.80 122 MET B CA 1
ATOM 2679 C C . MET B 1 123 ? -25.187 -3.135 27.158 1.00 26.38 122 MET B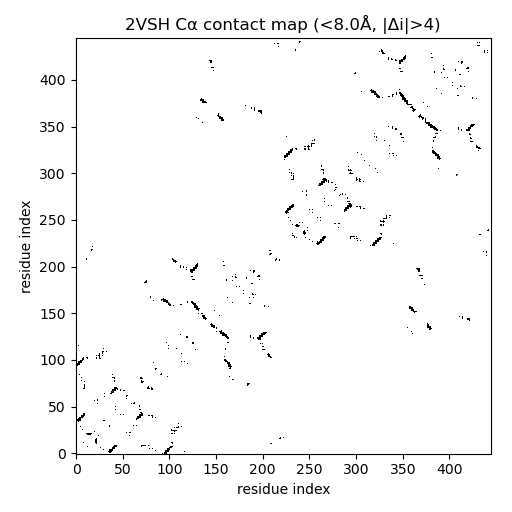 C 1
ATOM 2680 O O . MET B 1 123 ? -25.941 -4.099 27.269 1.00 25.69 122 MET B O 1
ATOM 2685 N N . ILE B 1 124 ? -24.832 -2.347 28.178 1.00 25.96 123 ILE B N 1
ATOM 2686 C CA . ILE B 1 124 ? -25.327 -2.557 29.537 1.00 25.08 123 ILE B CA 1
ATOM 2687 C C . ILE B 1 124 ? -26.830 -2.308 29.576 1.00 25.95 123 ILE B C 1
ATOM 2688 O O . ILE B 1 124 ? -27.583 -3.111 30.116 1.00 25.34 123 ILE B O 1
ATOM 2693 N N . GLN B 1 125 ? -27.250 -1.196 28.987 1.00 27.04 124 GLN B N 1
ATOM 2694 C CA . GLN B 1 125 ? -28.664 -0.832 28.901 1.00 29.26 124 GLN B CA 1
ATOM 2695 C C . GLN B 1 125 ? -29.501 -1.907 28.194 1.00 29.01 124 GLN B C 1
ATOM 2696 O O . GLN B 1 125 ? -30.569 -2.272 28.683 1.00 28.98 124 GLN B O 1
ATOM 2702 N N . ASP B 1 126 ? -29.011 -2.400 27.055 1.00 28.92 125 ASP B N 1
ATOM 2703 C CA . ASP B 1 126 ? -29.712 -3.427 26.286 1.00 29.55 125 ASP B CA 1
ATOM 2704 C C . ASP B 1 126 ? -29.875 -4.719 27.060 1.00 28.33 125 ASP B C 1
ATOM 2705 O O . ASP B 1 126 ? -30.908 -5.373 26.958 1.00 28.65 125 ASP B O 1
ATOM 2710 N N . ASN B 1 127 ? -28.844 -5.075 27.825 1.00 27.08 126 ASN B N 1
ATOM 2711 C CA . ASN B 1 127 ? -28.876 -6.246 28.680 1.00 26.49 126 ASN B CA 1
ATOM 2712 C C . ASN B 1 127 ? -29.946 -6.152 29.768 1.00 27.51 126 ASN B C 1
ATOM 2713 O O . ASN B 1 127 ? -30.644 -7.129 30.033 1.00 27.35 126 ASN B O 1
ATOM 2718 N N . ILE B 1 128 ? -30.074 -4.972 30.378 1.00 27.95 127 ILE B N 1
ATOM 2719 C CA . ILE B 1 128 ? -31.052 -4.748 31.432 1.00 28.73 127 ILE B CA 1
ATOM 2720 C C . ILE B 1 128 ? -32.464 -4.785 30.841 1.00 30.70 127 ILE B C 1
ATOM 2721 O O . ILE B 1 128 ? -33.342 -5.450 31.387 1.00 31.06 127 ILE B O 1
ATOM 2726 N N . GLN B 1 129 ? -32.665 -4.074 29.730 1.00 31.87 128 GLN B N 1
ATOM 2727 C CA . GLN B 1 129 ? -33.948 -4.051 29.027 1.00 34.74 128 GLN B CA 1
ATOM 2728 C C . GLN B 1 129 ? -34.411 -5.444 28.588 1.00 34.10 128 GLN B C 1
ATOM 2729 O O . GLN B 1 129 ? -35.559 -5.824 28.823 1.00 34.82 128 GLN B O 1
ATOM 2735 N N . LEU B 1 130 ? -33.514 -6.191 27.950 1.00 32.89 129 LEU B N 1
ATOM 2736 C CA . LEU B 1 130 ? -33.840 -7.511 27.419 1.00 32.96 129 LEU B CA 1
ATOM 2737 C C . LEU B 1 130 ? -34.071 -8.563 28.499 1.00 32.42 129 LEU B C 1
ATOM 2738 O O . LEU B 1 130 ? -34.835 -9.512 28.281 1.00 33.02 129 LEU B O 1
ATOM 2743 N N . ALA B 1 131 ? -33.432 -8.387 29.656 1.00 31.15 130 ALA B N 1
ATOM 2744 C CA . ALA B 1 131 ? -33.627 -9.280 30.797 1.00 31.27 130 ALA B CA 1
ATOM 2745 C C . ALA B 1 131 ? -35.048 -9.219 31.323 1.00 32.80 130 ALA B C 1
ATOM 2746 O O . ALA B 1 131 ? -35.507 -10.164 31.979 1.00 32.38 130 ALA B O 1
ATOM 2748 N N . GLN B 1 132 ? -35.734 -8.109 31.037 1.00 34.26 131 GLN B N 1
ATOM 2749 C CA . GLN B 1 132 ? -37.086 -7.884 31.557 1.00 36.17 131 GLN B CA 1
ATOM 2750 C C . GLN B 1 132 ? -38.036 -8.948 31.026 1.00 37.01 131 GLN B C 1
ATOM 2751 O O . GLN B 1 132 ? -38.661 -9.667 31.803 1.00 37.31 131 GLN B O 1
ATOM 2757 N N . ASN B 1 133 ? -38.094 -9.068 29.704 1.00 37.39 132 ASN B N 1
ATOM 2758 C CA . ASN B 1 133 ? -39.008 -9.981 29.030 1.00 38.52 132 ASN B CA 1
ATOM 2759 C C . ASN B 1 133 ? -38.428 -11.348 28.626 1.00 37.42 132 ASN B C 1
ATOM 2760 O O . ASN B 1 133 ? -39.025 -12.057 27.814 1.00 38.99 132 ASN B O 1
ATOM 2765 N N . HIS B 1 134 ? -37.282 -11.725 29.194 1.00 35.03 133 HIS B N 1
ATOM 2766 C CA . HIS B 1 134 ? -36.666 -13.014 28.879 1.00 33.58 133 HIS B CA 1
ATOM 2767 C C . HIS B 1 134 ? -36.081 -13.672 30.126 1.00 32.24 133 HIS B C 1
ATOM 2768 O O . HIS B 1 134 ? -35.919 -13.017 31.153 1.00 30.57 133 HIS B O 1
ATOM 2775 N N . ASP B 1 135 ? -35.793 -14.971 30.033 1.00 31.61 134 ASP B N 1
ATOM 2776 C CA . ASP B 1 135 ? -35.116 -15.700 31.108 1.00 30.62 134 ASP B CA 1
ATOM 2777 C C . ASP B 1 135 ? -33.655 -15.282 31.291 1.00 29.19 134 ASP B C 1
ATOM 2778 O O . ASP B 1 135 ? -33.168 -15.157 32.426 1.00 28.30 134 ASP B O 1
ATOM 2783 N N . ALA B 1 136 ? -32.954 -15.091 30.176 1.00 28.63 135 ALA B N 1
ATOM 2784 C CA . ALA B 1 136 ? -31.590 -14.586 30.219 1.00 27.61 135 ALA B CA 1
ATOM 2785 C C . ALA B 1 136 ? -31.256 -13.809 28.953 1.00 27.66 135 ALA B C 1
ATOM 2786 O O . ALA B 1 136 ? -32.050 -13.761 28.005 1.00 28.76 135 ALA B O 1
ATOM 2788 N N . VAL B 1 137 ? -30.078 -13.189 28.957 1.00 26.81 136 VAL B N 1
ATOM 2789 C CA . VAL B 1 137 ? -29.590 -12.391 27.833 1.00 27.16 136 VAL B CA 1
ATOM 2790 C C . VAL B 1 137 ? -28.122 -12.736 27.592 1.00 26.72 136 VAL B C 1
ATOM 2791 O O . VAL B 1 137 ? -27.327 -12.768 28.533 1.00 25.70 136 VAL B O 1
ATOM 2795 N N . ASP B 1 138 ? -27.787 -13.008 26.335 1.00 27.60 137 ASP B N 1
ATOM 2796 C CA . ASP B 1 138 ? -26.424 -13.307 25.906 1.00 27.65 137 ASP B CA 1
ATOM 2797 C C . ASP B 1 138 ? -25.972 -12.213 24.935 1.00 27.47 137 ASP B C 1
ATOM 2798 O O . ASP B 1 138 ? -26.597 -12.011 23.900 1.00 28.66 137 ASP B O 1
ATOM 2803 N N . THR B 1 139 ? -24.892 -11.513 25.262 1.00 26.60 138 THR B N 1
ATOM 2804 C CA . THR B 1 139 ? -24.350 -10.451 24.387 1.00 26.55 138 THR B CA 1
ATOM 2805 C C . THR B 1 139 ? -23.441 -11.064 23.341 1.00 27.52 138 THR B C 1
ATOM 2806 O O . THR B 1 139 ? -22.528 -11.816 23.669 1.00 26.87 138 THR B O 1
ATOM 2810 N N . VAL B 1 140 ? -23.675 -10.709 22.078 1.00 28.26 139 VAL B N 1
ATOM 2811 C CA . VAL B 1 140 ? -23.250 -11.549 20.973 1.00 30.27 139 VAL B CA 1
ATOM 2812 C C . VAL B 1 140 ? -22.932 -10.707 19.732 1.00 30.80 139 VAL B C 1
ATOM 2813 O O . VAL B 1 140 ? -23.442 -9.604 19.591 1.00 30.28 139 VAL B O 1
ATOM 2817 N N . VAL B 1 141 ? -22.048 -11.205 18.869 1.00 27.59 140 VAL B N 1
ATOM 2818 C CA . VAL B 1 141 ? -21.807 -10.582 17.562 1.00 27.72 140 VAL B CA 1
ATOM 2819 C C . VAL B 1 141 ? -21.924 -11.627 16.463 1.00 26.94 140 VAL B C 1
ATOM 2820 O O . VAL B 1 141 ? -21.675 -12.814 16.695 1.00 25.94 140 VAL B O 1
ATOM 2824 N N . GLU B 1 142 ? -22.282 -11.200 15.255 1.00 27.95 141 GLU B N 1
ATOM 2825 C CA . GLU B 1 142 ? -22.316 -12.135 14.120 1.00 28.24 141 GLU B CA 1
ATOM 2826 C C . GLU B 1 142 ? -20.960 -12.813 13.936 1.00 27.63 141 GLU B C 1
ATOM 2827 O O . GLU B 1 142 ? -19.935 -12.144 13.971 1.00 28.57 141 GLU B O 1
ATOM 2833 N N . ALA B 1 143 ? -20.956 -14.139 13.770 1.00 27.15 142 ALA B N 1
ATOM 2834 C CA . ALA B 1 143 ? -19.705 -14.887 13.584 1.00 27.50 142 ALA B CA 1
ATOM 2835 C C . ALA B 1 143 ? -18.964 -14.432 12.325 1.00 29.58 142 ALA B C 1
ATOM 2836 O O . ALA B 1 143 ? -19.550 -14.413 11.240 1.00 30.37 142 ALA B O 1
ATOM 2838 N N . VAL B 1 144 ? -17.680 -14.095 12.455 1.00 31.24 143 VAL B N 1
ATOM 2839 C CA . VAL B 1 144 ? -16.891 -13.701 11.280 1.00 33.74 143 VAL B CA 1
ATOM 2840 C C . VAL B 1 144 ? -16.217 -14.861 10.552 1.00 33.05 143 VAL B C 1
ATOM 2841 O O . VAL B 1 144 ? -16.038 -14.800 9.338 1.00 34.70 143 VAL B O 1
ATOM 2845 N N . ASP B 1 145 ? -15.847 -15.905 11.287 1.00 31.18 144 ASP B N 1
ATOM 2846 C CA . ASP B 1 145 ? -15.214 -17.072 10.701 1.00 30.93 144 ASP B CA 1
ATOM 2847 C C . ASP B 1 145 ? -16.259 -18.100 10.335 1.00 28.57 144 ASP B C 1
ATOM 2848 O O . ASP B 1 145 ? -17.302 -18.201 10.987 1.00 27.75 144 ASP B O 1
ATOM 2853 N N . THR B 1 146 ? -15.981 -18.839 9.269 1.00 27.62 145 THR B N 1
ATOM 2854 C CA . THR B 1 146 ? -16.729 -20.033 8.941 1.00 25.72 145 THR B CA 1
ATOM 2855 C C . THR B 1 146 ? -16.430 -21.044 10.036 1.00 24.79 145 THR B C 1
ATOM 2856 O O . THR B 1 146 ? -15.266 -21.288 10.383 1.00 25.78 145 THR B O 1
ATOM 2860 N N . ILE B 1 147 ? -17.488 -21.599 10.600 1.00 23.29 146 ILE B N 1
ATOM 2861 C CA . ILE B 1 147 ? -17.359 -22.596 11.626 1.00 23.33 146 ILE B CA 1
ATOM 2862 C C . ILE B 1 147 ? -17.565 -23.950 10.954 1.00 22.93 146 ILE B C 1
ATOM 2863 O O . ILE B 1 147 ? -18.485 -24.120 10.144 1.00 22.26 146 ILE B O 1
ATOM 2868 N N . VAL B 1 148 ? -16.690 -24.889 11.303 1.00 23.35 147 VAL B N 1
ATOM 2869 C CA . VAL B 1 148 ? -16.679 -26.234 10.747 1.00 23.21 147 VAL B CA 1
ATOM 2870 C C . VAL B 1 148 ? -16.935 -27.227 11.885 1.00 24.08 147 VAL B C 1
ATOM 2871 O O . VAL B 1 148 ? -16.332 -27.126 12.955 1.00 24.28 147 VAL B O 1
ATOM 2875 N N . GLU B 1 149 ? -17.843 -28.172 11.648 1.00 23.93 148 GLU B N 1
ATOM 2876 C CA . GLU B 1 149 ? -18.112 -29.226 12.616 1.00 25.00 148 GLU B CA 1
ATOM 2877 C C . GLU B 1 149 ? -17.558 -30.590 12.171 1.00 25.26 148 GLU B C 1
ATOM 2878 O O . GLU B 1 149 ? -17.765 -31.020 11.042 1.00 24.54 148 GLU B O 1
ATOM 2884 N N . SER B 1 150 ? -16.830 -31.251 13.062 1.00 26.42 149 SER B N 1
ATOM 2885 C CA . SER B 1 150 ? -16.436 -32.636 12.838 1.00 28.37 149 SER B CA 1
ATOM 2886 C C . SER B 1 150 ? -16.608 -33.344 14.145 1.00 31.42 149 SER B C 1
ATOM 2887 O O . SER B 1 150 ? -15.883 -33.054 15.098 1.00 32.28 149 SER B O 1
ATOM 2890 N N . THR B 1 151 ? -17.570 -34.262 14.193 1.00 33.72 150 THR B N 1
ATOM 2891 C CA . THR B 1 151 ? -17.804 -35.049 15.396 1.00 37.70 150 THR B CA 1
ATOM 2892 C C . THR B 1 151 ? -16.721 -36.117 15.572 1.00 39.99 150 THR B C 1
ATOM 2893 O O . THR B 1 151 ? -16.609 -36.724 16.635 1.00 43.33 150 THR B O 1
ATOM 2897 N N . ASN B 1 152 ? -15.910 -36.317 14.536 1.00 38.99 151 ASN B N 1
ATOM 2898 C CA . ASN B 1 152 ? -14.896 -37.372 14.541 1.00 41.49 151 ASN B CA 1
ATOM 2899 C C . ASN B 1 152 ? -13.431 -36.908 14.485 1.00 41.07 151 ASN B C 1
ATOM 2900 O O . ASN B 1 152 ? -12.528 -37.703 14.708 1.00 43.76 151 ASN B O 1
ATOM 2905 N N . GLY B 1 153 ? -13.198 -35.633 14.185 1.00 38.70 152 GLY B N 1
ATOM 2906 C CA . GLY B 1 153 ? -11.836 -35.088 14.118 1.00 38.84 152 GLY B CA 1
ATOM 2907 C C . GLY B 1 153 ? -11.017 -35.438 12.879 1.00 38.29 152 GLY B C 1
ATOM 2908 O O . GLY B 1 153 ? -9.832 -35.103 12.812 1.00 39.14 152 GLY B O 1
ATOM 2909 N N . GLN B 1 154 ? -11.637 -36.105 11.905 1.00 37.34 153 GLN B N 1
ATOM 2910 C CA . GLN B 1 154 ? -10.948 -36.585 10.704 1.00 37.20 153 GLN B CA 1
ATOM 2911 C C . GLN B 1 154 ? -11.559 -35.993 9.444 1.00 34.34 153 GLN B C 1
ATOM 2912 O O . GLN B 1 154 ? -10.835 -35.553 8.551 1.00 33.66 153 GLN B O 1
ATOM 2918 N N . PHE B 1 155 ? -12.889 -36.001 9.367 1.00 32.94 154 PHE B N 1
ATOM 2919 C CA . PHE B 1 155 ? -13.586 -35.374 8.242 1.00 31.09 154 PHE B CA 1
ATOM 2920 C C . PHE B 1 155 ? -14.754 -34.505 8.710 1.00 29.58 154 PHE B C 1
ATOM 2921 O O . PHE B 1 155 ? -15.290 -34.701 9.806 1.00 30.22 154 PHE B O 1
ATOM 2929 N N . ILE B 1 156 ? -15.137 -33.550 7.872 1.00 27.18 155 ILE B N 1
ATOM 2930 C CA . ILE B 1 156 ? -16.207 -32.616 8.208 1.00 25.67 155 ILE B CA 1
ATOM 2931 C C . ILE B 1 156 ? -17.565 -33.316 8.173 1.00 26.94 155 ILE B C 1
ATOM 2932 O O . ILE B 1 156 ? -17.910 -33.962 7.174 1.00 27.37 155 ILE B O 1
ATOM 2937 N N . THR B 1 157 ? -18.326 -33.177 9.254 1.00 27.16 156 THR B N 1
ATOM 2938 C CA . THR B 1 157 ? -19.682 -33.715 9.337 1.00 28.56 156 THR B CA 1
ATOM 2939 C C . THR B 1 157 ? -20.752 -32.640 9.045 1.00 28.36 156 THR B C 1
ATOM 2940 O O . THR B 1 157 ? -21.880 -32.967 8.692 1.00 29.51 156 THR B O 1
ATOM 2944 N N . ASP B 1 158 ? -20.382 -31.366 9.181 1.00 27.22 157 ASP B N 1
ATOM 2945 C CA . ASP B 1 158 ? -21.262 -30.241 8.833 1.00 27.77 157 ASP B CA 1
ATOM 2946 C C . ASP B 1 158 ? -20.498 -28.912 8.766 1.00 26.51 157 ASP B C 1
ATOM 2947 O O . ASP B 1 158 ? -19.540 -28.692 9.507 1.00 24.81 157 ASP B O 1
ATOM 2952 N N . ILE B 1 159 ? -20.926 -28.042 7.854 1.00 27.17 158 ILE B N 1
ATOM 2953 C CA . ILE B 1 159 ? -20.541 -26.632 7.904 1.00 27.02 158 ILE B CA 1
ATOM 2954 C C . ILE B 1 159 ? -21.841 -25.841 8.036 1.00 28.26 158 ILE B C 1
ATOM 2955 O O . ILE B 1 159 ? -22.525 -25.604 7.033 1.00 29.90 158 ILE B O 1
ATOM 2960 N N . PRO B 1 160 ? -22.205 -25.466 9.278 1.00 28.06 159 PRO B N 1
ATOM 2961 C CA . PRO B 1 160 ? -23.481 -24.773 9.504 1.00 29.20 159 PRO B CA 1
ATOM 2962 C C . PRO B 1 160 ? -23.478 -23.432 8.785 1.00 29.29 159 PRO B C 1
ATOM 2963 O O . PRO B 1 160 ? -22.406 -22.915 8.492 1.00 29.33 159 PRO B O 1
ATOM 2967 N N . ASN B 1 161 ? -24.659 -22.897 8.480 1.00 30.32 160 ASN B N 1
ATOM 2968 C CA . ASN B 1 161 ? -24.783 -21.600 7.815 1.00 30.84 160 ASN B CA 1
ATOM 2969 C C . ASN B 1 161 ? -24.301 -20.523 8.777 1.00 29.31 160 ASN B C 1
ATOM 2970 O O . ASN B 1 161 ? -24.894 -20.315 9.831 1.00 28.36 160 ASN B O 1
ATOM 2975 N N . ARG B 1 162 ? -23.207 -19.867 8.401 1.00 28.97 161 ARG B N 1
ATOM 2976 C CA . ARG B 1 162 ? -22.594 -18.820 9.211 1.00 28.48 161 ARG B CA 1
ATOM 2977 C C . ARG B 1 162 ? -23.564 -17.684 9.562 1.00 29.07 161 ARG B C 1
ATOM 2978 O O . ARG B 1 162 ? -23.383 -17.027 10.575 1.00 27.73 161 ARG B O 1
ATOM 2986 N N . ALA B 1 163 ? -24.584 -17.463 8.726 1.00 30.75 162 ALA B N 1
ATOM 2987 C CA . ALA B 1 163 ? -25.543 -16.366 8.948 1.00 32.15 162 ALA B CA 1
ATOM 2988 C C . ALA B 1 163 ? -26.393 -16.576 10.204 1.00 31.53 162 ALA B C 1
ATOM 2989 O O . ALA B 1 163 ? -26.994 -15.625 10.720 1.00 32.89 162 ALA B O 1
ATOM 2991 N N . HIS B 1 164 ? -26.430 -17.814 10.700 1.00 29.48 163 HIS B N 1
ATOM 2992 C CA . HIS B 1 164 ? -27.172 -18.128 11.932 1.00 28.93 163 HIS B CA 1
ATOM 2993 C C . HIS B 1 164 ? -26.276 -18.266 13.160 1.00 26.72 163 HIS B C 1
ATOM 2994 O O . HIS B 1 164 ? -26.758 -18.584 14.243 1.00 26.97 163 HIS B O 1
ATOM 3001 N N . LEU B 1 165 ? -24.980 -18.012 12.985 1.00 25.37 164 LEU B N 1
ATOM 3002 C CA . LEU B 1 165 ? -23.998 -18.242 14.038 1.00 24.52 164 LEU B CA 1
ATOM 3003 C C . LEU B 1 165 ? -23.483 -16.938 14.595 1.00 25.05 164 LEU B C 1
ATOM 3004 O O . LEU B 1 165 ? -23.362 -15.938 13.872 1.00 24.84 164 LEU B O 1
ATOM 3009 N N . TYR B 1 166 ? -23.219 -16.963 15.899 1.00 25.10 165 TYR B N 1
ATOM 3010 C CA . TYR B 1 166 ? -22.832 -15.787 16.656 1.00 26.09 165 TYR B CA 1
ATOM 3011 C C . TYR B 1 166 ? -21.685 -16.144 17.592 1.00 26.48 165 TYR B C 1
ATOM 3012 O O . TYR B 1 166 ? -21.644 -17.255 18.138 1.00 26.58 165 TYR B O 1
ATOM 3021 N N . GLN B 1 167 ? -20.744 -15.217 17.746 1.00 27.23 166 GLN B N 1
ATOM 3022 C CA . GLN B 1 167 ? -19.668 -15.355 18.714 1.00 29.02 166 GLN B CA 1
ATOM 3023 C C . GLN B 1 167 ? -20.167 -14.820 20.051 1.00 29.44 166 GLN B C 1
ATOM 3024 O O . GLN B 1 167 ? -20.584 -13.661 20.146 1.00 30.19 166 GLN B O 1
ATOM 3030 N N . GLY B 1 168 ? -20.147 -15.674 21.071 1.00 29.42 167 GLY B N 1
ATOM 3031 C CA . GLY B 1 168 ? -20.557 -15.273 22.419 1.00 30.31 167 GLY B CA 1
ATOM 3032 C C . GLY B 1 168 ? -19.595 -14.285 23.037 1.00 31.61 167 GLY B C 1
ATOM 3033 O O . GLY B 1 168 ? -18.383 -14.453 22.952 1.00 32.08 167 GLY B O 1
ATOM 3034 N N . GLN B 1 169 ? -20.143 -13.235 23.643 1.00 25.86 168 GLN B N 1
ATOM 3035 C CA . GLN B 1 169 ? -19.362 -12.281 24.425 1.00 24.74 168 GLN B CA 1
ATOM 3036 C C . GLN B 1 169 ? -19.964 -12.252 25.833 1.00 24.57 168 GLN B C 1
ATOM 3037 O O . GLN B 1 169 ? -20.681 -13.181 26.217 1.00 24.69 168 GLN B O 1
ATOM 3043 N N . THR B 1 170 ? -19.651 -11.205 26.601 1.00 23.10 169 THR B N 1
ATOM 3044 C CA . THR B 1 170 ? -20.394 -10.857 27.807 1.00 23.22 169 THR B CA 1
ATOM 3045 C C . THR B 1 170 ? -20.725 -9.369 27.668 1.00 23.76 169 THR B C 1
ATOM 3046 O O . THR B 1 170 ? -20.022 -8.666 26.940 1.00 23.87 169 THR B O 1
ATOM 3050 N N . PRO B 1 171 ? -21.744 -8.860 28.400 1.00 24.04 170 PRO B N 1
ATOM 3051 C CA . PRO B 1 171 ? -22.531 -9.419 29.508 1.00 24.20 170 PRO B CA 1
ATOM 3052 C C . PRO B 1 171 ? -23.426 -10.618 29.239 1.00 24.42 170 PRO B C 1
ATOM 3053 O O . PRO B 1 171 ? -23.899 -10.847 28.125 1.00 25.75 170 PRO B O 1
ATOM 3057 N N . GLN B 1 172 ? -23.597 -11.422 30.277 1.00 24.29 171 GLN B N 1
ATOM 3058 C CA . GLN B 1 172 ? -24.654 -12.411 30.307 1.00 24.01 171 GLN B CA 1
ATOM 3059 C C . GLN B 1 172 ? -25.506 -12.017 31.497 1.00 24.12 171 GLN B C 1
ATOM 3060 O O . GLN B 1 172 ? -25.016 -11.951 32.620 1.00 24.41 171 GLN B O 1
ATOM 3066 N N . THR B 1 173 ? -26.780 -11.735 31.239 1.00 24.27 172 THR B N 1
ATOM 3067 C CA . THR B 1 173 ? -27.654 -11.120 32.228 1.00 24.34 172 THR B CA 1
ATOM 3068 C C . THR B 1 173 ? -28.865 -11.993 32.533 1.00 25.06 172 THR B C 1
ATOM 3069 O O . THR B 1 173 ? -29.441 -12.597 31.630 1.00 25.67 172 THR B O 1
ATOM 3073 N N . PHE B 1 174 ? -29.242 -12.056 33.807 1.00 25.41 173 PHE B N 1
ATOM 3074 C CA . PHE B 1 174 ? -30.377 -12.872 34.254 1.00 26.18 173 PHE B CA 1
ATOM 3075 C C . PHE B 1 174 ? -30.766 -12.517 35.687 1.00 26.65 173 PHE B C 1
ATOM 3076 O O . PHE B 1 174 ? -30.030 -11.814 36.386 1.00 26.28 173 PHE B O 1
ATOM 3084 N N . ARG B 1 175 ? -31.911 -13.041 36.130 1.00 26.96 174 ARG B N 1
ATOM 3085 C CA . ARG B 1 175 ? -32.348 -12.868 37.507 1.00 27.19 174 ARG B CA 1
ATOM 3086 C C . ARG B 1 175 ? -31.511 -13.757 38.421 1.00 27.19 174 ARG B C 1
ATOM 3087 O O . ARG B 1 175 ? -31.263 -14.929 38.103 1.00 26.66 174 ARG B O 1
ATOM 3095 N N . CYS B 1 176 ? -31.091 -13.192 39.544 1.00 27.21 175 CYS B N 1
ATOM 3096 C CA . CYS B 1 176 ? -30.207 -13.878 40.472 1.00 28.72 175 CYS B CA 1
ATOM 3097 C C . CYS B 1 176 ? -30.818 -15.189 40.955 1.00 29.80 175 CYS B C 1
ATOM 3098 O O . CYS B 1 176 ? -30.163 -16.221 40.909 1.00 30.02 175 CYS B O 1
ATOM 3101 N N . LYS B 1 177 ? -32.071 -15.134 41.416 1.00 30.78 176 LYS B N 1
ATOM 3102 C CA . LYS B 1 177 ? -32.776 -16.320 41.896 1.00 32.33 176 LYS B CA 1
ATOM 3103 C C . LYS B 1 177 ? -32.825 -17.418 40.825 1.00 31.98 176 LYS B C 1
ATOM 3104 O O . LYS B 1 177 ? -32.598 -18.594 41.126 1.00 33.10 176 LYS B O 1
ATOM 3110 N N . ASP B 1 178 ? -33.111 -17.024 39.584 1.00 31.22 177 ASP B N 1
ATOM 3111 C CA . ASP B 1 178 ? -33.188 -17.961 38.459 1.00 31.58 177 ASP B CA 1
ATOM 3112 C C . ASP B 1 178 ? -31.876 -18.701 38.243 1.00 31.33 177 ASP B C 1
ATOM 3113 O O . ASP B 1 178 ? -31.868 -19.927 38.096 1.00 32.24 177 ASP B O 1
ATOM 3118 N N . PHE B 1 179 ? -30.763 -17.970 38.246 1.00 30.48 178 PHE B N 1
ATOM 3119 C CA . PHE B 1 179 ? -29.471 -18.629 38.143 1.00 30.40 178 PHE B CA 1
ATOM 3120 C C . PHE B 1 179 ? -29.258 -19.649 39.276 1.00 32.00 178 PHE B C 1
ATOM 3121 O O . PHE B 1 179 ? -28.847 -20.786 39.020 1.00 32.74 178 PHE B O 1
ATOM 3129 N N . MET B 1 180 ? -29.544 -19.240 40.515 1.00 32.28 179 MET B N 1
ATOM 3130 C CA . MET B 1 180 ? -29.314 -20.090 41.683 1.00 34.14 179 MET B CA 1
ATOM 3131 C C . MET B 1 180 ? -30.150 -21.359 41.640 1.00 35.46 179 MET B C 1
ATOM 3132 O O . MET B 1 180 ? -29.689 -22.436 42.036 1.00 36.74 179 MET B O 1
ATOM 3137 N N . ASP B 1 181 ? -31.372 -21.219 41.134 1.00 35.05 180 ASP B N 1
ATOM 3138 C CA . ASP B 1 181 ? -32.305 -22.332 41.040 1.00 36.32 180 ASP B CA 1
ATOM 3139 C C . ASP B 1 181 ? -31.849 -23.363 40.018 1.00 36.44 180 ASP B C 1
ATOM 3140 O O . ASP B 1 181 ? -31.889 -24.564 40.282 1.00 37.79 180 ASP B O 1
ATOM 3145 N N . LEU B 1 182 ? -31.405 -22.881 38.859 1.00 34.74 181 LEU B N 1
ATOM 3146 C CA . LEU B 1 182 ? -30.941 -23.753 37.792 1.00 35.18 181 LEU B CA 1
ATOM 3147 C C . LEU B 1 182 ? -29.617 -24.414 38.157 1.00 36.20 181 LEU B C 1
ATOM 3148 O O . LEU B 1 182 ? -29.451 -25.631 38.018 1.00 37.77 181 LEU B O 1
ATOM 3153 N N . TYR B 1 183 ? -28.693 -23.596 38.649 1.00 35.05 182 TYR B N 1
ATOM 3154 C CA . TYR B 1 183 ? -27.365 -24.038 39.017 1.00 36.25 182 TYR B CA 1
ATOM 3155 C C . TYR B 1 183 ? -27.413 -25.096 40.114 1.00 38.62 182 TYR B C 1
ATOM 3156 O O . TYR B 1 183 ? -26.702 -26.095 40.044 1.00 40.25 182 TYR B O 1
ATOM 3165 N N . GLY B 1 184 ? -28.266 -24.877 41.113 1.00 38.63 183 GLY B N 1
ATOM 3166 C CA . GLY B 1 184 ? -28.407 -25.804 42.229 1.00 41.19 183 GLY B CA 1
ATOM 3167 C C . GLY B 1 184 ? -28.952 -27.156 41.815 1.00 43.09 183 GLY B C 1
ATOM 3168 O O . GLY B 1 184 ? -28.751 -28.149 42.511 1.00 45.68 183 GLY B O 1
ATOM 3169 N N . SER B 1 185 ? -29.640 -27.189 40.674 1.00 42.43 184 SER B N 1
ATOM 3170 C CA . SER B 1 185 ? -30.231 -28.412 40.139 1.00 44.59 184 SER B CA 1
ATOM 3171 C C . SER B 1 185 ? -29.250 -29.247 39.291 1.00 46.30 184 SER B C 1
ATOM 3172 O O . SER B 1 185 ? -29.596 -30.337 38.828 1.00 48.45 184 SER B O 1
ATOM 3175 N N . LEU B 1 186 ? -28.031 -28.747 39.094 1.00 45.61 185 LEU B N 1
ATOM 3176 C CA . LEU B 1 186 ? -27.035 -29.477 38.305 1.00 47.41 185 LEU B CA 1
ATOM 3177 C C . LEU B 1 186 ? -26.156 -30.392 39.160 1.00 50.80 185 LEU B C 1
ATOM 3178 O O . LEU B 1 186 ? -25.801 -30.060 40.297 1.00 50.74 185 LEU B O 1
ATOM 3183 N N . SER B 1 187 ? -25.809 -31.547 38.597 1.00 54.15 186 SER B N 1
ATOM 3184 C CA . SER B 1 187 ? -24.798 -32.417 39.185 1.00 57.84 186 SER B CA 1
ATOM 3185 C C . SER B 1 187 ? -23.413 -31.856 38.862 1.00 57.42 186 SER B C 1
ATOM 3186 O O . SER B 1 187 ? -23.268 -31.031 37.955 1.00 54.83 186 SER B O 1
ATOM 3189 N N . ASP B 1 188 ? -22.407 -32.313 39.606 1.00 60.75 187 ASP B N 1
ATOM 3190 C CA . ASP B 1 188 ? -21.010 -31.901 39.420 1.00 61.58 187 ASP B CA 1
ATOM 3191 C C . ASP B 1 188 ? -20.527 -32.029 37.978 1.00 61.83 187 ASP B C 1
ATOM 3192 O O . ASP B 1 188 ? -19.699 -31.240 37.515 1.00 60.13 187 ASP B O 1
ATOM 3197 N N . GLU B 1 189 ? -21.053 -33.033 37.283 1.00 64.77 188 GLU B N 1
ATOM 3198 C CA . GLU B 1 189 ? -20.660 -33.332 35.913 1.00 66.01 188 GLU B CA 1
ATOM 3199 C C . GLU B 1 189 ? -21.333 -32.395 34.920 1.00 62.73 188 GLU B C 1
ATOM 3200 O O . GLU B 1 189 ? -20.715 -31.997 33.933 1.00 61.86 188 GLU B O 1
ATOM 3206 N N . GLU B 1 190 ? -22.593 -32.049 35.179 1.00 61.61 189 GLU B N 1
ATOM 3207 C CA . GLU B 1 190 ? -23.296 -31.046 34.374 1.00 58.89 189 GLU B CA 1
ATOM 3208 C C . GLU B 1 190 ? -22.581 -29.706 34.461 1.00 56.18 189 GLU B C 1
ATOM 3209 O O . GLU B 1 190 ? -22.340 -29.055 33.438 1.00 54.46 189 GLU B O 1
ATOM 3215 N N . LYS B 1 191 ? -22.239 -29.314 35.689 1.00 56.13 190 LYS B N 1
ATOM 3216 C CA . LYS B 1 191 ? -21.547 -28.054 35.964 1.00 53.85 190 LYS B CA 1
ATOM 3217 C C . LYS B 1 191 ? -20.223 -27.947 35.216 1.00 54.45 190 LYS B C 1
ATOM 3218 O O . LYS B 1 191 ? -19.801 -26.848 34.846 1.00 52.28 190 LYS B O 1
ATOM 3224 N N . GLU B 1 192 ? -19.579 -29.091 34.989 1.00 57.77 191 GLU B N 1
ATOM 3225 C CA . GLU B 1 192 ? -18.351 -29.149 34.203 1.00 58.83 191 GLU B CA 1
ATOM 3226 C C . GLU B 1 192 ? -18.562 -28.885 32.708 1.00 57.63 191 GLU B C 1
ATOM 3227 O O . GLU B 1 192 ? -17.690 -28.314 32.055 1.00 56.53 191 GLU B O 1
ATOM 3233 N N . ILE B 1 193 ? -19.709 -29.309 32.177 1.00 57.94 192 ILE B N 1
ATOM 3234 C CA . ILE B 1 193 ? -20.013 -29.177 30.746 1.00 57.42 192 ILE B CA 1
ATOM 3235 C C . ILE B 1 193 ? -20.707 -27.847 30.467 1.00 53.88 192 ILE B C 1
ATOM 3236 O O . ILE B 1 193 ? -20.389 -27.155 29.491 1.00 52.62 192 ILE B O 1
ATOM 3241 N N . LEU B 1 194 ? -21.634 -27.483 31.350 1.00 52.44 193 LEU B N 1
ATOM 3242 C CA . LEU B 1 194 ? -22.344 -26.210 31.267 1.00 49.02 193 LEU B CA 1
ATOM 3243 C C . LEU B 1 194 ? -21.473 -25.093 31.848 1.00 47.08 193 LEU B C 1
ATOM 3244 O O . LEU B 1 194 ? -21.644 -24.676 32.999 1.00 46.10 193 LEU B O 1
ATOM 3249 N N . THR B 1 195 ? -20.540 -24.622 31.021 1.00 46.28 194 THR B N 1
ATOM 3250 C CA . THR B 1 195 ? -19.418 -23.796 31.466 1.00 45.33 194 THR B CA 1
ATOM 3251 C C . THR B 1 195 ? -19.731 -22.307 31.573 1.00 42.52 194 THR B C 1
ATOM 3252 O O . THR B 1 195 ? -19.019 -21.580 32.268 1.00 41.45 194 THR B O 1
ATOM 3256 N N . ASP B 1 196 ? -20.762 -21.846 30.866 1.00 41.14 195 ASP B N 1
ATOM 3257 C CA . ASP B 1 196 ? -21.228 -20.472 31.042 1.00 39.21 195 ASP B CA 1
ATOM 3258 C C . ASP B 1 196 ? -22.716 -20.433 31.375 1.00 38.32 195 ASP B C 1
ATOM 3259 O O . ASP B 1 196 ? -23.428 -21.414 31.160 1.00 39.94 195 ASP B O 1
ATOM 3264 N N . ALA B 1 197 ? -23.163 -19.301 31.911 1.00 36.43 196 ALA B N 1
ATOM 3265 C CA . ALA B 1 197 ? -24.529 -19.139 32.410 1.00 35.37 196 ALA B CA 1
ATOM 3266 C C . ALA B 1 197 ? -25.594 -19.399 31.346 1.00 35.32 196 ALA B C 1
ATOM 3267 O O . ALA B 1 197 ? -26.558 -20.128 31.596 1.00 35.82 196 ALA B O 1
ATOM 3269 N N . CYS B 1 198 ? -25.405 -18.830 30.157 1.00 33.91 197 CYS B N 1
ATOM 3270 C CA . CYS B 1 198 ? -26.415 -18.931 29.104 1.00 33.65 197 CYS B CA 1
ATOM 3271 C C . CYS B 1 198 ? -26.606 -20.369 28.644 1.00 34.47 197 CYS B C 1
ATOM 3272 O O . CYS B 1 198 ? -27.731 -20.762 28.342 1.00 35.84 197 CYS B O 1
ATOM 3275 N N . LYS B 1 199 ? -25.524 -21.152 28.637 1.00 34.17 198 LYS B N 1
ATOM 3276 C CA A LYS B 1 199 ? -25.628 -22.564 28.310 0.50 35.80 198 LYS B CA 1
ATOM 3277 C CA B LYS B 1 199 ? -25.587 -22.584 28.340 0.50 36.04 198 LYS B CA 1
ATOM 3278 C C . LYS B 1 199 ? -26.535 -23.306 29.297 1.00 36.57 198 LYS B C 1
ATOM 3279 O O . LYS B 1 199 ? -27.319 -24.162 28.884 1.00 37.67 198 LYS B O 1
ATOM 3290 N N . ILE B 1 200 ? -26.455 -22.956 30.590 1.00 35.19 199 ILE B N 1
ATOM 3291 C CA . ILE B 1 200 ? -27.342 -23.555 31.600 1.00 35.52 199 ILE B CA 1
ATOM 3292 C C . ILE B 1 200 ? -28.801 -23.237 31.262 1.00 35.32 199 ILE B C 1
ATOM 3293 O O . ILE B 1 200 ? -29.646 -24.134 31.202 1.00 36.36 199 ILE B O 1
ATOM 3298 N N . PHE B 1 201 ? -29.076 -21.953 31.028 1.00 33.60 200 PHE B N 1
ATOM 3299 C CA . PHE B 1 201 ? -30.412 -21.499 30.643 1.00 33.16 200 PHE B CA 1
ATOM 3300 C C . PHE B 1 201 ? -30.963 -22.197 29.394 1.00 34.79 200 PHE B C 1
ATOM 3301 O O . PHE B 1 201 ? -32.068 -22.751 29.431 1.00 35.55 200 PHE B O 1
ATOM 3309 N N . VAL B 1 202 ? -30.187 -22.199 28.307 1.00 34.71 201 VAL B N 1
ATOM 3310 C CA . VAL B 1 202 ? -30.616 -22.831 27.045 1.00 36.41 201 VAL B CA 1
ATOM 3311 C C . VAL B 1 202 ? -30.967 -24.309 27.222 1.00 38.91 201 VAL B C 1
ATOM 3312 O O . VAL B 1 202 ? -32.055 -24.730 26.819 1.00 40.26 201 VAL B O 1
ATOM 3316 N N . ILE B 1 203 ? -30.067 -25.086 27.834 1.00 39.80 202 ILE B N 1
ATOM 3317 C CA . ILE B 1 203 ? -30.297 -26.530 27.998 1.00 42.87 202 ILE B CA 1
ATOM 3318 C C . ILE B 1 203 ? -31.491 -26.859 28.911 1.00 43.64 202 ILE B C 1
ATOM 3319 O O . ILE B 1 203 ? -32.118 -27.909 28.765 1.00 45.70 202 ILE B O 1
ATOM 3324 N N . LYS B 1 204 ? -31.806 -25.955 29.837 1.00 41.81 203 LYS B N 1
ATOM 3325 C CA . LYS B 1 204 ? -32.961 -26.142 30.720 1.00 42.42 203 LYS B CA 1
ATOM 3326 C C . LYS B 1 204 ? -34.237 -25.638 30.049 1.00 42.40 203 LYS B C 1
ATOM 3327 O O . LYS B 1 204 ? -35.256 -25.422 30.708 1.00 42.36 203 LYS B O 1
ATOM 3333 N N . GLY B 1 205 ? -34.161 -25.448 28.730 1.00 42.45 204 GLY B N 1
ATOM 3334 C CA . GLY B 1 205 ? -35.307 -25.058 27.913 1.00 42.60 204 GLY B CA 1
ATOM 3335 C C . GLY B 1 205 ? -35.818 -23.652 28.168 1.00 40.37 204 GLY B C 1
ATOM 3336 O O . GLY B 1 205 ? -37.005 -23.391 27.980 1.00 41.21 204 GLY B O 1
ATOM 3337 N N . LYS B 1 206 ? -34.931 -22.749 28.586 1.00 37.61 205 LYS B N 1
ATOM 3338 C CA . LYS B 1 206 ? -35.314 -21.359 28.870 1.00 35.93 205 LYS B CA 1
ATOM 3339 C C . LYS B 1 206 ? -35.126 -20.458 27.649 1.00 35.56 205 LYS B C 1
ATOM 3340 O O . LYS B 1 206 ? -34.519 -20.858 26.659 1.00 35.64 205 LYS B O 1
ATOM 3346 N N . ASP B 1 207 ? -35.648 -19.238 27.737 1.00 34.91 206 ASP B N 1
ATOM 3347 C CA . ASP B 1 207 ? -35.592 -18.291 26.633 1.00 35.30 206 ASP B CA 1
ATOM 3348 C C . ASP B 1 207 ? -34.493 -17.258 26.835 1.00 33.56 206 ASP B C 1
ATOM 3349 O O . ASP B 1 207 ? -34.624 -16.348 27.658 1.00 32.13 206 ASP B O 1
ATOM 3354 N N . VAL B 1 208 ? -33.408 -17.396 26.079 1.00 33.07 207 VAL B N 1
ATOM 3355 C CA . VAL B 1 208 ? -32.327 -16.430 26.184 1.00 31.60 207 VAL B CA 1
ATOM 3356 C C . VAL B 1 208 ? -32.189 -15.548 24.943 1.00 31.69 207 VAL B C 1
ATOM 3357 O O . VAL B 1 208 ? -31.993 -16.017 23.818 1.00 32.33 207 VAL B O 1
ATOM 3361 N N . ALA B 1 209 ? -32.350 -14.252 25.184 1.00 30.99 208 ALA B N 1
ATOM 3362 C CA . ALA B 1 209 ? -32.358 -13.255 24.130 1.00 31.95 208 ALA B CA 1
ATOM 3363 C C . ALA B 1 209 ? -30.933 -12.899 23.762 1.00 31.18 208 ALA B C 1
ATOM 3364 O O . ALA B 1 209 ? -30.031 -12.983 24.599 1.00 30.06 208 ALA B O 1
ATOM 3366 N N . LEU B 1 210 ? -30.732 -12.525 22.502 1.00 32.02 209 LEU B N 1
ATOM 3367 C CA . LEU B 1 210 ? -29.451 -11.996 22.070 1.00 31.13 209 LEU B CA 1
ATOM 3368 C C . LEU B 1 210 ? -29.444 -10.471 22.230 1.00 30.93 209 LEU B C 1
ATOM 3369 O O . LEU B 1 210 ? -30.354 -9.785 21.752 1.00 31.98 209 LEU B O 1
ATOM 3374 N N . ALA B 1 211 ? -28.429 -9.958 22.921 1.00 29.31 210 ALA B N 1
ATOM 3375 C CA . ALA B 1 211 ? -28.129 -8.533 22.937 1.00 29.79 210 ALA B CA 1
ATOM 3376 C C . ALA B 1 211 ? -26.979 -8.325 21.961 1.00 30.23 210 ALA B C 1
ATOM 3377 O O . ALA B 1 211 ? -26.139 -9.210 21.784 1.00 29.68 210 ALA B O 1
ATOM 3379 N N . LYS B 1 212 ? -26.960 -7.172 21.303 1.00 31.47 211 LYS B N 1
ATOM 3380 C CA . LYS B 1 212 ? -25.917 -6.859 20.351 1.00 31.60 211 LYS B CA 1
ATOM 3381 C C . LYS B 1 212 ? -24.632 -6.448 21.077 1.00 30.13 211 LYS B C 1
ATOM 3382 O O . LYS B 1 212 ? -24.625 -5.507 21.885 1.00 29.29 211 LYS B O 1
ATOM 3388 N N . GLY B 1 213 ? -23.558 -7.184 20.805 1.00 29.18 212 GLY B N 1
ATOM 3389 C CA . GLY B 1 213 ? -22.240 -6.840 21.310 1.00 28.28 212 GLY B CA 1
ATOM 3390 C C . GLY B 1 213 ? -21.584 -5.841 20.389 1.00 29.10 212 GLY B C 1
ATOM 3391 O O . GLY B 1 213 ? -22.267 -5.104 19.675 1.00 30.09 212 GLY B O 1
ATOM 3392 N N . GLU B 1 214 ? -20.255 -5.806 20.417 1.00 28.69 213 GLU B N 1
ATOM 3393 C CA . GLU B 1 214 ? -19.482 -5.022 19.461 1.00 29.97 213 GLU B CA 1
ATOM 3394 C C . GLU B 1 214 ? -18.229 -5.810 19.114 1.00 29.55 213 GLU B C 1
ATOM 3395 O O . GLU B 1 214 ? -17.719 -6.567 19.949 1.00 28.88 213 GLU B O 1
ATOM 3401 N N . TYR B 1 215 ? -17.712 -5.621 17.905 1.00 30.15 214 TYR B N 1
ATOM 3402 C CA . TYR B 1 215 ? -16.433 -6.221 17.558 1.00 30.09 214 TYR B CA 1
ATOM 3403 C C . TYR B 1 215 ? -15.285 -5.615 18.386 1.00 29.11 214 TYR B C 1
ATOM 3404 O O . TYR B 1 215 ? -14.276 -6.274 18.625 1.00 28.63 214 TYR B O 1
ATOM 3413 N N . SER B 1 216 ? -15.470 -4.382 18.860 1.00 29.13 215 SER B N 1
ATOM 3414 C CA . SER B 1 216 ? -14.488 -3.729 19.723 1.00 28.91 215 SER B CA 1
ATOM 3415 C C . SER B 1 216 ? -14.519 -4.222 21.184 1.00 27.82 215 SER B C 1
ATOM 3416 O O . SER B 1 216 ? -13.639 -3.867 21.973 1.00 27.25 215 SER B O 1
ATOM 3419 N N . ASN B 1 217 ? -15.511 -5.053 21.530 1.00 27.16 216 ASN B N 1
ATOM 3420 C CA . ASN B 1 217 ? -15.638 -5.637 22.878 1.00 26.39 216 ASN B CA 1
ATOM 3421 C C . ASN B 1 217 ? -14.616 -6.753 23.055 1.00 26.09 216 ASN B C 1
ATOM 3422 O O . ASN B 1 217 ? -14.971 -7.896 23.353 1.00 26.15 216 ASN B O 1
ATOM 3427 N N . LEU B 1 218 ? -13.343 -6.399 22.866 1.00 26.56 217 LEU B N 1
ATOM 3428 C CA . LEU B 1 218 ? -12.210 -7.326 22.971 1.00 26.65 217 LEU B CA 1
ATOM 3429 C C . LEU B 1 218 ? -12.081 -7.983 24.347 1.00 25.48 217 LEU B C 1
ATOM 3430 O O . LEU B 1 218 ? -12.151 -7.316 25.379 1.00 24.58 217 LEU B O 1
ATOM 3435 N N . LYS B 1 219 ? -11.914 -9.302 24.349 1.00 25.29 218 LYS B N 1
ATOM 3436 C CA . LYS B 1 219 ? -11.539 -10.015 25.553 1.00 25.58 218 LYS B CA 1
ATOM 3437 C C . LYS B 1 219 ? -10.016 -10.070 25.562 1.00 25.67 218 LYS B C 1
ATOM 3438 O O . LYS B 1 219 ? -9.392 -10.621 24.648 1.00 25.62 218 LYS B O 1
ATOM 3444 N N . ILE B 1 220 ? -9.423 -9.466 26.590 1.00 25.27 219 ILE B N 1
ATOM 3445 C CA . ILE B 1 220 ? -7.974 -9.380 26.691 1.00 25.38 219 ILE B CA 1
ATOM 3446 C C . ILE B 1 220 ? -7.446 -10.637 27.377 1.00 26.64 219 ILE B C 1
ATOM 3447 O O . ILE B 1 220 ? -7.370 -10.714 28.612 1.00 26.47 219 ILE B O 1
ATOM 3452 N N . THR B 1 221 ? -7.089 -11.611 26.543 1.00 27.62 220 THR B N 1
ATOM 3453 C CA . THR B 1 221 ? -6.613 -12.923 26.976 1.00 29.47 220 THR B CA 1
ATOM 3454 C C . THR B 1 221 ? -5.098 -13.042 26.817 1.00 31.04 220 THR B C 1
ATOM 3455 O O . THR B 1 221 ? -4.408 -13.507 27.718 1.00 32.20 220 THR B O 1
ATOM 3459 N N . THR B 1 222 ? -4.592 -12.627 25.656 1.00 31.29 221 THR B N 1
ATOM 3460 C CA . THR B 1 222 ? -3.194 -12.834 25.293 1.00 32.52 221 THR B CA 1
ATOM 3461 C C . THR B 1 222 ? -2.410 -11.528 25.354 1.00 32.88 221 THR B C 1
ATOM 3462 O O . THR B 1 222 ? -2.995 -10.446 25.509 1.00 31.35 221 THR B O 1
ATOM 3466 N N . VAL B 1 223 ? -1.088 -11.641 25.224 1.00 34.80 222 VAL B N 1
ATOM 3467 C CA . VAL B 1 223 ? -0.189 -10.478 25.193 1.00 35.74 222 VAL B CA 1
ATOM 3468 C C . VAL B 1 223 ? -0.510 -9.547 24.028 1.00 34.91 222 VAL B C 1
ATOM 3469 O O . VAL B 1 223 ? -0.443 -8.327 24.169 1.00 35.26 222 VAL B O 1
ATOM 3473 N N . THR B 1 224 ? -0.843 -10.119 22.876 1.00 34.65 223 THR B N 1
ATOM 3474 C CA . THR B 1 224 ? -1.190 -9.288 21.733 1.00 34.13 223 THR B CA 1
ATOM 3475 C C . THR B 1 224 ? -2.552 -8.618 21.929 1.00 31.69 223 THR B C 1
ATOM 3476 O O . THR B 1 224 ? -2.704 -7.462 21.563 1.00 30.95 223 THR B O 1
ATOM 3480 N N . ASP B 1 225 ? -3.512 -9.310 22.552 1.00 30.49 224 ASP B N 1
ATOM 3481 C CA . ASP B 1 225 ? -4.769 -8.646 22.924 1.00 29.01 224 ASP B CA 1
ATOM 3482 C C . ASP B 1 225 ? -4.474 -7.390 23.738 1.00 28.63 224 ASP B C 1
ATOM 3483 O O . ASP B 1 225 ? -5.114 -6.357 23.537 1.00 27.57 224 ASP B O 1
ATOM 3488 N N . LEU B 1 226 ? -3.501 -7.484 24.650 1.00 29.27 225 LEU B N 1
ATOM 3489 C CA . LEU B 1 226 ? -3.154 -6.353 25.504 1.00 30.23 225 LEU B CA 1
ATOM 3490 C C . LEU B 1 226 ? -2.561 -5.233 24.652 1.00 30.70 225 LEU B C 1
ATOM 3491 O O . LEU B 1 226 ? -2.923 -4.070 24.819 1.00 30.82 225 LEU B O 1
ATOM 3496 N N . LYS B 1 227 ? -1.651 -5.596 23.748 1.00 31.87 226 LYS B N 1
ATOM 3497 C CA . LYS B 1 227 ? -1.068 -4.649 22.791 1.00 33.03 226 LYS B CA 1
ATOM 3498 C C . LYS B 1 227 ? -2.150 -3.933 21.969 1.00 32.78 226 LYS B C 1
ATOM 3499 O O . LYS B 1 227 ? -2.135 -2.705 21.853 1.00 34.08 226 LYS B O 1
ATOM 3505 N N . ILE B 1 228 ? -3.087 -4.693 21.413 1.00 31.73 227 ILE B N 1
ATOM 3506 C CA . ILE B 1 228 ? -4.227 -4.111 20.696 1.00 31.45 227 ILE B CA 1
ATOM 3507 C C . ILE B 1 228 ? -5.066 -3.187 21.596 1.00 31.26 227 ILE B C 1
ATOM 3508 O O . ILE B 1 228 ? -5.429 -2.074 21.196 1.00 31.63 227 ILE B O 1
ATOM 3513 N N . ALA B 1 229 ? -5.362 -3.641 22.810 1.00 30.22 228 ALA B N 1
ATOM 3514 C CA . ALA B 1 229 ? -6.154 -2.832 23.730 1.00 30.73 228 ALA B CA 1
ATOM 3515 C C . ALA B 1 229 ? -5.481 -1.473 23.940 1.00 32.47 228 ALA B C 1
ATOM 3516 O O . ALA B 1 229 ? -6.132 -0.438 23.843 1.00 33.14 228 ALA B O 1
ATOM 3518 N N . LYS B 1 230 ? -4.175 -1.490 24.202 1.00 34.22 229 LYS B N 1
ATOM 3519 C CA . LYS B 1 230 ? -3.379 -0.268 24.382 1.00 36.79 229 LYS B CA 1
ATOM 3520 C C . LYS B 1 230 ? -3.491 0.715 23.209 1.00 38.02 229 LYS B C 1
ATOM 3521 O O . LYS B 1 230 ? -3.582 1.929 23.419 1.00 39.38 229 LYS B O 1
ATOM 3527 N N . SER B 1 231 ? -3.477 0.193 21.985 1.00 38.03 230 SER B N 1
ATOM 3528 C CA . SER B 1 231 ? -3.607 1.027 20.786 1.00 39.89 230 SER B CA 1
ATOM 3529 C C . SER B 1 231 ? -5.010 1.625 20.633 1.00 40.84 230 SER B C 1
ATOM 3530 O O . SER B 1 231 ? -5.179 2.651 19.980 1.00 42.54 230 SER B O 1
ATOM 3533 N N . MET B 1 232 ? -6.008 0.969 21.220 1.00 40.58 231 MET B N 1
ATOM 3534 C CA . MET B 1 232 ? -7.387 1.452 21.186 1.00 42.25 231 MET B CA 1
ATOM 3535 C C . MET B 1 232 ? -7.582 2.602 22.189 1.00 44.00 231 MET B C 1
ATOM 3536 O O . MET B 1 232 ? -8.543 3.368 22.091 1.00 45.02 231 MET B O 1
ATOM 3541 N N . ILE B 1 233 ? -6.653 2.727 23.136 1.00 44.79 232 ILE B N 1
ATOM 3542 C CA . ILE B 1 233 ? -6.784 3.676 24.236 1.00 46.86 232 ILE B CA 1
ATOM 3543 C C . ILE B 1 233 ? -5.668 4.720 24.200 1.00 49.07 232 ILE B C 1
ATOM 3544 O O . ILE B 1 233 ? -5.844 5.846 24.672 1.00 51.55 232 ILE B O 1
#

Secondary structure (DSSP, 8-state):
--EEEEEEE--GGGSEETTEEHHHHHHHHHHT-TT---EEEEE-GGGHHHHHHHHHHH-GGGGGGEEEEE--SSHHHHHHHHHHHHHHHS---TT-EEEEEETT-TT--HHHHHHHHHHHHHSSEEEEEEE--S-EEE-SSSSB--B---GGGEEEEEEEEEEEHHHHHHHHHT--HHHHHH--SHHHHHHHTT--EEEEE--TT-----SHHHHHHHHHHT-/--EEEEEEE--GGGSEETTEEHHHHHHHHHHT-TTEEEEEEEE-GGGHHHHHHHHHHH-GGGGGGEEEEE--SSHHHHHHHHHHHHHHHSPPPTT-EEEEEETT-TT--HHHHHHHHHHHHSSSEEEEEEE--SPEEE-SSSSB-SB---GGGEEEEEEEEEEEHHHHHHHHHT--HHHHHH--SHHHHHHHTT--EEEEE--TT-----SHHHHHHHHHH-

Foldseek 3Di:
DAEAEEEEAQAQQQPDAPHAGLLLLQVVQVVVQPRHQAYEYAYAPVCQVVVLVSCVVPPVVCNVRYHYWHADPARLSRLLRSLVVVCVVPNFDQLYKYFYAYSQQSPFHVVQVVQQVVVQVPFQKEWEWAQDPDFDFDDPPVPDTPGGDDSVPDTHTHDGIMHGSVSLCVQVVVDDPVRCVVQRDSVSSCVVVVTGYHYTYDDPSSQRQHDVVSSVVSNVVVD/DAEAEEEECLPQQQPDQPHARLLLLQVVQVVVDPRHQAYEYAHAPVCQVVVLVSCCVPPVVCSVRYHYWHADPARLSRLVRSLVVVCVVPNFDQAYKYFYAYSQQSPFHNLLVVQQVVQQVPFQKEWEWEQDPDFDFDDPPVPDTPDGDDSRPDIDTHDGIMHGSVSSCVLVVPDDPVRCVVCRDSVSSQVVVVTGYHYGYTDPSSQRQDDPVSSVVSNVVD

Solvent-accessible surface area: 19631 Å² total; per-residue (Å²): 134,56,16,1,0,0,0,16,2,62,94,45,8,29,84,105,1,36,114,75,9,0,0,0,17,0,0,45,68,0,13,123,8,124,53,6,54,31,0,0,0,0,0,99,31,123,97,32,76,64,0,77,86,17,4,72,146,64,8,85,160,63,96,143,66,14,46,24,29,135,6,27,113,69,69,4,33,4,0,57,26,0,0,84,18,0,61,91,85,150,102,46,70,76,90,7,2,0,0,0,0,6,3,18,12,2,33,0,54,64,81,0,0,87,39,0,14,112,48,0,112,109,52,44,0,0,1,0,7,12,121,9,102,60,53,4,4,44,0,79,65,27,129,86,12,52,59,33,28,86,121,81,56,6,36,48,7,6,7,0,4,0,0,26,0,94,45,0,56,77,24,15,57,66,15,53,104,114,78,51,129,105,11,74,18,0,0,26,0,1,23,101,84,71,89,50,0,4,28,2,132,1,57,134,48,1,31,75,1,79,69,95,41,25,18,69,39,0,110,22,62,74,179,107,52,19,0,0,0,0,15,3,48,142,38,18,41,85,95,0,49,87,71,8,0,0,0,6,0,0,46,54,0,20,103,15,118,55,4,50,33,0,0,0,0,0,95,31,124,110,33,70,68,0,78,87,22,8,75,149,62,8,58,144,78,102,108,48,14,42,21,28,135,5,21,111,62,66,3,40,4,0,74,42,0,2,92,18,0,59,92,85,106,105,46,60,73,89,0,2,0,0,0,0,7,2,18,23,1,27,0,50,61,77,0,0,70,36,0,21,117,55,0,80,135,50,44,0,0,3,0,6,10,115,2,89,33,36,7,0,45,1,76,64,41,138,92,6,55,56,5,30,58,113,75,66,3,25,23,8,13,5,0,9,0,0,30,0,91,43,1,38,81,21,10,60,63,12,53,113,123,70,56,126,116,4,81,28,0,1,41,0,1,29,110,81,70,92,54,1,1,22,2,139,1,53,134,57,1,35,88,1,80,64,112,54,27,20,112,6,0,95,67,69,104

Nearest PDB structures (foldseek):
  2vsi-assembly1_A  TM=1.003E+00  e=1.044E-45  Streptococcus pneumoniae
  2vsh-assembly1_B  TM=9.923E-01  e=1.971E-45  Streptococcus pneumoniae
  2vsi-assembly1_B  TM=9.900E-01  e=2.072E-44  Streptococcus pneumoniae
  6xhr-assembly1_B  TM=9.680E-01  e=2.666E-30  Staphylococcus aureus
  4jis-assembly1_B  TM=9.650E-01  e=1.795E-29  Bacillus spizizenii str. W23